Protein 1RKU (pdb70)

Organism: Pseudomonas aeruginosa (strain ATCC 15692 / DSM 22644 / CIP 104116 / JCM 14847 / LMG 12228 / 1C / PRS 101 / PAO1) (NCBI:txid208964)

GO terms:
  GO:0043899 phosphoserine:homoserine phosphotransferase activity (F, IDA)
  GO:0009088 L-threonine biosynthetic process (P, IMP)
  GO:0000287 magnesium ion binding (F, IDA)
  GO:0036424 L-phosphoserine phosphatase activity (F, IDA)
  GO:0016311 dephosphorylation (P, IDA)
  GO:0006564 L-serine biosynthetic process (P, TAS)

Foldseek 3Di:
DAEEEEEEPDPTWFDPQQCQLVVLVVDPQSNDDCVNPVPVQVNVVSNLVVCVVVPNFLVNSLVSLLPTEIDVCNLVLLVVVVVPHQYAYEYADACSRCVSHCVNNVNRHYHYWHFDADPVRRGDGTDGPDPLRLLVVLVVVVVVVHQYEYEYAEPSCVSNQVSGPAYAHEVHDPVNCVVCVSHHYDHDSVVVVVSVCVSDPDHDDD/DAEAEEEEDDPQWFHDQQCQLCVQVVVVVSVDDCVRPVDPQVNQQVVLVVCVVVVNFLVNLQVSSLPGEIDVCRLVLLVVCVVPHQYAYEYQDECSNCVNHCVNNVNRHYDYWHFDADPVRRGNGTGGPDPLRLLVVQVVVVVVVHQYEYEDAEPSCVSNCVNGLHYAHEVHDPVVCVVCVVHHYYYDSVVVVVSVCVSDPDNDDD

Secondary structure (DSSP, 8-state):
--EEEEEESBTTTB--HHHHHHHHHT-GGGG--TTT---HHHHHHHHHHHHHHTT--HHHHHHHHTT--PPTTHHHHHHHHHTTSEEEEEEEEEHHHHHHHHHHTT---EEEEEEEE-TTS-EEEEE--SSSHHHHHHHHHHHTT-EEEEEE-SSTTHHHHHHSSEEEEES--HHHHHH-TTS-EE-SHHHHHHHHHHH-SS----/--EEEEE-SBTTTB--HHHHHHHHH--GGGG--TTT---HHHHHHHHHHHHHHTT--HHHHHHHHTT--PPTTHHHHHHHHHTTSEEEEEEEEEHHHHHHHHHHTT---EEEEEEEE-TT--EEEEE--SSSHHHHHHHHHHHTT-EEEEEESSGGGHHHHHHSSEEEEES--HHHHHH-TTS-EE-SHHHHHHHHHHH-SS----

B-factor: mean 25.56, std 10.55, range [10.33, 61.45]

Solvent-accessible surface area: 18076 Å² total; per-residue (Å²): 72,11,7,0,0,0,0,10,0,29,16,0,0,0,36,78,0,26,94,16,1,1,108,100,34,59,32,113,51,1,89,22,34,77,212,98,29,114,78,76,57,76,0,3,129,42,32,18,125,8,2,60,118,93,36,32,61,20,33,51,0,41,124,35,1,55,84,14,147,18,59,174,36,0,71,90,0,0,70,11,0,24,59,31,7,32,4,0,0,0,1,68,12,6,38,8,6,0,36,18,0,6,120,58,3,33,30,6,4,3,2,5,8,18,1,96,52,49,161,75,55,94,12,66,11,46,67,87,15,27,170,51,13,12,76,46,0,0,70,5,4,69,65,2,152,5,66,0,0,0,0,0,14,44,143,114,4,7,61,0,1,71,45,10,93,23,6,1,0,1,101,16,72,99,110,7,63,166,132,36,107,113,14,56,42,21,122,59,28,90,55,0,10,122,19,0,39,151,19,15,73,85,122,50,74,95,86,24,8,0,0,0,0,8,0,31,15,0,0,0,38,54,6,28,42,12,4,1,118,127,48,56,20,101,55,2,90,20,13,70,177,92,44,116,77,52,62,77,1,0,132,52,13,9,130,10,1,63,112,101,54,33,85,20,32,53,3,47,124,27,2,56,77,10,156,23,57,174,34,0,60,94,0,0,67,12,0,24,54,29,4,21,5,0,0,1,2,35,8,1,37,42,5,0,58,24,0,6,118,72,2,29,27,6,2,3,3,0,3,36,4,76,60,52,167,52,55,115,7,96,13,30,80,60,20,28,190,57,21,7,93,52,1,0,59,6,3,76,66,2,151,10,70,0,0,0,0,0,17,34,132,82,0,9,63,0,2,70,37,10,94,22,7,2,0,0,93,14,62,104,95,4,52,172,103,26,108,114,17,57,42,19,125,57,28,77,48,0,9,107,19,0,38,148,19,14,67,38,121,50,76,101

CATH classification: 3.40.50.1000 (+1 more: 3.90.1470.10)

Structure (mmCIF, N/CA/C/O backbone):
data_1RKU
#
_entry.id   1RKU
#
_cell.length_a   71.749
_cell.length_b   97.236
_cell.length_c   131.772
_cell.angle_alpha   90.00
_cell.angle_beta   90.00
_cell.angle_gamma   90.00
#
_symmetry.space_group_name_H-M   'C 2 2 21'
#
loop_
_entity.id
_entity.type
_entity.pdbx_description
1 polymer 'homoserine kinase'
2 non-polymer 'MAGNESIUM ION'
3 non-polymer 1,2-ETHANEDIOL
4 water water
#
loop_
_atom_site.group_PDB
_atom_site.id
_atom_site.type_symbol
_atom_site.label_atom_id
_atom_site.label_alt_id
_atom_site.label_comp_id
_atom_site.label_asym_id
_atom_site.label_entity_id
_atom_site.label_seq_id
_atom_site.pdbx_PDB_ins_code
_atom_site.Cartn_x
_atom_site.Cartn_y
_atom_site.Cartn_z
_atom_site.occupancy
_atom_site.B_iso_or_equiv
_atom_site.auth_seq_id
_atom_site.auth_comp_id
_atom_site.auth_asym_id
_atom_site.auth_atom_id
_atom_site.pdbx_PDB_model_num
ATOM 1 N N . ASP A 1 1 ? 50.355 33.078 26.966 1.00 37.60 0 ASP A N 1
ATOM 2 C CA . ASP A 1 1 ? 51.121 31.793 26.961 1.00 36.73 0 ASP A CA 1
ATOM 3 C C . ASP A 1 1 ? 50.640 30.807 25.871 1.00 34.74 0 ASP A C 1
ATOM 4 O O . ASP A 1 1 ? 50.919 30.986 24.662 1.00 34.87 0 ASP A O 1
ATOM 9 N N . MET A 1 2 ? 49.933 29.748 26.271 1.00 31.72 1 MET A N 1
ATOM 10 C CA . MET A 1 2 ? 49.430 28.814 25.273 1.00 28.34 1 MET A CA 1
ATOM 11 C C . MET A 1 2 ? 48.019 29.262 24.839 1.00 25.12 1 MET A C 1
ATOM 12 O O . MET A 1 2 ? 47.166 29.396 25.708 1.00 25.32 1 MET A O 1
ATOM 17 N N . GLU A 1 3 ? 47.818 29.572 23.546 1.00 22.55 2 GLU A N 1
ATOM 18 C CA . GLU A 1 3 ? 46.547 30.228 23.057 1.00 20.16 2 GLU A CA 1
ATOM 19 C C . GLU A 1 3 ? 45.721 29.471 22.024 1.00 18.81 2 GLU A C 1
ATOM 20 O O . GLU A 1 3 ? 46.218 29.046 20.971 1.00 20.10 2 GLU A O 1
ATOM 26 N N . ILE A 1 4 ? 44.442 29.329 22.330 1.00 16.28 3 ILE A N 1
ATOM 27 C CA . ILE A 1 4 ? 43.477 28.764 21.402 1.00 16.18 3 ILE A CA 1
ATOM 28 C C . ILE A 1 4 ? 42.675 29.893 20.807 1.00 15.82 3 ILE A C 1
ATOM 29 O O . ILE A 1 4 ? 42.217 30.753 21.553 1.00 15.77 3 ILE A O 1
ATOM 34 N N . ALA A 1 5 ? 42.535 29.911 19.480 1.00 14.80 4 ALA A N 1
ATOM 35 C CA . ALA A 1 5 ? 41.692 30.900 18.780 1.00 13.72 4 ALA A CA 1
ATOM 36 C C . ALA A 1 5 ? 40.366 30.186 18.520 1.00 14.28 4 ALA A C 1
ATOM 37 O O . ALA A 1 5 ? 40.326 29.174 17.802 1.00 15.92 4 ALA A O 1
ATOM 39 N N . CYS A 1 6 ? 39.289 30.665 19.138 1.00 14.07 5 CYS A N 1
ATOM 40 C CA . CYS A 1 6 ? 37.966 30.139 18.863 1.00 15.07 5 CYS A CA 1
ATOM 41 C C . CYS A 1 6 ? 37.210 31.112 17.940 1.00 15.44 5 CYS A C 1
ATOM 42 O O . CYS A 1 6 ? 37.129 32.338 18.225 1.00 16.97 5 CYS A O 1
ATOM 45 N N . LEU A 1 7 ? 36.679 30.591 16.851 1.00 13.55 6 LEU A N 1
ATOM 46 C CA . LEU A 1 7 ? 35.935 31.365 15.881 1.00 14.54 6 LEU A CA 1
ATOM 47 C C . LEU A 1 7 ? 34.507 30.861 15.810 1.00 15.03 6 LEU A C 1
ATOM 48 O O . LEU A 1 7 ? 34.266 29.654 15.666 1.00 14.28 6 LEU A O 1
ATOM 53 N N . ASP A 1 8 ? 33.531 31.752 15.902 1.00 14.36 7 ASP A N 1
ATOM 54 C CA . ASP A 1 8 ? 32.211 31.441 15.396 1.00 15.65 7 ASP A CA 1
ATOM 55 C C . ASP A 1 8 ? 32.276 31.077 13.908 1.00 15.13 7 ASP A C 1
ATOM 56 O O . ASP A 1 8 ? 33.134 31.561 13.186 1.00 16.77 7 ASP A O 1
ATOM 61 N N . LEU A 1 9 ? 31.401 30.192 13.457 1.00 14.65 8 LEU A N 1
ATOM 62 C CA . LEU A 1 9 ? 31.407 29.783 12.061 1.00 15.01 8 LEU A CA 1
ATOM 63 C C . LEU A 1 9 ? 30.614 30.728 11.135 1.00 16.28 8 LEU A C 1
ATOM 64 O O . LEU A 1 9 ? 31.196 31.297 10.211 1.00 16.67 8 LEU A O 1
ATOM 69 N N . GLU A 1 10 ? 29.303 30.787 11.317 1.00 16.45 9 GLU A N 1
ATOM 70 C CA . GLU A 1 10 ? 28.438 31.588 10.424 1.00 18.98 9 GLU A CA 1
ATOM 71 C C . GLU A 1 10 ? 28.562 33.075 10.655 1.00 19.89 9 GLU A C 1
ATOM 72 O O . GLU A 1 10 ? 28.517 33.523 11.792 1.00 22.32 9 GLU A O 1
ATOM 78 N N . GLY A 1 11 ? 28.741 33.830 9.583 1.00 20.15 10 GLY A N 1
ATOM 79 C CA . GLY A 1 11 ? 28.966 35.266 9.734 1.00 21.13 10 GLY A CA 1
ATOM 80 C C . GLY A 1 11 ? 30.420 35.666 9.918 1.00 22.69 10 GLY A C 1
ATOM 81 O O . GLY A 1 11 ? 30.801 36.811 9.699 1.00 24.60 10 GLY A O 1
ATOM 82 N N . VAL A 1 12 ? 31.267 34.720 10.302 1.00 20.29 11 VAL A N 1
ATOM 83 C CA . VAL A 1 12 ? 32.690 34.979 10.478 1.00 20.23 11 VAL A CA 1
ATOM 84 C C . VAL A 1 12 ? 33.474 34.329 9.344 1.00 18.58 11 VAL A C 1
ATOM 85 O O . VAL A 1 12 ? 34.331 34.968 8.739 1.00 20.03 11 VAL A O 1
ATOM 89 N N . LEU A 1 13 ? 33.165 33.056 9.049 1.00 17.09 12 LEU A N 1
ATOM 90 C CA . LEU A 1 13 ? 33.864 32.305 7.995 1.00 17.42 12 LEU A CA 1
ATOM 91 C C . LEU A 1 13 ? 33.004 31.917 6.825 1.00 17.00 12 LEU A C 1
ATOM 92 O O . LEU A 1 13 ? 33.539 31.740 5.718 1.00 17.47 12 LEU A O 1
ATOM 97 N N . VAL A 1 14 ? 31.704 31.719 7.055 1.00 17.01 13 VAL A N 1
ATOM 98 C CA . VAL A 1 14 ? 30.793 31.198 6.048 1.00 18.07 13 VAL A CA 1
ATOM 99 C C . VAL A 1 14 ? 29.470 31.944 6.130 1.00 18.69 13 VAL A C 1
ATOM 100 O O . VAL A 1 14 ? 29.171 32.560 7.155 1.00 17.30 13 VAL A O 1
ATOM 104 N N . PRO A 1 15 ? 28.683 31.938 5.062 1.00 20.22 14 PRO A N 1
ATOM 105 C CA . PRO A 1 15 ? 27.328 32.525 5.123 1.00 20.66 14 PRO A CA 1
ATOM 106 C C . PRO A 1 15 ? 26.445 31.809 6.127 1.00 20.58 14 PRO A C 1
ATOM 107 O O . PRO A 1 15 ? 26.719 30.655 6.491 1.00 20.73 14 PRO A O 1
ATOM 111 N N . GLU A 1 16 ? 25.398 32.489 6.586 1.00 19.65 15 GLU A N 1
ATOM 112 C CA . GLU A 1 16 ? 24.372 31.853 7.377 1.00 20.02 15 GLU A CA 1
ATOM 113 C C . GLU A 1 16 ? 23.809 30.686 6.567 1.00 19.98 15 GLU A C 1
ATOM 114 O O . GLU A 1 16 ? 23.213 30.868 5.490 1.00 19.78 15 GLU A O 1
ATOM 120 N N . ILE A 1 17 ? 23.988 29.485 7.077 1.00 17.36 16 ILE A N 1
ATOM 121 C CA . ILE A 1 17 ? 23.784 28.289 6.278 1.00 17.03 16 ILE A CA 1
ATOM 122 C C . ILE A 1 17 ? 22.318 27.982 5.976 1.00 16.77 16 ILE A C 1
ATOM 123 O O . ILE A 1 17 ? 21.953 27.849 4.796 1.00 16.56 16 ILE A O 1
ATOM 128 N N . TRP A 1 18 ? 21.483 27.828 7.004 1.00 16.72 17 TRP A N 1
ATOM 129 C CA . TRP A 1 18 ? 20.048 27.618 6.794 1.00 16.61 17 TRP A CA 1
ATOM 130 C C . TRP A 1 18 ? 19.430 28.603 5.793 1.00 15.94 17 TRP A C 1
ATOM 131 O O . TRP A 1 18 ? 18.785 28.169 4.827 1.00 16.75 17 TRP A O 1
ATOM 142 N N . ILE A 1 19 ? 19.624 29.902 6.006 1.00 17.26 18 ILE A N 1
ATOM 143 C CA . ILE A 1 19 ? 19.007 30.903 5.155 1.00 18.54 18 ILE A CA 1
ATOM 144 C C . ILE A 1 19 ? 19.468 30.735 3.698 1.00 17.17 18 ILE A C 1
ATOM 145 O O . ILE A 1 19 ? 18.653 30.796 2.773 1.00 17.13 18 ILE A O 1
ATOM 150 N N . ALA A 1 20 ? 20.760 30.500 3.490 1.00 16.05 19 ALA A N 1
ATOM 151 C CA . ALA A 1 20 ? 21.297 30.371 2.137 1.00 15.91 19 ALA A CA 1
ATOM 152 C C . ALA A 1 20 ? 20.766 29.118 1.473 1.00 16.11 19 ALA A C 1
ATOM 153 O O . ALA A 1 20 ? 20.380 29.118 0.305 1.00 16.66 19 ALA A O 1
ATOM 155 N N . PHE A 1 21 ? 20.705 28.053 2.243 1.00 14.92 20 PHE A N 1
ATOM 156 C CA . PHE A 1 21 ? 20.146 26.795 1.772 1.00 15.31 20 PHE A CA 1
ATOM 157 C C . PHE A 1 21 ? 18.698 26.991 1.340 1.00 15.61 20 PHE A C 1
ATOM 158 O O . PHE A 1 21 ? 18.314 26.605 0.215 1.00 15.45 20 PHE A O 1
ATOM 166 N N . ALA A 1 22 ? 17.897 27.592 2.205 1.00 15.25 21 ALA A N 1
ATOM 167 C CA . ALA A 1 22 ? 16.471 27.761 1.890 1.00 16.06 21 ALA A CA 1
ATOM 168 C C . ALA A 1 22 ? 16.305 28.608 0.625 1.00 16.78 21 ALA A C 1
ATOM 169 O O . ALA A 1 22 ? 15.527 28.255 -0.273 1.00 16.94 21 ALA A O 1
ATOM 171 N N . GLU A 1 23 ? 17.068 29.677 0.483 1.00 16.62 22 GLU A N 1
ATOM 172 C CA . GLU A 1 23 ? 17.010 30.464 -0.735 1.00 18.00 22 GLU A CA 1
ATOM 173 C C . GLU A 1 23 ? 17.345 29.655 -1.967 1.00 16.72 22 GLU A C 1
ATOM 174 O O . GLU A 1 23 ? 16.661 29.748 -2.998 1.00 17.98 22 GLU A O 1
ATOM 180 N N . LYS A 1 24 ? 18.373 28.834 -1.893 1.00 15.94 23 LYS A N 1
ATOM 181 C CA . LYS A 1 24 ? 18.827 28.066 -3.058 1.00 16.34 23 LYS A CA 1
ATOM 182 C C . LYS A 1 24 ? 17.755 27.056 -3.495 1.00 16.56 23 LYS A C 1
ATOM 183 O O . LYS A 1 24 ? 17.686 26.731 -4.695 1.00 17.41 23 LYS A O 1
ATOM 189 N N . THR A 1 25 ? 16.934 26.572 -2.558 1.00 17.29 24 THR A N 1
ATOM 190 C CA . THR A 1 25 ? 15.903 25.599 -2.918 1.00 16.62 24 THR A CA 1
ATOM 191 C C . THR A 1 25 ? 14.735 26.239 -3.641 1.00 16.60 24 THR A C 1
ATOM 192 O O . THR A 1 25 ? 13.990 25.516 -4.302 1.00 17.56 24 THR A O 1
ATOM 196 N N . GLY A 1 26 ? 14.520 27.541 -3.467 1.00 16.26 25 GLY A N 1
ATOM 197 C CA . GLY A 1 26 ? 13.319 28.189 -3.993 1.00 17.59 25 GLY A CA 1
ATOM 198 C C . GLY A 1 26 ? 12.004 27.827 -3.309 1.00 17.16 25 GLY A C 1
ATOM 199 O O . GLY A 1 26 ? 10.937 28.218 -3.764 1.00 18.83 25 GLY A O 1
ATOM 200 N N . ILE A 1 27 ? 12.052 27.074 -2.207 1.00 16.85 26 ILE A N 1
ATOM 201 C CA . ILE A 1 27 ? 10.831 26.686 -1.479 1.00 16.66 26 ILE A CA 1
ATOM 202 C C . ILE A 1 27 ? 10.495 27.699 -0.432 1.00 17.51 26 ILE A C 1
ATOM 203 O O . ILE A 1 27 ? 11.194 27.792 0.573 1.00 17.23 26 ILE A O 1
ATOM 208 N N . ASP A 1 28 ? 9.473 28.530 -0.677 1.00 17.82 27 ASP A N 1
ATOM 209 C CA . ASP A 1 28 ? 9.168 29.610 0.241 1.00 19.04 27 ASP A CA 1
ATOM 210 C C . ASP A 1 28 ? 8.954 29.146 1.673 1.00 18.58 27 ASP A C 1
ATOM 211 O O . ASP A 1 28 ? 9.425 29.791 2.614 1.00 19.74 27 ASP A O 1
ATOM 216 N N . ALA A 1 29 ? 8.253 28.012 1.828 1.00 19.78 28 ALA A N 1
ATOM 217 C CA . ALA A 1 29 ? 7.925 27.514 3.180 1.00 20.03 28 ALA A CA 1
ATOM 218 C C . ALA A 1 29 ? 9.155 27.211 4.056 1.00 20.58 28 ALA A C 1
ATOM 219 O O . ALA A 1 29 ? 9.049 27.249 5.288 1.00 22.32 28 ALA A O 1
ATOM 221 N N . LEU A 1 30 ? 10.311 26.955 3.431 1.00 19.59 29 LEU A N 1
ATOM 222 C CA . LEU A 1 30 ? 11.544 26.765 4.180 1.00 19.76 29 LEU A CA 1
ATOM 223 C C . LEU A 1 30 ? 12.151 28.044 4.717 1.00 20.26 29 LEU A C 1
ATOM 224 O O . LEU A 1 30 ? 13.143 27.973 5.473 1.00 18.89 29 LEU A O 1
ATOM 229 N N . LYS A 1 31 ? 11.600 29.203 4.368 1.00 21.70 30 LYS A N 1
ATOM 230 C CA . LYS A 1 31 ? 12.242 30.487 4.707 1.00 23.59 30 LYS A CA 1
ATOM 231 C C . LYS A 1 31 ? 11.792 31.143 6.010 1.00 25.05 30 LYS A C 1
ATOM 232 O O . LYS A 1 31 ? 12.308 32.202 6.376 1.00 27.46 30 LYS A O 1
ATOM 238 N N . ALA A 1 32 ? 10.860 30.510 6.720 1.00 26.75 31 ALA A N 1
ATOM 239 C CA . ALA A 1 32 ? 10.397 31.022 8.018 1.00 28.36 31 ALA A CA 1
ATOM 240 C C . ALA A 1 32 ? 11.558 31.248 8.991 1.00 29.20 31 ALA A C 1
ATOM 241 O O . ALA A 1 32 ? 12.481 30.438 9.056 1.00 27.99 31 ALA A O 1
ATOM 243 N N . THR A 1 33 ? 11.503 32.346 9.747 1.00 31.79 32 THR A N 1
ATOM 244 C CA . THR A 1 33 ? 12.596 32.696 10.664 1.00 35.39 32 THR A CA 1
ATOM 245 C C . THR A 1 33 ? 12.134 32.642 12.110 1.00 36.91 32 THR A C 1
ATOM 246 O O . THR A 1 33 ? 10.939 32.528 12.375 1.00 37.16 32 THR A O 1
ATOM 250 N N . THR A 1 34 ? 13.093 32.787 13.028 1.00 39.54 33 THR A N 1
ATOM 251 C CA . THR A 1 34 ? 12.809 32.939 14.465 1.00 42.14 33 THR A CA 1
ATOM 252 C C . THR A 1 34 ? 11.874 34.113 14.785 1.00 43.43 33 THR A C 1
ATOM 253 O O . THR A 1 34 ? 11.245 34.135 15.847 1.00 44.24 33 THR A O 1
ATOM 257 N N . ARG A 1 35 ? 11.789 35.074 13.862 1.00 44.58 34 ARG A N 1
ATOM 258 C CA . ARG A 1 35 ? 10.804 36.157 13.928 1.00 45.79 34 ARG A CA 1
ATOM 259 C C . ARG A 1 35 ? 9.406 35.595 13.688 1.00 45.59 34 ARG A C 1
ATOM 260 O O . ARG A 1 35 ? 8.465 35.940 14.399 1.00 46.04 34 ARG A O 1
ATOM 268 N N . ASP A 1 36 ? 9.269 34.730 12.684 1.00 44.89 35 ASP A N 1
ATOM 269 C CA . ASP A 1 36 ? 7.977 34.099 12.393 1.00 43.91 35 ASP A CA 1
ATOM 270 C C . ASP A 1 36 ? 7.579 33.094 13.468 1.00 42.90 35 ASP A C 1
ATOM 271 O O . ASP A 1 36 ? 6.395 32.970 13.782 1.00 42.83 35 ASP A O 1
ATOM 276 N N . ILE A 1 37 ? 8.567 32.357 13.986 1.00 41.45 36 ILE A N 1
ATOM 277 C CA . ILE A 1 37 ? 8.352 31.299 14.981 1.00 40.14 36 ILE A CA 1
ATOM 278 C C . ILE A 1 37 ? 9.474 31.386 16.022 1.00 39.33 36 ILE A C 1
ATOM 279 O O . ILE A 1 37 ? 10.547 30.801 15.846 1.00 39.02 36 ILE A O 1
ATOM 284 N N . PRO A 1 38 ? 9.226 32.106 17.120 1.00 38.33 37 PRO A N 1
ATOM 285 C CA . PRO A 1 38 ? 10.294 32.412 18.085 1.00 36.92 37 PRO A CA 1
ATOM 286 C C . PRO A 1 38 ? 10.689 31.188 18.928 1.00 35.21 37 PRO A C 1
ATOM 287 O O . PRO A 1 38 ? 11.795 31.133 19.489 1.00 35.76 37 PRO A O 1
ATOM 291 N N . ASP A 1 39 ? 9.797 30.206 19.001 1.00 32.46 38 ASP A N 1
ATOM 292 C CA . ASP A 1 39 ? 10.104 28.968 19.697 1.00 30.01 38 ASP A CA 1
ATOM 293 C C . ASP A 1 39 ? 10.958 28.108 18.783 1.00 28.21 38 ASP A C 1
ATOM 294 O O . ASP A 1 39 ? 10.457 27.563 17.808 1.00 26.64 38 ASP A O 1
ATOM 299 N N . TYR A 1 40 ? 12.235 27.954 19.131 1.00 26.83 39 TYR A N 1
ATOM 300 C CA . TYR A 1 40 ? 13.182 27.244 18.266 1.00 24.99 39 TYR A CA 1
ATOM 301 C C . TYR A 1 40 ? 12.796 25.801 17.971 1.00 23.55 39 TYR A C 1
ATOM 302 O O . TYR A 1 40 ? 12.998 25.322 16.841 1.00 21.48 39 TYR A O 1
ATOM 311 N N . ASP A 1 41 ? 12.241 25.100 18.955 1.00 22.66 40 ASP A N 1
ATOM 312 C CA . ASP A 1 41 ? 11.870 23.703 18.781 1.00 22.67 40 ASP A CA 1
ATOM 313 C C . ASP A 1 41 ? 10.727 23.628 17.769 1.00 21.88 40 ASP A C 1
ATOM 314 O O . ASP A 1 41 ? 10.689 22.721 16.952 1.00 21.91 40 ASP A O 1
ATOM 319 N N . VAL A 1 42 ? 9.781 24.554 17.849 1.00 21.31 41 VAL A N 1
ATOM 320 C CA . VAL A 1 42 ? 8.644 24.501 16.953 1.00 21.01 41 VAL A CA 1
ATOM 321 C C . VAL A 1 42 ? 9.150 24.810 15.544 1.00 20.02 41 VAL A C 1
ATOM 322 O O . VAL A 1 42 ? 8.735 24.149 14.573 1.00 19.28 41 VAL A O 1
ATOM 326 N N . LEU A 1 43 ? 10.074 25.778 15.453 1.00 19.99 42 LEU A N 1
ATOM 327 C CA . LEU A 1 43 ? 10.649 26.167 14.156 1.00 19.86 42 LEU A CA 1
ATOM 328 C C . LEU A 1 43 ? 11.367 24.995 13.527 1.00 19.82 42 LEU A C 1
ATOM 329 O O . LEU A 1 43 ? 11.188 24.739 12.338 1.00 18.33 42 LEU A O 1
ATOM 334 N N . MET A 1 44 ? 12.209 24.302 14.298 1.00 19.36 43 MET A N 1
ATOM 335 C CA . MET A 1 44 ? 12.946 23.172 13.780 1.00 19.88 43 MET A CA 1
ATOM 336 C C . MET A 1 44 ? 12.007 22.045 13.375 1.00 19.26 43 MET A C 1
ATOM 337 O O . MET A 1 44 ? 12.204 21.405 12.337 1.00 20.96 43 MET A O 1
ATOM 342 N N . LYS A 1 45 ? 10.981 21.794 14.191 1.00 20.21 44 LYS A N 1
ATOM 343 C CA . LYS A 1 45 ? 10.022 20.734 13.849 1.00 20.90 44 LYS A CA 1
ATOM 344 C C . LYS A 1 45 ? 9.345 21.039 12.502 1.00 20.14 44 LYS A C 1
ATOM 345 O O . LYS A 1 45 ? 9.187 20.135 11.659 1.00 20.08 44 LYS A O 1
ATOM 351 N N . GLN A 1 46 ? 8.995 22.296 12.311 1.00 19.94 45 GLN A N 1
ATOM 352 C CA . GLN A 1 46 ? 8.383 22.722 11.045 1.00 19.84 45 GLN A CA 1
ATOM 353 C C . GLN A 1 46 ? 9.352 22.544 9.883 1.00 19.53 45 GLN A C 1
ATOM 354 O O . GLN A 1 46 ? 8.979 22.033 8.815 1.00 18.39 45 GLN A O 1
ATOM 360 N N . ARG A 1 47 ? 10.600 22.990 10.069 1.00 19.27 46 ARG A N 1
ATOM 361 C CA . ARG A 1 47 ? 11.592 22.798 9.023 1.00 19.13 46 ARG A CA 1
ATOM 362 C C . ARG A 1 47 ? 11.709 21.356 8.610 1.00 19.10 46 ARG A C 1
ATOM 363 O O . ARG A 1 47 ? 11.754 21.066 7.405 1.00 18.78 46 ARG A O 1
ATOM 371 N N . LEU A 1 48 ? 11.784 20.444 9.586 1.00 18.98 47 LEU A N 1
ATOM 372 C CA . LEU A 1 48 ? 11.946 19.028 9.268 1.00 20.20 47 LEU A CA 1
ATOM 373 C C . LEU A 1 48 ? 10.709 18.490 8.535 1.00 19.49 47 LEU A C 1
ATOM 374 O O . LEU A 1 48 ? 10.842 17.720 7.609 1.00 18.88 47 LEU A O 1
ATOM 379 N N . ARG A 1 49 ? 9.533 18.930 8.947 1.00 19.50 48 ARG A N 1
ATOM 380 C CA . ARG A 1 49 ? 8.318 18.521 8.245 1.00 19.92 48 ARG A CA 1
ATOM 381 C C . ARG A 1 49 ? 8.319 18.986 6.786 1.00 19.47 48 ARG A C 1
ATOM 382 O O . ARG A 1 49 ? 7.987 18.196 5.895 1.00 20.71 48 ARG A O 1
ATOM 390 N N . ILE A 1 50 ? 8.657 20.249 6.572 1.00 17.88 49 ILE A N 1
ATOM 391 C CA . ILE A 1 50 ? 8.655 20.761 5.201 1.00 17.88 49 ILE A CA 1
ATOM 392 C C . ILE A 1 50 ? 9.721 20.103 4.340 1.00 17.72 49 ILE A C 1
ATOM 393 O O . ILE A 1 50 ? 9.483 19.762 3.157 1.00 17.14 49 ILE A O 1
ATOM 398 N N . LEU A 1 51 ? 10.905 19.892 4.892 1.00 17.30 50 LEU A N 1
ATOM 399 C CA . LEU A 1 51 ? 11.935 19.140 4.184 1.00 17.47 50 LEU A CA 1
ATOM 400 C C . LEU A 1 51 ? 11.419 17.786 3.688 1.00 18.40 50 LEU A C 1
ATOM 401 O O . LEU A 1 51 ? 11.602 17.437 2.524 1.00 18.50 50 LEU A O 1
ATOM 406 N N . ASP A 1 52 ? 10.794 17.050 4.598 1.00 19.99 51 ASP A N 1
ATOM 407 C CA . ASP A 1 52 ? 10.231 15.742 4.297 1.00 21.17 51 ASP A CA 1
ATOM 408 C C . ASP A 1 52 ? 9.130 15.796 3.227 1.00 21.38 51 ASP A C 1
ATOM 409 O O . ASP A 1 52 ? 9.116 14.952 2.308 1.00 21.71 51 ASP A O 1
ATOM 414 N N . GLU A 1 53 ? 8.227 16.765 3.366 1.00 20.49 52 GLU A N 1
ATOM 415 C CA . GLU A 1 53 ? 7.114 16.964 2.393 1.00 20.94 52 GLU A CA 1
ATOM 416 C C . GLU A 1 53 ? 7.681 17.234 1.004 1.00 20.37 52 GLU A C 1
ATOM 417 O O . GLU A 1 53 ? 7.094 16.834 -0.020 1.00 19.77 52 GLU A O 1
ATOM 423 N N . HIS A 1 54 ? 8.842 17.878 0.925 1.00 18.23 53 HIS A N 1
ATOM 424 C CA . HIS A 1 54 ? 9.480 18.145 -0.368 1.00 18.81 53 HIS A CA 1
ATOM 425 C C . HIS A 1 54 ? 10.503 17.085 -0.826 1.00 18.91 53 HIS A C 1
ATOM 426 O O . HIS A 1 54 ? 11.194 17.264 -1.824 1.00 19.90 53 HIS A O 1
ATOM 433 N N . GLY A 1 55 ? 10.612 15.996 -0.046 1.00 20.25 54 GLY A N 1
ATOM 434 C CA . GLY A 1 55 ? 11.501 14.877 -0.331 1.00 21.39 54 GLY A CA 1
ATOM 435 C C . GLY A 1 55 ? 12.989 15.193 -0.206 1.00 21.17 54 GLY A C 1
ATOM 436 O O . GLY A 1 55 ? 13.839 14.545 -0.844 1.00 22.71 54 GLY A O 1
ATOM 437 N N . LEU A 1 56 ? 13.331 16.191 0.612 1.00 20.13 55 LEU A N 1
ATOM 438 C CA . LEU A 1 56 ? 14.734 16.582 0.733 1.00 19.90 55 LEU A CA 1
ATOM 439 C C . LEU A 1 56 ? 15.415 15.766 1.849 1.00 20.02 55 LEU A C 1
ATOM 440 O O . LEU A 1 56 ? 15.291 16.046 3.053 1.00 21.13 55 LEU A O 1
ATOM 445 N N . LYS A 1 57 ? 16.131 14.758 1.404 1.00 20.35 56 LYS A N 1
ATOM 446 C CA . LYS A 1 57 ? 16.883 13.911 2.321 1.00 21.08 56 LYS A CA 1
ATOM 447 C C . LYS A 1 57 ? 18.196 14.603 2.655 1.00 20.38 56 LYS A C 1
ATOM 448 O O . LYS A 1 57 ? 18.575 15.610 2.035 1.00 20.10 56 LYS A O 1
ATOM 454 N N . LEU A 1 58 ? 18.919 14.056 3.642 1.00 20.47 57 LEU A N 1
ATOM 455 C CA . LEU A 1 58 ? 20.206 14.667 4.004 1.00 20.92 57 LEU A CA 1
ATOM 456 C C . LEU A 1 58 ? 21.137 14.829 2.807 1.00 20.91 57 LEU A C 1
ATOM 457 O O . LEU A 1 58 ? 21.765 15.873 2.648 1.00 20.89 57 LEU A O 1
ATOM 462 N N . GLY A 1 59 ? 21.261 13.807 1.952 1.00 21.45 58 GLY A N 1
ATOM 463 C CA . GLY A 1 59 ? 22.102 13.913 0.781 1.00 21.40 58 GLY A CA 1
ATOM 464 C C . GLY A 1 59 ? 21.720 15.069 -0.140 1.00 21.11 58 GLY A C 1
ATOM 465 O O . GLY A 1 59 ? 22.583 15.763 -0.663 1.00 21.50 58 GLY A O 1
ATOM 466 N N . ASP A 1 60 ? 20.415 15.278 -0.308 1.00 21.66 59 ASP A N 1
ATOM 467 C CA . ASP A 1 60 ? 19.913 16.393 -1.120 1.00 22.13 59 ASP A CA 1
ATOM 468 C C . ASP A 1 60 ? 20.267 17.724 -0.495 1.00 21.29 59 ASP A C 1
ATOM 469 O O . ASP A 1 60 ? 20.739 18.633 -1.167 1.00 21.13 59 ASP A O 1
ATOM 474 N N . ILE A 1 61 ? 20.068 17.818 0.822 1.00 20.27 60 ILE A N 1
ATOM 475 C CA . ILE A 1 61 ? 20.431 19.030 1.560 1.00 19.96 60 ILE A CA 1
ATOM 476 C C . ILE A 1 61 ? 21.905 19.338 1.446 1.00 20.00 60 ILE A C 1
ATOM 477 O O . ILE A 1 61 ? 22.270 20.465 1.173 1.00 18.76 60 ILE A O 1
ATOM 482 N N . GLN A 1 62 ? 22.763 18.343 1.640 1.00 18.38 61 GLN A N 1
ATOM 483 C CA . GLN A 1 62 ? 24.188 18.571 1.549 1.00 19.44 61 GLN A CA 1
ATOM 484 C C . GLN A 1 62 ? 24.671 18.927 0.139 1.00 19.25 61 GLN A C 1
ATOM 485 O O . GLN A 1 62 ? 25.612 19.713 0.001 1.00 20.08 61 GLN A O 1
ATOM 491 N N . GLU A 1 63 ? 24.014 18.385 -0.882 1.00 21.13 62 GLU A N 1
ATOM 492 C CA . GLU A 1 63 ? 24.345 18.731 -2.263 1.00 22.20 62 GLU A CA 1
ATOM 493 C C . GLU A 1 63 ? 24.104 20.230 -2.478 1.00 20.67 62 GLU A C 1
ATOM 494 O O . GLU A 1 63 ? 24.906 20.926 -3.127 1.00 21.49 62 GLU A O 1
ATOM 500 N N . VAL A 1 64 ? 22.983 20.731 -1.937 1.00 20.18 63 VAL A N 1
ATOM 501 C CA . VAL A 1 64 ? 22.697 22.158 -2.039 1.00 19.65 63 VAL A CA 1
ATOM 502 C C . VAL A 1 64 ? 23.713 22.977 -1.249 1.00 19.85 63 VAL A C 1
ATOM 503 O O . VAL A 1 64 ? 24.259 23.944 -1.734 1.00 19.66 63 VAL A O 1
ATOM 507 N N . ILE A 1 65 ? 24.005 22.570 -0.014 1.00 18.91 64 ILE A N 1
ATOM 508 C CA . ILE A 1 65 ? 24.915 23.370 0.797 1.00 18.71 64 ILE A CA 1
ATOM 509 C C . ILE A 1 65 ? 26.350 23.343 0.231 1.00 19.60 64 ILE A C 1
ATOM 510 O O . ILE A 1 65 ? 27.097 24.282 0.389 1.00 20.34 64 ILE A O 1
ATOM 515 N N . ALA A 1 66 ? 26.693 22.247 -0.441 1.00 19.94 65 ALA A N 1
ATOM 516 C CA . ALA A 1 66 ? 28.005 22.128 -1.082 1.00 21.33 65 ALA A CA 1
ATOM 517 C C . ALA A 1 66 ? 28.236 23.180 -2.161 1.00 21.91 65 ALA A C 1
ATOM 518 O O . ALA A 1 66 ? 29.379 23.434 -2.537 1.00 23.78 65 ALA A O 1
ATOM 520 N N . THR A 1 67 ? 27.172 23.818 -2.646 1.00 22.65 66 THR A N 1
ATOM 521 C CA . THR A 1 67 ? 27.359 24.944 -3.580 1.00 22.83 66 THR A CA 1
ATOM 522 C C . THR A 1 67 ? 27.715 26.244 -2.910 1.00 23.05 66 THR A C 1
ATOM 523 O O . THR A 1 67 ? 28.099 27.210 -3.574 1.00 24.64 66 THR A O 1
ATOM 527 N N . LEU A 1 68 ? 27.609 26.288 -1.576 1.00 21.62 67 LEU A N 1
ATOM 528 C CA . LEU A 1 68 ? 28.056 27.443 -0.838 1.00 22.17 67 LEU A CA 1
ATOM 529 C C . LEU A 1 68 ? 29.574 27.398 -0.728 1.00 22.10 67 LEU A C 1
ATOM 530 O O . LEU A 1 68 ? 30.200 26.343 -0.791 1.00 22.71 67 LEU A O 1
ATOM 535 N N . LYS A 1 69 ? 30.135 28.571 -0.534 1.00 21.84 68 LYS A N 1
ATOM 536 C CA . LYS A 1 69 ? 31.563 28.763 -0.379 1.00 22.79 68 LYS A CA 1
ATOM 537 C C . LYS A 1 69 ? 31.791 29.592 0.883 1.00 21.70 68 LYS A C 1
ATOM 538 O O . LYS A 1 69 ? 30.908 30.370 1.296 1.00 21.10 68 LYS A O 1
ATOM 544 N N . PRO A 1 70 ? 32.971 29.473 1.474 1.00 20.92 69 PRO A N 1
ATOM 545 C CA . PRO A 1 70 ? 33.346 30.377 2.562 1.00 20.07 69 PRO A CA 1
ATOM 546 C C . PRO A 1 70 ? 33.316 31.800 2.077 1.00 20.30 69 PRO A C 1
ATOM 547 O O . PRO A 1 70 ? 33.389 32.058 0.851 1.00 20.68 69 PRO A O 1
ATOM 551 N N . LEU A 1 71 ? 33.171 32.707 3.023 1.00 19.57 70 LEU A N 1
ATOM 552 C CA . LEU A 1 71 ? 33.227 34.145 2.704 1.00 19.42 70 LEU A CA 1
ATOM 553 C C . LEU A 1 71 ? 34.545 34.453 2.028 1.00 19.84 70 LEU A C 1
ATOM 554 O O . LEU A 1 71 ? 35.585 33.810 2.285 1.00 19.65 70 LEU A O 1
ATOM 559 N N . GLU A 1 72 ? 34.534 35.435 1.121 1.00 19.55 71 GLU A N 1
ATOM 560 C CA . GLU A 1 72 ? 35.750 35.795 0.425 1.00 20.88 71 GLU A CA 1
ATOM 561 C C . GLU A 1 72 ? 36.864 36.181 1.406 1.00 19.60 71 GLU A C 1
ATOM 562 O O . GLU A 1 72 ? 36.688 37.104 2.196 1.00 19.90 71 GLU A O 1
ATOM 568 N N . GLY A 1 73 ? 38.015 35.501 1.363 1.00 18.75 72 GLY A N 1
ATOM 569 C CA . GLY A 1 73 ? 39.097 35.793 2.280 1.00 17.69 72 GLY A CA 1
ATOM 570 C C . GLY A 1 73 ? 39.160 34.847 3.495 1.00 17.44 72 GLY A C 1
ATOM 571 O O . GLY A 1 73 ? 40.166 34.841 4.181 1.00 17.18 72 GLY A O 1
ATOM 572 N N . ALA A 1 74 ? 38.086 34.092 3.738 1.00 16.89 73 ALA A N 1
ATOM 573 C CA . ALA A 1 74 ? 38.019 33.250 4.940 1.00 16.74 73 ALA A CA 1
ATOM 574 C C . ALA A 1 74 ? 39.018 32.114 4.868 1.00 16.39 73 ALA A C 1
ATOM 575 O O . ALA A 1 74 ? 39.625 31.791 5.896 1.00 15.61 73 ALA A O 1
ATOM 577 N N . VAL A 1 75 ? 39.193 31.530 3.686 1.00 16.37 74 VAL A N 1
ATOM 578 C CA . VAL A 1 75 ? 40.170 30.422 3.557 1.00 17.35 74 VAL A CA 1
ATOM 579 C C . VAL A 1 75 ? 41.572 30.861 3.943 1.00 17.33 74 VAL A C 1
ATOM 580 O O . VAL A 1 75 ? 42.264 30.248 4.760 1.00 17.50 74 VAL A O 1
ATOM 584 N N . GLU A 1 76 ? 41.998 31.979 3.379 1.00 15.60 75 GLU A N 1
ATOM 585 C CA . GLU A 1 76 ? 43.305 32.526 3.722 1.00 15.96 75 GLU A CA 1
ATOM 586 C C . GLU A 1 76 ? 43.394 32.869 5.208 1.00 14.46 75 GLU A C 1
ATOM 587 O O . GLU A 1 76 ? 44.409 32.622 5.839 1.00 15.95 75 GLU A O 1
ATOM 593 N N . PHE A 1 77 ? 42.318 33.449 5.771 1.00 15.07 76 PHE A N 1
ATOM 594 C CA . PHE A 1 77 ? 42.365 33.849 7.151 1.00 15.45 76 PHE A CA 1
ATOM 595 C C . PHE A 1 77 ? 42.548 32.624 8.095 1.00 14.45 76 PHE A C 1
ATOM 596 O O . PHE A 1 77 ? 43.347 32.680 9.024 1.00 14.27 76 PHE A O 1
ATOM 604 N N . VAL A 1 78 ? 41.794 31.561 7.825 1.00 14.98 77 VAL A N 1
ATOM 605 C CA . VAL A 1 78 ? 41.928 30.335 8.638 1.00 15.31 77 VAL A CA 1
ATOM 606 C C . VAL A 1 78 ? 43.365 29.799 8.544 1.00 14.92 77 VAL A C 1
ATOM 607 O O . VAL A 1 78 ? 43.960 29.445 9.563 1.00 15.35 77 VAL A O 1
ATOM 611 N N . ASP A 1 79 ? 43.916 29.783 7.322 1.00 16.17 78 ASP A N 1
ATOM 612 C CA . ASP A 1 79 ? 45.296 29.314 7.189 1.00 15.88 78 ASP A CA 1
ATOM 613 C C . ASP A 1 79 ? 46.264 30.181 7.983 1.00 15.22 78 ASP A C 1
ATOM 614 O O . ASP A 1 79 ? 47.211 29.722 8.650 1.00 14.98 78 ASP A O 1
ATOM 619 N N . TRP A 1 80 ? 46.068 31.492 7.903 1.00 14.89 79 TRP A N 1
ATOM 620 C CA . TRP A 1 80 ? 46.916 32.408 8.611 1.00 15.53 79 TRP A CA 1
ATOM 621 C C . TRP A 1 80 ? 46.816 32.134 10.114 1.00 15.40 79 TRP A C 1
ATOM 622 O O . TRP A 1 80 ? 47.815 32.139 10.856 1.00 15.10 79 TRP A O 1
ATOM 633 N N . LEU A 1 81 ? 45.580 31.924 10.563 1.00 15.32 80 LEU A N 1
ATOM 634 C CA . LEU A 1 81 ? 45.360 31.726 11.980 1.00 15.08 80 LEU A CA 1
ATOM 635 C C . LEU A 1 81 ? 45.995 30.437 12.493 1.00 15.00 80 LEU A C 1
ATOM 636 O O . LEU A 1 81 ? 46.557 30.409 13.606 1.00 15.28 80 LEU A O 1
ATOM 641 N N . ARG A 1 82 ? 45.915 29.391 11.672 1.00 14.26 81 ARG A N 1
ATOM 642 C CA . ARG A 1 82 ? 46.474 28.095 12.059 1.00 14.90 81 ARG A CA 1
ATOM 643 C C . ARG A 1 82 ? 47.994 28.085 12.134 1.00 15.97 81 ARG A C 1
ATOM 644 O O . ARG A 1 82 ? 48.571 27.191 12.767 1.00 14.60 81 ARG A O 1
ATOM 652 N N . GLU A 1 83 ? 48.655 29.035 11.475 1.00 16.62 82 GLU A N 1
ATOM 653 C CA . GLU A 1 83 ? 50.117 29.178 11.644 1.00 17.53 82 GLU A CA 1
ATOM 654 C C . GLU A 1 83 ? 50.525 29.719 12.983 1.00 16.44 82 GLU A C 1
ATOM 655 O O . GLU A 1 83 ? 51.708 29.603 13.352 1.00 19.03 82 GLU A O 1
ATOM 661 N N . ARG A 1 84 ? 49.579 30.346 13.696 1.00 16.57 83 ARG A N 1
ATOM 662 C CA . ARG A 1 84 ? 49.867 31.153 14.866 1.00 15.93 83 ARG A CA 1
ATOM 663 C C . ARG A 1 84 ? 49.156 30.703 16.157 1.00 15.91 83 ARG A C 1
ATOM 664 O O . ARG A 1 84 ? 49.591 31.064 17.248 1.00 16.51 83 ARG A O 1
ATOM 672 N N . PHE A 1 85 ? 48.084 29.901 16.008 1.00 15.24 84 PHE A N 1
ATOM 673 C CA . PHE A 1 85 ? 47.236 29.558 17.134 1.00 14.43 84 PHE A CA 1
ATOM 674 C C . PHE A 1 85 ? 46.745 28.147 16.923 1.00 14.06 84 PHE A C 1
ATOM 675 O O . PHE A 1 85 ? 46.762 27.671 15.797 1.00 15.83 84 PHE A O 1
ATOM 683 N N . GLN A 1 86 ? 46.231 27.497 17.981 1.00 14.99 85 GLN A N 1
ATOM 684 C CA . GLN A 1 86 ? 45.410 26.302 17.807 1.00 13.81 85 GLN A CA 1
ATOM 685 C C . GLN A 1 86 ? 43.991 26.751 17.535 1.00 14.31 85 GLN A C 1
ATOM 686 O O . GLN A 1 86 ? 43.454 27.528 18.337 1.00 16.94 85 GLN A O 1
ATOM 692 N N . VAL A 1 87 ? 43.390 26.309 16.448 1.00 13.27 86 VAL A N 1
ATOM 693 C CA . VAL A 1 87 ? 42.130 26.885 15.986 1.00 14.56 86 VAL A CA 1
ATOM 694 C C . VAL A 1 87 ? 41.002 25.889 16.235 1.00 15.02 86 VAL A C 1
ATOM 695 O O . VAL A 1 87 ? 41.106 24.695 15.897 1.00 16.65 86 VAL A O 1
ATOM 699 N N . VAL A 1 88 ? 39.939 26.390 16.854 1.00 13.46 87 VAL A N 1
ATOM 700 C CA . VAL A 1 88 ? 38.734 25.582 17.072 1.00 13.00 87 VAL A CA 1
ATOM 701 C C . VAL A 1 88 ? 37.559 26.407 16.623 1.00 13.91 87 VAL A C 1
ATOM 702 O O . VAL A 1 88 ? 37.446 27.563 17.021 1.00 14.03 87 VAL A O 1
ATOM 706 N N . ILE A 1 89 ? 36.674 25.808 15.856 1.00 11.87 88 ILE A N 1
ATOM 707 C CA . ILE A 1 89 ? 35.459 26.512 15.398 1.00 12.49 88 ILE A CA 1
ATOM 708 C C . ILE A 1 89 ? 34.308 26.164 16.306 1.00 12.76 88 ILE A C 1
ATOM 709 O O . ILE A 1 89 ? 34.154 24.991 16.651 1.00 11.84 88 ILE A O 1
ATOM 714 N N . LEU A 1 90 ? 33.513 27.166 16.724 1.00 12.90 89 LEU A N 1
ATOM 715 C CA . LEU A 1 90 ? 32.365 26.932 17.587 1.00 13.26 89 LEU A CA 1
ATOM 716 C C . LEU A 1 90 ? 31.140 27.376 16.851 1.00 16.44 89 LEU A C 1
ATOM 717 O O . LEU A 1 90 ? 31.217 28.359 16.104 1.00 17.00 89 LEU A O 1
ATOM 722 N N . SER A 1 91 ? 30.046 26.637 16.956 1.00 14.89 90 SER A N 1
ATOM 723 C CA . SER A 1 91 ? 28.880 27.013 16.170 1.00 16.52 90 SER A CA 1
ATOM 724 C C . SER A 1 91 ? 27.615 26.497 16.816 1.00 17.85 90 SER A C 1
ATOM 725 O O . SER A 1 91 ? 27.637 25.516 17.552 1.00 18.88 90 SER A O 1
ATOM 728 N N . ASP A 1 92 ? 26.503 27.174 16.503 1.00 17.99 91 ASP A N 1
ATOM 729 C CA . A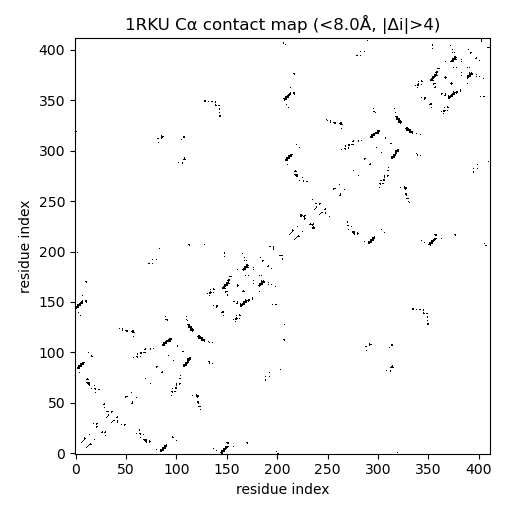SP A 1 92 ? 25.211 26.686 16.944 1.00 18.49 91 ASP A CA 1
ATOM 730 C C . ASP A 1 92 ? 24.510 25.968 15.807 1.00 17.76 91 ASP A C 1
ATOM 731 O O . ASP A 1 92 ? 23.319 25.634 15.956 1.00 18.38 91 ASP A O 1
ATOM 736 N N . THR A 1 93 ? 25.192 25.728 14.680 1.00 16.62 92 THR A N 1
ATOM 737 C CA . THR A 1 93 ? 24.570 24.931 13.619 1.00 17.97 92 THR A CA 1
ATOM 738 C C . THR A 1 93 ? 24.788 23.414 13.854 1.00 16.58 92 THR A C 1
ATOM 739 O O . THR A 1 93 ? 25.220 22.998 14.937 1.00 16.58 92 THR A O 1
ATOM 743 N N . PHE A 1 94 ? 24.412 22.608 12.867 1.00 16.29 93 PHE A N 1
ATOM 744 C CA . PHE A 1 94 ? 24.460 21.146 12.952 1.00 15.49 93 PHE A CA 1
ATOM 745 C C . PHE A 1 94 ? 25.554 20.605 12.060 1.00 15.89 93 PHE A C 1
ATOM 746 O O . PHE A 1 94 ? 25.748 21.109 10.953 1.00 17.09 93 PHE A O 1
ATOM 754 N N . TYR A 1 95 ? 26.298 19.616 12.555 1.00 14.63 94 TYR A N 1
ATOM 755 C CA . TYR A 1 95 ? 27.367 18.979 11.827 1.00 14.36 94 TYR A CA 1
ATOM 756 C C . TYR A 1 95 ? 27.043 18.669 10.378 1.00 15.40 94 TYR A C 1
ATOM 757 O O . TYR A 1 95 ? 27.881 18.839 9.496 1.00 16.84 94 TYR A O 1
ATOM 774 N N . GLU A 1 96 ? 25.822 18.206 10.162 1.00 15.73 95 GLU A N 1
ATOM 775 C CA . GLU A 1 96 ? 25.463 17.780 8.804 1.00 18.57 95 GLU A CA 1
ATOM 776 C C . GLU A 1 96 ? 25.252 18.931 7.879 1.00 18.86 95 GLU A C 1
ATOM 777 O O . GLU A 1 96 ? 25.462 18.774 6.677 1.00 20.69 95 GLU A O 1
ATOM 783 N N . PHE A 1 97 ? 24.848 20.086 8.387 1.00 18.62 96 PHE A N 1
ATOM 784 C CA . PHE A 1 97 ? 24.711 21.288 7.554 1.00 18.58 96 PHE A CA 1
ATOM 785 C C . PHE A 1 97 ? 26.046 21.952 7.284 1.00 18.68 96 PHE A C 1
ATOM 786 O O . PHE A 1 97 ? 26.246 22.518 6.220 1.00 19.97 96 PHE A O 1
ATOM 794 N N . SER A 1 98 ? 26.973 21.879 8.231 1.00 17.87 97 SER A N 1
ATOM 795 C CA . SER A 1 98 ? 28.233 22.591 8.067 1.00 18.03 97 SER A CA 1
ATOM 796 C C . SER A 1 98 ? 29.240 21.743 7.276 1.00 17.68 97 SER A C 1
ATOM 797 O O . SER A 1 98 ? 30.154 22.320 6.708 1.00 16.82 97 SER A O 1
ATOM 800 N N . GLN A 1 99 ? 29.040 20.436 7.193 1.00 18.28 98 GLN A N 1
ATOM 801 C CA . GLN A 1 99 ? 30.107 19.563 6.658 1.00 17.84 98 GLN A CA 1
ATOM 802 C C . GLN A 1 99 ? 30.667 19.987 5.291 1.00 17.40 98 GLN A C 1
ATOM 803 O O . GLN A 1 99 ? 31.866 19.978 5.123 1.00 15.75 98 GLN A O 1
ATOM 809 N N . PRO A 1 100 ? 29.827 20.362 4.325 1.00 17.85 99 PRO A N 1
ATOM 810 C CA . PRO A 1 100 ? 30.374 20.737 3.011 1.00 18.05 99 PRO A CA 1
ATOM 811 C C . PRO A 1 100 ? 31.166 22.030 3.044 1.00 17.78 99 PRO A C 1
ATOM 812 O O . PRO A 1 100 ? 32.048 22.205 2.211 1.00 19.38 99 PRO A O 1
ATOM 816 N N . LEU A 1 101 ? 30.894 22.914 3.994 1.00 16.37 100 LEU A N 1
ATOM 817 C CA . LEU A 1 101 ? 31.686 24.124 4.163 1.00 17.18 100 LEU A CA 1
ATOM 818 C C . LEU A 1 101 ? 32.970 23.835 4.934 1.00 14.71 100 LEU A C 1
ATOM 819 O O . LEU A 1 101 ? 34.048 24.328 4.594 1.00 15.81 100 LEU A O 1
ATOM 824 N N . MET A 1 102 ? 32.868 22.987 5.970 1.00 15.96 101 MET A N 1
ATOM 825 C CA . MET A 1 102 ? 34.072 22.673 6.698 1.00 14.97 101 MET A CA 1
ATOM 826 C C . MET A 1 102 ? 35.155 22.026 5.838 1.00 15.22 101 MET A C 1
ATOM 827 O O . MET A 1 102 ? 36.344 22.302 6.005 1.00 14.56 101 MET A O 1
ATOM 832 N N . ARG A 1 103 ? 34.699 21.203 4.884 1.00 15.37 102 ARG A N 1
ATOM 833 C CA . ARG A 1 103 ? 35.641 20.572 3.971 1.00 14.67 102 ARG A CA 1
ATOM 834 C C . ARG A 1 103 ? 36.485 21.615 3.226 1.00 15.50 102 ARG A C 1
ATOM 835 O O . ARG A 1 103 ? 37.688 21.448 3.032 1.00 16.40 102 ARG A O 1
ATOM 843 N N . GLN A 1 104 ? 35.837 22.722 2.880 1.00 15.74 103 GLN A N 1
ATOM 844 C CA . GLN A 1 104 ? 36.512 23.775 2.114 1.00 17.05 103 GLN A CA 1
ATOM 845 C C . GLN A 1 104 ? 37.479 24.581 2.979 1.00 17.15 103 GLN A C 1
ATOM 846 O O . GLN A 1 104 ? 38.337 25.293 2.451 1.00 18.68 103 GLN A O 1
ATOM 852 N N . LEU A 1 105 ? 37.399 24.422 4.314 1.00 14.75 104 LEU A N 1
ATOM 853 C CA . LEU A 1 105 ? 38.314 25.115 5.215 1.00 15.38 104 LEU A CA 1
ATOM 854 C C . LEU A 1 105 ? 39.386 24.149 5.740 1.00 15.44 104 LEU A C 1
ATOM 855 O O . LEU A 1 105 ? 40.174 24.494 6.619 1.00 15.11 104 LEU A O 1
ATOM 860 N N . GLY A 1 106 ? 39.425 22.937 5.185 1.00 15.53 105 GLY A N 1
ATOM 861 C CA . GLY A 1 106 ? 40.426 21.977 5.635 1.00 16.05 105 GLY A CA 1
ATOM 862 C C . GLY A 1 106 ? 40.015 21.262 6.932 1.00 15.29 105 GLY A C 1
ATOM 863 O O . GLY A 1 106 ? 40.838 20.772 7.709 1.00 15.65 105 GLY A O 1
ATOM 864 N N . PHE A 1 107 ? 38.706 21.195 7.160 1.00 14.36 106 PHE A N 1
ATOM 865 C CA . PHE A 1 107 ? 38.154 20.519 8.333 1.00 14.89 106 PHE A CA 1
ATOM 866 C C . PHE A 1 107 ? 38.830 20.882 9.668 1.00 14.90 106 PHE A C 1
ATOM 867 O O . PHE A 1 107 ? 39.294 19.998 10.408 1.00 14.67 106 PHE A O 1
ATOM 875 N N . PRO A 1 108 ? 38.845 22.160 10.037 1.00 13.47 107 PRO A N 1
ATOM 876 C CA . PRO A 1 108 ? 39.281 22.525 11.390 1.00 14.31 107 PRO A CA 1
ATOM 877 C C . PRO A 1 108 ? 38.270 21.950 12.404 1.00 14.13 107 PRO A C 1
ATOM 878 O O . PRO A 1 108 ? 37.071 21.823 12.102 1.00 14.42 107 PRO A O 1
ATOM 882 N N . THR A 1 109 ? 38.769 21.676 13.600 1.00 13.39 108 THR A N 1
ATOM 883 C CA . THR A 1 109 ? 37.910 21.177 14.659 1.00 12.85 108 THR A CA 1
ATOM 884 C C . THR A 1 109 ? 36.657 22.016 14.844 1.00 14.21 108 THR A C 1
ATOM 885 O O . THR A 1 109 ? 36.796 23.231 14.972 1.00 13.49 108 THR A O 1
ATOM 889 N N . LEU A 1 110 ? 35.473 21.396 14.836 1.00 12.90 109 LEU A N 1
ATOM 890 C CA . LEU A 1 110 ? 34.198 22.119 14.913 1.00 12.59 109 LEU A CA 1
ATOM 891 C C . LEU A 1 110 ? 33.419 21.534 16.057 1.00 12.10 109 LEU A C 1
ATOM 892 O O . LEU A 1 110 ? 33.159 20.321 16.086 1.00 12.50 109 LEU A O 1
ATOM 897 N N . LEU A 1 111 ? 33.017 22.377 17.003 1.00 11.14 110 LEU A N 1
ATOM 898 C CA . LEU A 1 111 ? 32.186 21.994 18.139 1.00 11.95 110 LEU A CA 1
ATOM 899 C C . LEU A 1 111 ? 30.802 22.598 17.961 1.00 13.04 110 LEU A C 1
ATOM 900 O O . LEU A 1 111 ? 30.642 23.818 18.071 1.00 13.73 110 LEU A O 1
ATOM 905 N N . CYS A 1 112 ? 29.831 21.738 17.685 1.00 12.55 111 CYS A N 1
ATOM 906 C CA . CYS A 1 112 ? 28.487 22.222 17.327 1.00 14.07 111 CYS A CA 1
ATOM 907 C C . CYS A 1 112 ? 27.461 21.164 17.706 1.00 14.02 111 CYS A C 1
ATOM 908 O O . CYS A 1 112 ? 27.755 20.293 18.551 1.00 14.65 111 CYS A O 1
ATOM 911 N N . HIS A 1 113 ? 26.256 21.252 17.145 1.00 13.38 112 HIS A N 1
ATOM 912 C CA . HIS A 1 113 ? 25.168 20.305 17.429 1.00 14.33 112 HIS A CA 1
ATOM 913 C C . HIS A 1 113 ? 25.054 19.240 16.319 1.00 15.93 112 HIS A C 1
ATOM 914 O O . HIS A 1 113 ? 25.850 19.211 15.398 1.00 15.56 112 HIS A O 1
ATOM 921 N N . LYS A 1 114 ? 24.036 18.390 16.391 1.00 16.62 113 LYS A N 1
ATOM 922 C CA . LYS A 1 114 ? 23.958 17.243 15.478 1.00 18.56 113 LYS A CA 1
ATOM 923 C C . LYS A 1 114 ? 22.498 16.960 15.130 1.00 17.79 113 LYS A C 1
ATOM 924 O O . LYS A 1 114 ? 21.604 17.200 15.924 1.00 18.00 113 LYS A O 1
ATOM 930 N N . LEU A 1 115 ? 22.269 16.545 13.887 1.00 17.62 114 LEU A N 1
ATOM 931 C CA . LEU A 1 115 ? 20.940 16.133 13.481 1.00 19.29 114 LEU A CA 1
ATOM 932 C C . LEU A 1 115 ? 20.747 14.656 13.735 1.00 20.51 114 LEU A C 1
ATOM 933 O O . LEU A 1 115 ? 21.705 13.882 13.852 1.00 21.77 114 LEU A O 1
ATOM 938 N N . GLU A 1 116 ? 19.482 14.267 13.789 1.00 21.61 115 GLU A N 1
ATOM 939 C CA . GLU A 1 116 ? 19.095 12.857 13.855 1.00 23.26 115 GLU A CA 1
ATOM 940 C C . GLU A 1 116 ? 18.629 12.411 12.472 1.00 23.10 115 GLU A C 1
ATOM 941 O O . GLU A 1 116 ? 17.676 12.985 11.933 1.00 22.88 115 GLU A O 1
ATOM 947 N N . ILE A 1 117 ? 19.348 11.434 11.920 1.00 24.22 116 ILE A N 1
ATOM 948 C CA . ILE A 1 117 ? 19.167 10.931 10.552 1.00 25.49 116 ILE A CA 1
ATOM 949 C C . ILE A 1 117 ? 18.704 9.472 10.607 1.00 28.04 116 ILE A C 1
ATOM 950 O O . ILE A 1 117 ? 19.357 8.646 11.247 1.00 27.63 116 ILE A O 1
ATOM 955 N N . ASP A 1 118 ? 17.586 9.160 9.956 1.00 28.19 117 ASP A N 1
ATOM 956 C CA . ASP A 1 118 ? 17.073 7.776 9.975 1.00 30.19 117 ASP A CA 1
ATOM 957 C C . ASP A 1 118 ? 17.753 6.897 8.922 1.00 31.20 117 ASP A C 1
ATOM 958 O O . ASP A 1 118 ? 18.624 7.370 8.187 1.00 31.42 117 ASP A O 1
ATOM 963 N N . ASP A 1 119 ? 17.393 5.610 8.858 1.00 33.30 118 ASP A N 1
ATOM 964 C CA . ASP A 1 119 ? 18.010 4.696 7.889 1.00 34.95 118 ASP A CA 1
ATOM 965 C C . ASP A 1 119 ? 17.696 4.991 6.407 1.00 35.34 118 ASP A C 1
ATOM 966 O O . ASP A 1 119 ? 18.331 4.434 5.502 1.00 36.26 118 ASP A O 1
ATOM 971 N N . SER A 1 120 ? 16.719 5.858 6.164 1.00 34.56 119 SER A N 1
ATOM 972 C CA . SER A 1 120 ? 16.387 6.242 4.796 1.00 33.92 119 SER A CA 1
ATOM 973 C C . SER A 1 120 ? 16.999 7.590 4.406 1.00 32.62 119 SER A C 1
ATOM 974 O O . SER A 1 120 ? 16.676 8.121 3.348 1.00 32.76 119 SER A O 1
ATOM 977 N N . ASP A 1 121 ? 17.879 8.125 5.267 1.00 30.72 120 ASP A N 1
ATOM 978 C CA . ASP A 1 121 ? 18.568 9.406 5.030 1.00 29.51 120 ASP A CA 1
ATOM 979 C C . ASP A 1 121 ? 17.629 10.591 5.261 1.00 28.08 120 ASP A C 1
ATOM 980 O O . ASP A 1 121 ? 17.920 11.702 4.821 1.00 27.57 120 ASP A O 1
ATOM 985 N N . ARG A 1 122 ? 16.500 10.360 5.932 1.00 26.07 121 ARG A N 1
ATOM 986 C CA . ARG A 1 122 ? 15.595 11.463 6.276 1.00 25.33 121 ARG A CA 1
ATOM 987 C C . ARG A 1 122 ? 16.068 12.144 7.555 1.00 23.89 121 ARG A C 1
ATOM 988 O O . ARG A 1 122 ? 16.524 11.474 8.487 1.00 24.05 121 ARG A O 1
ATOM 996 N N . VAL A 1 123 ? 15.962 13.473 7.589 1.00 21.45 122 VAL A N 1
ATOM 997 C CA . VAL A 1 123 ? 16.210 14.218 8.816 1.00 21.23 122 VAL A CA 1
ATOM 998 C C . VAL A 1 123 ? 14.976 14.121 9.719 1.00 20.76 122 VAL A C 1
ATOM 999 O O . VAL A 1 123 ? 13.902 14.687 9.452 1.00 2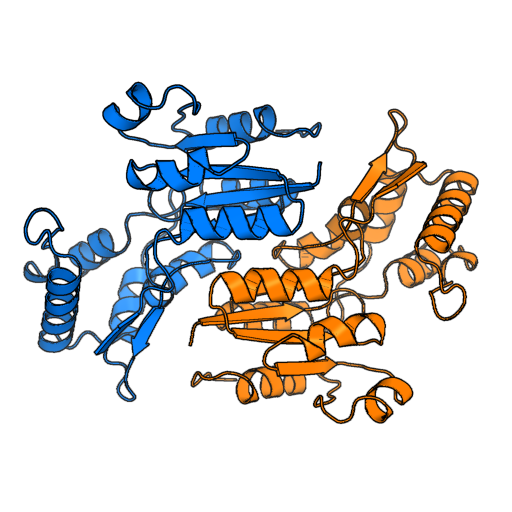0.54 122 VAL A O 1
ATOM 1003 N N . VAL A 1 124 ? 15.132 13.414 10.841 1.00 21.25 123 VAL A N 1
ATOM 1004 C CA . VAL A 1 124 ? 13.985 13.093 11.689 1.00 21.75 123 VAL A CA 1
ATOM 1005 C C . VAL A 1 124 ? 14.017 13.761 13.059 1.00 21.47 123 VAL A C 1
ATOM 1006 O O . VAL A 1 124 ? 13.029 13.737 13.800 1.00 22.21 123 VAL A O 1
ATOM 1010 N N . GLY A 1 125 ? 15.126 14.424 13.382 1.00 18.78 124 GLY A N 1
ATOM 1011 C CA . GLY A 1 125 ? 15.132 15.199 14.607 1.00 19.74 124 GLY A CA 1
ATOM 1012 C C . GLY A 1 125 ? 16.456 15.920 14.691 1.00 19.10 124 GLY A C 1
ATOM 1013 O O . GLY A 1 125 ? 17.246 15.923 13.764 1.00 18.52 124 GLY A O 1
ATOM 1014 N N . TYR A 1 126 ? 16.647 16.543 15.841 1.00 18.72 125 TYR A N 1
ATOM 1015 C CA . TYR A 1 126 ? 17.896 17.259 16.116 1.00 20.07 125 TYR A CA 1
ATOM 1016 C C . TYR A 1 126 ? 18.226 17.145 17.595 1.00 20.58 125 TYR A C 1
ATOM 1017 O O . TYR A 1 126 ? 17.378 16.881 18.438 1.00 19.66 125 TYR A O 1
ATOM 1026 N N . GLN A 1 127 ? 19.513 17.313 17.886 1.00 20.61 126 GLN A N 1
ATOM 1027 C CA . GLN A 1 127 ? 19.987 17.271 19.253 1.00 22.70 126 GLN A CA 1
ATOM 1028 C C . GLN A 1 127 ? 20.923 18.437 19.509 1.00 20.78 126 GLN A C 1
ATOM 1029 O O . GLN A 1 127 ? 21.944 18.606 18.829 1.00 21.14 126 GLN A O 1
ATOM 1035 N N . LEU A 1 128 ? 20.556 19.256 20.461 1.00 19.76 127 LEU A N 1
ATOM 1036 C CA . LEU A 1 128 ? 21.487 20.277 20.936 1.00 18.90 127 LEU A CA 1
ATOM 1037 C C . LEU A 1 128 ? 22.453 19.621 21.904 1.00 18.47 127 LEU A C 1
ATOM 1038 O O . LEU A 1 128 ? 22.046 18.877 22.790 1.00 19.08 127 LEU A O 1
ATOM 1043 N N . ARG A 1 129 ? 23.740 19.897 21.727 1.00 16.13 128 ARG A N 1
ATOM 1044 C CA . ARG A 1 129 ? 24.767 19.189 22.516 1.00 15.00 128 ARG A CA 1
ATOM 1045 C C . ARG A 1 129 ? 24.650 19.539 23.998 1.00 14.94 128 ARG A C 1
ATOM 1046 O O . ARG A 1 129 ? 24.760 18.634 24.854 1.00 16.56 128 ARG A O 1
ATOM 1054 N N . GLN A 1 130 ? 24.437 20.828 24.265 1.00 14.51 129 GLN A N 1
ATOM 1055 C CA . GLN A 1 130 ? 24.268 21.361 25.611 1.00 13.35 129 GLN A CA 1
ATOM 1056 C C . GLN A 1 130 ? 23.866 22.830 25.484 1.00 13.74 129 GLN A C 1
ATOM 1057 O O . GLN A 1 130 ? 23.978 23.394 24.386 1.00 15.55 129 GLN A O 1
ATOM 1063 N N . LYS A 1 131 ? 23.386 23.415 26.589 1.00 15.41 130 LYS A N 1
ATOM 1064 C CA . LYS A 1 131 ? 23.058 24.840 26.663 1.00 17.59 130 LYS A CA 1
ATOM 1065 C C . LYS A 1 131 ? 24.323 25.674 26.557 1.00 16.62 130 LYS A C 1
ATOM 1066 O O . LYS A 1 131 ? 25.386 25.293 27.033 1.00 15.47 130 LYS A O 1
ATOM 1072 N N . ASP A 1 132 ? 24.217 26.838 25.933 1.00 16.50 131 ASP A N 1
ATOM 1073 C CA . ASP A 1 132 ? 25.319 27.825 25.877 1.00 17.34 131 ASP A CA 1
ATOM 1074 C C . ASP A 1 132 ? 26.595 27.128 25.391 1.00 16.02 131 ASP A C 1
ATOM 1075 O O . ASP A 1 132 ? 27.659 27.248 26.031 1.00 16.53 131 ASP A O 1
ATOM 1080 N N . PRO A 1 133 ? 26.526 26.383 24.297 1.00 15.54 132 PRO A N 1
ATOM 1081 C CA . PRO A 1 133 ? 27.611 25.480 23.932 1.00 15.04 132 PRO A CA 1
ATOM 1082 C C . PRO A 1 133 ? 28.921 26.165 23.643 1.00 15.65 132 PRO A C 1
ATOM 1083 O O . PRO A 1 133 ? 29.968 25.624 23.901 1.00 14.48 132 PRO A O 1
ATOM 1087 N N . LYS A 1 134 ? 28.865 27.377 23.116 1.00 13.77 133 LYS A N 1
ATOM 1088 C CA . LYS A 1 134 ? 30.109 28.062 22.756 1.00 15.21 133 LYS A CA 1
ATOM 1089 C C . LYS A 1 134 ? 30.808 28.548 24.010 1.00 13.80 133 LYS A C 1
ATOM 1090 O O . LYS A 1 134 ? 32.033 28.354 24.173 1.00 14.15 133 LYS A O 1
ATOM 1099 N N . ARG A 1 135 ? 30.062 29.166 24.940 1.00 13.85 134 ARG A N 1
ATOM 1100 C CA . ARG A 1 135 ? 30.636 29.553 26.218 1.00 14.18 134 ARG A CA 1
ATOM 1101 C C . ARG A 1 135 ? 31.212 28.357 26.965 1.00 13.86 134 ARG A C 1
ATOM 1102 O O . ARG A 1 135 ? 32.323 28.446 27.536 1.00 13.48 134 ARG A O 1
ATOM 1110 N N . GLN A 1 136 ? 30.491 27.246 26.969 1.00 12.96 135 GLN A N 1
ATOM 1111 C CA . GLN A 1 136 ? 30.983 26.087 27.726 1.00 11.90 135 GLN A CA 1
ATOM 1112 C C . GLN A 1 136 ? 32.263 25.519 27.087 1.00 11.17 135 GLN A C 1
ATOM 1113 O O . GLN A 1 136 ? 33.131 24.983 27.785 1.00 10.85 135 GLN A O 1
ATOM 1119 N N . SER A 1 137 ? 32.402 25.660 25.772 1.00 11.68 136 SER A N 1
ATOM 1120 C CA . SER A 1 137 ? 33.613 25.168 25.073 1.00 11.47 136 SER A CA 1
ATOM 1121 C C . SER A 1 137 ? 34.799 26.022 25.519 1.00 12.46 136 SER A C 1
ATOM 1122 O O . SER A 1 137 ? 35.889 25.471 25.810 1.00 12.25 136 SER A O 1
ATOM 1125 N N . VAL A 1 138 ? 34.611 27.356 25.645 1.00 12.80 137 VAL A N 1
ATOM 1126 C CA . VAL A 1 138 ? 35.693 28.193 26.148 1.00 13.34 137 VAL A CA 1
ATOM 1127 C C . VAL A 1 138 ? 36.143 27.761 27.557 1.00 13.09 137 VAL A C 1
ATOM 1128 O O . VAL A 1 138 ? 37.352 27.670 27.861 1.00 13.48 137 VAL A O 1
ATOM 1132 N N . ILE A 1 139 ? 35.159 27.495 28.422 1.00 12.37 138 ILE A N 1
ATOM 1133 C CA . ILE A 1 139 ? 35.433 26.997 29.780 1.00 12.99 138 ILE A CA 1
ATOM 1134 C C . ILE A 1 139 ? 36.245 25.686 29.716 1.00 12.22 138 ILE A C 1
ATOM 1135 O O . ILE A 1 139 ? 37.198 25.500 30.491 1.00 12.32 138 ILE A O 1
ATOM 1140 N N . ALA A 1 140 ? 35.895 24.782 28.811 1.00 11.28 139 ALA A N 1
ATOM 1141 C CA . ALA A 1 140 ? 36.666 23.544 28.699 1.00 11.52 139 ALA A CA 1
ATOM 1142 C C . ALA A 1 140 ? 38.130 23.781 28.367 1.00 11.27 139 ALA A C 1
ATOM 1143 O O . ALA A 1 140 ? 39.052 23.134 28.953 1.00 12.59 139 ALA A O 1
ATOM 1145 N N . PHE A 1 141 ? 38.394 24.682 27.417 1.00 11.60 140 PHE A N 1
ATOM 1146 C CA . PHE A 1 141 ? 39.797 24.974 27.113 1.00 12.09 140 PHE A CA 1
ATOM 1147 C C . PHE A 1 141 ? 40.510 25.681 28.277 1.00 11.91 140 PHE A C 1
ATOM 1148 O O . PHE A 1 141 ? 41.718 25.438 28.510 1.00 12.60 140 PHE A O 1
ATOM 1156 N N . LYS A 1 142 ? 39.775 26.475 29.058 1.00 12.01 141 LYS A N 1
ATOM 1157 C CA . LYS A 1 142 ? 40.394 27.122 30.239 1.00 12.76 141 LYS A CA 1
ATOM 1158 C C . LYS A 1 142 ? 40.795 26.050 31.265 1.00 13.01 141 LYS A C 1
ATOM 1159 O O . LYS A 1 142 ? 41.815 26.201 31.993 1.00 12.84 141 LYS A O 1
ATOM 1165 N N . SER A 1 143 ? 40.026 24.954 31.327 1.00 12.95 142 SER A N 1
ATOM 1166 C CA . SER A 1 143 ? 40.325 23.876 32.281 1.00 12.19 142 SER A CA 1
ATOM 1167 C C . SER A 1 143 ? 41.615 23.144 31.920 1.00 12.45 142 SER A C 1
ATOM 1168 O O . SER A 1 143 ? 42.167 22.454 32.770 1.00 13.57 142 SER A O 1
ATOM 1171 N N . LEU A 1 144 ? 42.087 23.327 30.689 1.00 12.73 143 LEU A N 1
ATOM 1172 C CA . LEU A 1 144 ? 43.354 22.757 30.215 1.00 12.44 143 LEU A CA 1
ATOM 1173 C C . LEU A 1 144 ? 44.478 23.804 30.193 1.00 13.26 143 LEU A C 1
ATOM 1174 O O . LEU A 1 144 ? 45.542 23.553 29.622 1.00 13.68 143 LEU A O 1
ATOM 1179 N N . TYR A 1 145 ? 44.253 24.939 30.852 1.00 13.26 144 TYR A N 1
ATOM 1180 C CA . TYR A 1 145 ? 45.245 26.036 31.041 1.00 14.08 144 TYR A CA 1
ATOM 1181 C C . TYR A 1 145 ? 45.553 26.790 29.759 1.00 15.64 144 TYR A C 1
ATOM 1182 O O . TYR A 1 145 ? 46.632 27.418 29.629 1.00 18.31 144 TYR A O 1
ATOM 1191 N N . TYR A 1 146 ? 44.621 26.804 28.822 1.00 14.25 145 TYR A N 1
ATOM 1192 C CA . TYR A 1 146 ? 44.770 27.678 27.645 1.00 14.40 145 TYR A CA 1
ATOM 1193 C C . TYR A 1 146 ? 44.194 29.055 27.859 1.00 15.02 145 TYR A C 1
ATOM 1194 O O . TYR A 1 146 ? 43.170 29.250 28.510 1.00 16.53 145 TYR A O 1
ATOM 1203 N N . ARG A 1 147 ? 44.899 30.025 27.294 1.00 15.49 146 ARG A N 1
ATOM 1204 C CA . ARG A 1 147 ? 44.331 31.350 27.107 1.00 16.91 146 ARG A CA 1
ATOM 1205 C C . ARG A 1 147 ? 43.492 31.279 25.817 1.00 16.00 146 ARG A C 1
ATOM 1206 O O . ARG A 1 147 ? 43.928 30.679 24.827 1.00 17.00 146 ARG A O 1
ATOM 1214 N N . VAL A 1 148 ? 42.273 31.834 25.834 1.00 15.35 147 VAL A N 1
ATOM 1215 C CA . VAL A 1 148 ? 41.374 31.774 24.684 1.00 15.13 147 VAL A CA 1
ATOM 1216 C C . VAL A 1 148 ? 41.109 33.168 24.093 1.00 14.26 147 VAL A C 1
ATOM 1217 O O . VAL A 1 148 ? 40.764 34.105 24.847 1.00 14.80 147 VAL A O 1
ATOM 1221 N N . ILE A 1 149 ? 41.324 33.308 22.803 1.00 13.66 148 ILE A N 1
ATOM 1222 C CA . ILE A 1 149 ? 40.932 34.520 22.044 1.00 14.22 148 ILE A CA 1
ATOM 1223 C C . ILE A 1 149 ? 39.795 34.111 21.111 1.00 14.90 148 ILE A C 1
ATOM 1224 O O . ILE A 1 149 ? 39.962 33.175 20.314 1.00 15.95 148 ILE A O 1
ATOM 1229 N N . ALA A 1 150 ? 38.638 34.763 21.261 1.00 14.42 149 ALA A N 1
ATOM 1230 C CA . ALA A 1 150 ? 37.463 34.382 20.486 1.00 14.94 149 ALA A CA 1
ATOM 1231 C C . ALA A 1 150 ? 36.956 35.514 19.584 1.00 15.71 149 ALA A C 1
ATOM 1232 O O . ALA A 1 150 ? 37.112 36.673 19.940 1.00 15.89 149 ALA A O 1
ATOM 1234 N N . ALA A 1 151 ? 36.345 35.157 18.458 1.00 15.14 150 ALA A N 1
ATOM 1235 C CA . ALA A 1 151 ? 35.735 36.168 17.571 1.00 14.88 150 ALA A CA 1
ATOM 1236 C C . ALA A 1 151 ? 34.365 35.712 17.180 1.00 16.14 150 ALA A C 1
ATOM 1237 O O . ALA A 1 151 ? 34.142 34.527 16.918 1.00 15.82 150 ALA A O 1
ATOM 1239 N N . GLY A 1 152 ? 33.408 36.643 17.122 1.00 15.48 151 GLY A N 1
ATOM 1240 C CA . GLY A 1 152 ? 32.035 36.292 16.790 1.00 16.97 151 GLY A CA 1
ATOM 1241 C C . GLY A 1 152 ? 31.363 37.519 16.202 1.00 18.35 151 GLY A C 1
ATOM 1242 O O . GLY A 1 152 ? 31.941 38.587 16.312 1.00 17.96 151 GLY A O 1
ATOM 1243 N N . ASP A 1 153 ? 30.165 37.344 15.643 1.00 20.65 152 ASP A N 1
ATOM 1244 C CA . ASP A 1 153 ? 29.484 38.419 14.897 1.00 22.04 152 ASP A CA 1
ATOM 1245 C C . ASP A 1 153 ? 28.149 38.808 15.443 1.00 23.20 152 ASP A C 1
ATOM 1246 O O . ASP A 1 153 ? 27.558 39.756 14.904 1.00 24.55 152 ASP A O 1
ATOM 1251 N N . SER A 1 154 ? 27.672 38.133 16.489 1.00 23.26 153 SER A N 1
ATOM 1252 C CA . SER A 1 154 ? 26.266 38.271 16.922 1.00 23.97 153 SER A CA 1
ATOM 1253 C C . SER A 1 154 ? 26.101 38.535 18.405 1.00 24.14 153 SER A C 1
ATOM 1254 O O . SER A 1 154 ? 27.006 38.285 19.213 1.00 24.05 153 SER A O 1
ATOM 1259 N N . TYR A 1 155 ? 24.933 39.030 18.801 1.00 25.43 154 TYR A N 1
ATOM 1260 C CA . TYR A 1 155 ? 24.618 39.232 20.214 1.00 25.34 154 TYR A CA 1
ATOM 1261 C C . TYR A 1 155 ? 24.798 37.966 21.058 1.00 26.55 154 TYR A C 1
ATOM 1262 O O . TYR A 1 155 ? 25.320 38.008 22.181 1.00 26.14 154 TYR A O 1
ATOM 1271 N N . ASN A 1 156 ? 24.336 36.853 20.520 1.00 27.57 155 ASN A N 1
ATOM 1272 C CA . ASN A 1 156 ? 24.428 35.634 21.309 1.00 28.97 155 ASN A CA 1
ATOM 1273 C C . ASN A 1 156 ? 25.866 35.202 21.510 1.00 27.09 155 ASN A C 1
ATOM 1274 O O . ASN A 1 156 ? 26.174 34.679 22.601 1.00 27.42 155 ASN A O 1
ATOM 1279 N N . ASP A 1 157 ? 26.740 35.499 20.525 1.00 23.58 156 ASP A N 1
ATOM 1280 C CA . ASP A 1 157 ? 28.195 35.249 20.697 1.00 21.62 156 ASP A CA 1
ATOM 1281 C C . ASP A 1 157 ? 28.822 35.988 21.882 1.00 19.51 156 ASP A C 1
ATOM 1282 O O . ASP A 1 157 ? 29.969 35.705 22.280 1.00 17.80 156 ASP A O 1
ATOM 1287 N N . THR A 1 158 ? 28.137 36.963 22.468 1.00 18.23 157 THR A N 1
ATOM 1288 C CA . THR A 1 158 ? 28.794 37.706 23.517 1.00 19.67 157 THR A CA 1
ATOM 1289 C C . THR A 1 158 ? 29.073 36.908 24.786 1.00 17.87 157 THR A C 1
ATOM 1290 O O . THR A 1 158 ? 29.963 37.246 25.495 1.00 19.04 157 THR A O 1
ATOM 1294 N N . THR A 1 159 ? 28.329 35.826 25.027 1.00 19.79 158 THR A N 1
ATOM 1295 C CA . THR A 1 159 ? 28.666 34.993 26.198 1.00 19.40 158 THR A CA 1
ATOM 1296 C C . THR A 1 159 ? 30.015 34.298 25.993 1.00 18.78 158 THR A C 1
ATOM 1297 O O . THR A 1 159 ? 30.852 34.274 26.915 1.00 18.98 158 THR A O 1
ATOM 1301 N N . MET A 1 160 ? 30.211 33.734 24.810 1.00 17.66 159 MET A N 1
ATOM 1302 C CA . MET A 1 160 ? 31.507 33.201 24.414 1.00 16.49 159 MET A CA 1
ATOM 1303 C C . MET A 1 160 ? 32.607 34.273 24.525 1.00 17.06 159 MET A C 1
ATOM 1304 O O . MET A 1 160 ? 33.695 34.040 25.063 1.00 17.64 159 MET A O 1
ATOM 1309 N N . LEU A 1 161 ? 32.362 35.465 23.966 1.00 15.87 160 LEU A N 1
ATOM 1310 C CA . LEU A 1 161 ? 33.403 36.477 23.978 1.00 17.31 160 LEU A CA 1
ATOM 1311 C C . LEU A 1 161 ? 33.771 36.955 25.378 1.00 17.04 160 LEU A C 1
ATOM 1312 O O . LEU A 1 161 ? 34.932 37.232 25.650 1.00 17.47 160 LEU A O 1
ATOM 1317 N N . SER A 1 162 ? 32.772 37.055 26.255 1.00 18.10 161 SER A N 1
ATOM 1318 C CA . SER A 1 162 ? 33.008 37.473 27.622 1.00 19.27 161 SER A CA 1
ATOM 1319 C C . SER A 1 162 ? 33.726 36.413 28.395 1.00 17.98 161 SER A C 1
ATOM 1320 O O . SER A 1 162 ? 34.510 36.713 29.296 1.00 19.80 161 SER A O 1
ATOM 1323 N N . GLU A 1 163 ? 33.448 35.155 28.060 1.00 17.92 162 GLU A N 1
ATOM 1324 C CA . GLU A 1 163 ? 34.135 34.040 28.725 1.00 16.60 162 GLU A CA 1
ATOM 1325 C C . GLU A 1 163 ? 35.620 33.914 28.337 1.00 17.00 162 GLU A C 1
ATOM 1326 O O . GLU A 1 163 ? 36.459 33.504 29.120 1.00 19.35 162 GLU A O 1
ATOM 1332 N N . ALA A 1 164 ? 35.927 34.221 27.075 1.00 15.30 163 ALA A N 1
ATOM 1333 C CA . ALA A 1 164 ? 37.300 34.219 26.582 1.00 15.59 163 ALA A CA 1
ATOM 1334 C C . ALA A 1 164 ? 38.186 35.224 27.320 1.00 16.43 163 ALA A C 1
ATOM 1335 O O . ALA A 1 164 ? 37.676 36.190 27.909 1.00 18.86 163 ALA A O 1
ATOM 1337 N N . HIS A 1 165 ? 39.502 35.047 27.252 1.00 15.97 164 HIS A N 1
ATOM 1338 C CA . HIS A 1 165 ? 40.406 36.048 27.834 1.00 16.90 164 HIS A CA 1
ATOM 1339 C C . HIS A 1 165 ? 40.373 37.326 26.990 1.00 17.10 164 HIS A C 1
ATOM 1340 O O . HIS A 1 165 ? 40.590 38.430 27.527 1.00 19.61 164 HIS A O 1
ATOM 1347 N N . ALA A 1 166 ? 40.101 37.223 25.694 1.00 16.93 165 ALA A N 1
ATOM 1348 C CA . ALA A 1 166 ? 39.961 38.385 24.805 1.00 17.35 165 ALA A CA 1
ATOM 1349 C C . ALA A 1 166 ? 38.924 38.028 23.774 1.00 17.28 165 ALA A C 1
ATOM 1350 O O . ALA A 1 166 ? 38.904 36.887 23.255 1.00 17.76 165 ALA A O 1
ATOM 1352 N N . GLY A 1 167 ? 38.027 38.979 23.509 1.00 16.52 166 GLY A N 1
ATOM 1353 C CA . GLY A 1 167 ? 36.958 38.790 22.541 1.00 16.84 166 GLY A CA 1
ATOM 1354 C C . GLY A 1 167 ? 37.056 39.837 21.464 1.00 17.75 166 GLY A C 1
ATOM 1355 O O . GLY A 1 167 ? 37.442 40.983 21.749 1.00 18.18 166 GLY A O 1
ATOM 1356 N N . ILE A 1 168 ? 36.694 39.452 20.250 1.00 16.58 167 ILE A N 1
ATOM 1357 C CA . ILE A 1 168 ? 36.720 40.352 19.094 1.00 16.90 167 ILE A CA 1
ATOM 1358 C C . ILE A 1 168 ? 35.403 40.262 18.373 1.00 17.69 167 ILE A C 1
ATOM 1359 O O . ILE A 1 168 ? 34.875 39.188 18.127 1.00 16.86 167 ILE A O 1
ATOM 1364 N N . LEU A 1 169 ? 34.797 41.406 18.037 1.00 16.93 168 LEU A N 1
ATOM 1365 C CA . LEU A 1 169 ? 33.557 41.385 17.246 1.00 17.85 168 LEU A CA 1
ATOM 1366 C C . LEU A 1 169 ? 33.903 41.582 15.771 1.00 18.66 168 LEU A C 1
ATOM 1367 O O . LEU A 1 169 ? 34.631 42.516 15.433 1.00 20.17 168 LEU A O 1
ATOM 1372 N N . PHE A 1 170 ? 33.403 40.683 14.916 1.00 18.33 169 PHE A N 1
ATOM 1373 C CA . PHE A 1 170 ? 33.679 40.707 13.488 1.00 19.43 169 PHE A CA 1
ATOM 1374 C C . PHE A 1 170 ? 32.372 40.806 12.713 1.00 20.68 169 PHE A C 1
ATOM 1375 O O . PHE A 1 170 ? 31.505 39.963 12.853 1.00 20.69 169 PHE A O 1
ATOM 1383 N N . HIS A 1 171 ? 32.207 41.848 11.885 1.00 20.85 170 HIS A N 1
ATOM 1384 C CA . HIS A 1 171 ? 30.955 42.053 11.148 1.00 23.46 170 HIS A CA 1
ATOM 1385 C C . HIS A 1 171 ? 29.729 42.053 12.059 1.00 22.94 170 HIS A C 1
ATOM 1386 O O . HIS A 1 171 ? 28.672 41.520 11.687 1.00 23.96 170 HIS A O 1
ATOM 1393 N N . ALA A 1 172 ? 29.880 42.628 13.252 1.00 22.15 171 ALA A N 1
ATOM 1394 C CA . ALA A 1 172 ? 28.798 42.682 14.213 1.00 21.82 171 ALA A CA 1
ATOM 1395 C C . ALA A 1 172 ? 27.855 43.839 13.894 1.00 22.66 171 ALA A C 1
ATOM 1396 O O . ALA A 1 172 ? 28.287 44.858 13.337 1.00 23.07 171 ALA A O 1
ATOM 1398 N N . PRO A 1 173 ? 26.594 43.694 14.275 1.00 23.32 172 PRO A N 1
ATOM 1399 C CA . PRO A 1 173 ? 25.634 44.804 14.175 1.00 24.64 172 PRO A CA 1
ATOM 1400 C C . PRO A 1 173 ? 26.010 45.935 15.113 1.00 25.05 172 PRO A C 1
ATOM 1401 O O . PRO A 1 173 ? 26.652 45.765 16.152 1.00 23.79 172 PRO A O 1
ATOM 1405 N N . GLU A 1 174 ? 25.581 47.145 14.738 1.00 25.21 173 GLU A N 1
ATOM 1406 C CA . GLU A 1 174 ? 25.813 48.339 15.522 1.00 25.83 173 GLU A CA 1
ATOM 1407 C C . GLU A 1 174 ? 25.417 48.194 16.998 1.00 24.23 173 GLU A C 1
ATOM 1408 O O . GLU A 1 174 ? 26.116 48.690 17.884 1.00 24.38 173 GLU A O 1
ATOM 1414 N N . ASN A 1 175 ? 24.272 47.560 17.244 1.00 25.29 174 ASN A N 1
ATOM 1415 C CA . ASN A 1 175 ? 23.781 47.404 18.618 1.00 25.97 174 ASN A CA 1
ATOM 1416 C C . ASN A 1 175 ? 24.721 46.589 19.484 1.00 26.35 174 ASN A C 1
ATOM 1417 O O . ASN A 1 175 ? 24.959 46.907 20.653 1.00 26.99 174 ASN A O 1
ATOM 1422 N N . VAL A 1 176 ? 25.271 45.535 18.890 1.00 25.18 175 VAL A N 1
ATOM 1423 C CA . VAL A 1 176 ? 26.246 44.716 19.603 1.00 24.01 175 VAL A CA 1
ATOM 1424 C C . VAL A 1 176 ? 27.561 45.477 19.843 1.00 23.92 175 VAL A C 1
ATOM 1425 O O . VAL A 1 176 ? 28.099 45.476 20.957 1.00 23.91 175 VAL A O 1
ATOM 1429 N N . ILE A 1 177 ? 28.075 46.136 18.805 1.00 22.43 176 ILE A N 1
ATOM 1430 C CA . ILE A 1 177 ? 29.291 46.898 18.907 1.00 22.76 176 ILE A CA 1
ATOM 1431 C C . ILE A 1 177 ? 29.220 47.923 20.047 1.00 23.83 176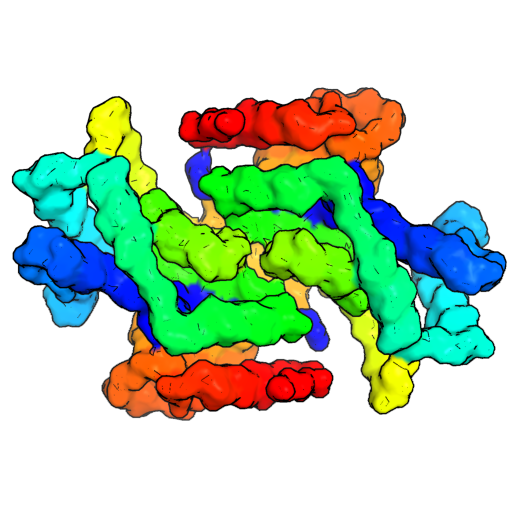 ILE A C 1
ATOM 1432 O O . ILE A 1 177 ? 30.122 48.031 20.874 1.00 24.82 176 ILE A O 1
ATOM 1437 N N . ARG A 1 178 ? 28.121 48.666 20.077 1.00 24.97 177 ARG A N 1
ATOM 1438 C CA . ARG A 1 178 ? 28.019 49.780 21.018 1.00 26.60 177 ARG A CA 1
ATOM 1439 C C . ARG A 1 178 ? 27.724 49.331 22.449 1.00 26.57 177 ARG A C 1
ATOM 1440 O O . ARG A 1 178 ? 28.160 49.988 23.404 1.00 27.69 177 ARG A O 1
ATOM 1448 N N . GLU A 1 179 ? 26.984 48.229 22.591 1.00 26.46 178 GLU A N 1
ATOM 1449 C CA . GLU A 1 179 ? 26.677 47.674 23.914 1.00 27.07 178 GLU A CA 1
ATOM 1450 C C . GLU A 1 179 ? 27.808 46.846 24.517 1.00 27.08 178 GLU A C 1
ATOM 1451 O O . GLU A 1 179 ? 27.846 46.633 25.732 1.00 26.63 178 GLU A O 1
ATOM 1457 N N . PHE A 1 180 ? 28.763 46.443 23.677 1.00 26.26 179 PHE A N 1
ATOM 1458 C CA . PHE A 1 180 ? 29.910 45.691 24.145 1.00 25.97 179 PHE A CA 1
ATOM 1459 C C . PHE A 1 180 ? 31.256 46.325 23.705 1.00 26.41 179 PHE A C 1
ATOM 1460 O O . PHE A 1 180 ? 32.034 45.701 22.977 1.00 25.26 179 PHE A O 1
ATOM 1468 N N . PRO A 1 181 ? 31.555 47.553 24.156 1.00 27.35 180 PRO A N 1
ATOM 1469 C CA . PRO A 1 181 ? 32.797 48.241 23.780 1.00 28.29 180 PRO A CA 1
ATOM 1470 C C . PRO A 1 181 ? 34.065 47.562 24.238 1.00 27.90 180 PRO A C 1
ATOM 1471 O O . PRO A 1 181 ? 35.142 47.924 23.754 1.00 29.44 180 PRO A O 1
ATOM 1475 N N . GLN A 1 182 ? 33.954 46.618 25.173 1.00 27.40 181 GLN A N 1
ATOM 1476 C CA . GLN A 1 182 ? 35.111 45.867 25.648 1.00 26.89 181 GLN A CA 1
ATOM 1477 C C . GLN A 1 182 ? 35.703 44.960 24.554 1.00 26.43 181 GLN A C 1
ATOM 1478 O O . GLN A 1 182 ? 36.858 44.535 24.665 1.00 28.00 181 GLN A O 1
ATOM 1484 N N . PHE A 1 183 ? 34.923 44.672 23.504 1.00 25.72 182 PHE A N 1
ATOM 1485 C CA . PHE A 1 183 ? 35.442 43.895 22.380 1.00 24.70 182 PHE A CA 1
ATOM 1486 C C . PHE A 1 183 ? 35.729 44.809 21.210 1.00 24.69 182 PHE A C 1
ATOM 1487 O O . PHE A 1 183 ? 34.810 45.465 20.702 1.00 25.68 182 PHE A O 1
ATOM 1495 N N . PRO A 1 184 ? 36.978 44.859 20.744 1.00 22.51 183 PRO A N 1
ATOM 1496 C CA . PRO A 1 184 ? 37.277 45.631 19.536 1.00 22.72 183 PRO A CA 1
ATOM 1497 C C . PRO A 1 184 ? 36.412 45.108 18.400 1.00 22.40 183 PRO A C 1
ATOM 1498 O O . PRO A 1 184 ? 36.203 43.887 18.288 1.00 23.72 183 PRO A O 1
ATOM 1502 N N . ALA A 1 185 ? 35.891 46.002 17.567 1.00 21.27 184 ALA A N 1
ATOM 1503 C CA . ALA A 1 185 ? 34.990 45.645 16.480 1.00 21.89 184 ALA A CA 1
ATOM 1504 C C . ALA A 1 185 ? 35.638 45.945 15.136 1.00 22.52 184 ALA A C 1
ATOM 1505 O O . ALA A 1 185 ? 36.027 47.088 14.877 1.00 23.34 184 ALA A O 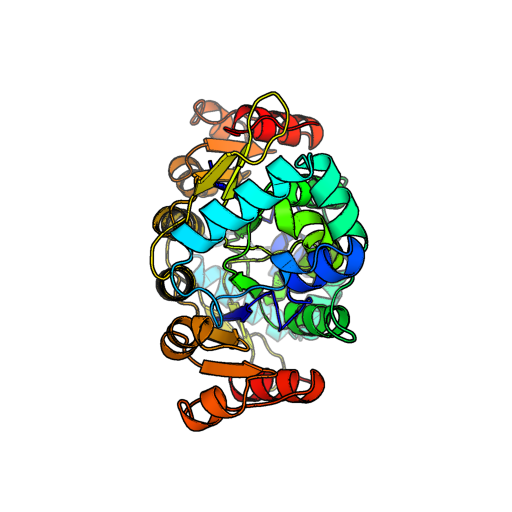1
ATOM 1507 N N . VAL A 1 186 ? 35.740 44.932 14.288 1.00 21.66 185 VAL A N 1
ATOM 1508 C CA . VAL A 1 186 ? 36.384 45.073 12.980 1.00 21.74 185 VAL A CA 1
ATOM 1509 C C . VAL A 1 186 ? 35.536 44.403 11.896 1.00 21.15 185 VAL A C 1
ATOM 1510 O O . VAL A 1 186 ? 34.618 43.618 12.201 1.00 20.79 185 VAL A O 1
ATOM 1514 N N . HIS A 1 187 ? 35.810 44.684 10.622 1.00 21.37 186 HIS A N 1
ATOM 1515 C CA . HIS A 1 187 ? 34.997 44.094 9.556 1.00 23.06 186 HIS A CA 1
ATOM 1516 C C . HIS A 1 187 ? 35.777 43.714 8.300 1.00 22.01 186 HIS A C 1
ATOM 1517 O O . HIS A 1 187 ? 35.176 43.535 7.236 1.00 24.49 186 HIS A O 1
ATOM 1524 N N . THR A 1 188 ? 37.096 43.595 8.420 1.00 20.68 187 THR A N 1
ATOM 1525 C CA . THR A 1 188 ? 37.875 42.981 7.332 1.00 20.76 187 THR A CA 1
ATOM 1526 C C . THR A 1 188 ? 38.750 41.915 7.930 1.00 18.65 187 THR A C 1
ATOM 1527 O O . THR A 1 188 ? 39.093 41.983 9.109 1.00 18.41 187 THR A O 1
ATOM 1531 N N . TYR A 1 189 ? 39.124 40.942 7.105 1.00 18.83 188 TYR A N 1
ATOM 1532 C CA . TYR A 1 189 ? 40.030 39.913 7.634 1.00 17.98 188 TYR A CA 1
ATOM 1533 C C . TYR A 1 189 ? 41.378 40.449 8.063 1.00 18.58 188 TYR A C 1
ATOM 1534 O O . TYR A 1 189 ? 41.968 39.988 9.043 1.00 18.76 188 TYR A O 1
ATOM 1543 N N . GLU A 1 190 ? 41.892 41.465 7.353 1.00 17.90 189 GLU A N 1
ATOM 1544 C CA . GLU A 1 190 ? 43.151 42.022 7.746 1.00 19.17 189 GLU A CA 1
ATOM 1545 C C . GLU A 1 190 ? 43.083 42.690 9.124 1.00 19.05 189 GLU A C 1
ATOM 1546 O O . GLU A 1 190 ? 43.985 42.573 9.936 1.00 19.92 189 GLU A O 1
ATOM 1552 N N . ASP A 1 191 ? 41.975 43.376 9.384 1.00 19.69 190 ASP A N 1
ATOM 1553 C CA . ASP A 1 191 ? 41.809 43.969 10.698 1.00 20.15 190 ASP A CA 1
ATOM 1554 C C . ASP A 1 191 ? 41.581 42.908 11.769 1.00 18.75 190 ASP A C 1
ATOM 1555 O O . ASP A 1 191 ? 42.063 43.069 12.888 1.00 19.60 190 ASP A O 1
ATOM 1560 N N . LEU A 1 192 ? 40.875 41.833 11.400 1.00 18.61 191 LEU A N 1
ATOM 1561 C CA . LEU A 1 192 ? 40.713 40.703 12.334 1.00 18.54 191 LEU A CA 1
ATOM 1562 C C . LEU A 1 192 ? 42.090 40.101 12.720 1.00 18.22 191 LEU A C 1
ATOM 1563 O O . LEU A 1 192 ? 42.365 39.855 13.898 1.00 17.51 191 LEU A O 1
ATOM 1568 N N . LYS A 1 193 ? 42.981 39.937 11.733 1.00 17.92 192 LYS A N 1
ATOM 1569 C CA . LYS A 1 193 ? 44.331 39.456 12.008 1.00 18.27 192 LYS A CA 1
ATOM 1570 C C . LYS A 1 193 ? 45.014 40.380 12.999 1.00 18.39 192 LYS A C 1
ATOM 1571 O O . LYS A 1 193 ? 45.631 39.930 13.953 1.00 18.48 192 LYS A O 1
ATOM 1577 N N . ARG A 1 194 ? 44.895 41.694 12.745 1.00 19.40 193 ARG A N 1
ATOM 1578 C CA . ARG A 1 194 ? 45.546 42.648 13.624 1.00 20.33 193 ARG A CA 1
ATOM 1579 C C . ARG A 1 194 ? 45.017 42.583 15.059 1.00 19.49 193 ARG A C 1
ATOM 1580 O O . ARG A 1 194 ? 45.786 42.708 15.995 1.00 20.76 193 ARG A O 1
ATOM 1588 N N . GLU A 1 195 ? 43.719 42.321 15.219 1.00 19.06 194 GLU A N 1
ATOM 1589 C CA . GLU A 1 195 ? 43.150 42.185 16.552 1.00 19.58 194 GLU A CA 1
ATOM 1590 C C . GLU A 1 195 ? 43.584 40.894 17.240 1.00 19.06 194 GLU A C 1
ATOM 1591 O O . GLU A 1 195 ? 43.781 40.862 18.448 1.00 18.44 194 GLU A O 1
ATOM 1597 N N . PHE A 1 196 ? 43.804 39.842 16.452 1.00 17.13 195 PHE A N 1
ATOM 1598 C CA . PHE A 1 196 ? 44.380 38.643 17.070 1.00 17.60 195 PHE A CA 1
ATOM 1599 C C . PHE A 1 196 ? 45.821 38.896 17.527 1.00 18.62 195 PHE A C 1
ATOM 1600 O O . PHE A 1 196 ? 46.224 38.452 18.600 1.00 19.17 195 PHE A O 1
ATOM 1608 N N . LEU A 1 197 ? 46.581 39.668 16.736 1.00 19.84 196 LEU A N 1
ATOM 1609 C CA . LEU A 1 197 ? 47.960 39.980 17.129 1.00 21.28 196 LEU A CA 1
ATOM 1610 C C . LEU A 1 197 ? 47.987 40.831 18.411 1.00 20.62 196 LEU A C 1
ATOM 1611 O O . LEU A 1 197 ? 48.786 40.575 19.333 1.00 20.46 196 LEU A O 1
ATOM 1616 N N . LYS A 1 198 ? 47.090 41.824 18.486 1.00 20.87 197 LYS A N 1
ATOM 1617 C CA . LYS A 1 198 ? 46.998 42.669 19.668 1.00 23.02 197 LYS A CA 1
ATOM 1618 C C . LYS A 1 198 ? 46.612 41.906 20.915 1.00 23.06 197 LYS A C 1
ATOM 1619 O O . LYS A 1 198 ? 47.108 42.201 21.995 1.00 24.88 197 LYS A O 1
ATOM 1625 N N . ALA A 1 199 ? 45.735 40.909 20.767 1.00 22.57 198 ALA A N 1
ATOM 1626 C CA . ALA A 1 199 ? 45.245 40.153 21.916 1.00 21.84 198 ALA A CA 1
ATOM 1627 C C . ALA A 1 199 ? 46.207 39.080 22.391 1.00 21.95 198 ALA A C 1
ATOM 1628 O O . ALA A 1 199 ? 46.161 38.651 23.565 1.00 22.74 198 ALA A O 1
ATOM 1630 N N . SER A 1 200 ? 47.077 38.636 21.501 1.00 22.20 199 SER A N 1
ATOM 1631 C CA . SER A 1 200 ? 48.055 37.626 21.853 1.00 23.10 199 SER A CA 1
ATOM 1632 C C . SER A 1 200 ? 49.104 38.078 22.879 1.00 25.29 199 SER A C 1
ATOM 1633 O O . SER A 1 200 ? 49.536 39.219 22.857 1.00 26.10 199 SER A O 1
ATOM 1636 N N . SER A 1 201 ? 49.490 37.176 23.772 1.00 26.85 200 SER A N 1
ATOM 1637 C CA . SER A 1 201 ? 50.589 37.442 24.701 1.00 28.38 200 SER A CA 1
ATOM 1638 C C . SER A 1 201 ? 51.964 37.256 24.034 1.00 28.91 200 SER A C 1
ATOM 1639 O O . SER A 1 201 ? 52.996 37.624 24.603 1.00 29.50 200 SER A O 1
ATOM 1642 N N . ARG A 1 202 ? 51.970 36.670 22.839 1.00 28.42 201 ARG A N 1
ATOM 1643 C CA . ARG A 1 202 ? 53.186 36.336 22.119 1.00 28.81 201 ARG A CA 1
ATOM 1644 C C . ARG A 1 202 ? 53.501 37.363 21.022 1.00 30.10 201 ARG A C 1
ATOM 1645 O O . ARG A 1 202 ? 52.614 38.072 20.551 1.00 29.68 201 ARG A O 1
ATOM 1653 N N . SER A 1 203 ? 54.770 37.401 20.610 1.00 31.33 202 SER A N 1
ATOM 1654 C CA . SER A 1 203 ? 55.222 38.259 19.525 1.00 33.18 202 SER A CA 1
ATOM 1655 C C . SER A 1 203 ? 55.014 37.527 18.224 1.00 33.03 202 SER A C 1
ATOM 1656 O O . SER A 1 203 ? 55.721 36.550 17.930 1.00 34.42 202 SER A O 1
ATOM 1659 N N . LEU A 1 204 ? 54.021 37.979 17.466 1.00 32.22 203 LEU A N 1
ATOM 1660 C CA . LEU A 1 204 ? 53.626 37.330 16.236 1.00 31.68 203 LEU A CA 1
ATOM 1661 C C . LEU A 1 204 ? 53.615 38.314 15.072 1.00 31.81 203 LEU A C 1
ATOM 1662 O O . LEU A 1 204 ? 53.351 39.495 15.255 1.00 32.95 203 LEU A O 1
ATOM 1667 N N . SER A 1 205 ? 53.894 37.793 13.885 1.00 31.99 204 SER A N 1
ATOM 1668 C CA . SER A 1 205 ? 53.954 38.592 12.663 1.00 32.61 204 SER A CA 1
ATOM 1669 C C . SER A 1 205 ? 52.632 38.601 11.916 1.00 31.63 204 SER A C 1
ATOM 1670 O O . SER A 1 205 ? 51.859 37.655 11.986 1.00 30.01 204 SER A O 1
ATOM 1673 N N . LEU A 1 206 ? 52.377 39.675 11.185 1.00 30.79 205 LEU A N 1
ATOM 1674 C CA . LEU A 1 206 ? 51.296 39.695 10.234 1.00 30.68 205 LEU A CA 1
ATOM 1675 C C . LEU A 1 206 ? 51.729 38.879 9.020 1.00 31.31 205 LEU A C 1
ATOM 1676 O O . LEU A 1 206 ? 52.902 38.917 8.614 1.00 32.97 205 LEU A O 1
ATOM 1682 N N . ASP B 1 1 ? 25.706 10.586 19.699 1.00 30.77 0 ASP B N 1
ATOM 1683 C CA . ASP B 1 1 ? 26.377 10.454 18.357 1.00 28.84 0 ASP B CA 1
ATOM 1684 C C . ASP B 1 1 ? 27.367 11.601 18.083 1.00 27.55 0 ASP B C 1
ATOM 1685 O O . ASP B 1 1 ? 27.699 11.896 16.924 1.00 26.66 0 ASP B O 1
ATOM 1690 N N . MET B 1 2 ? 27.816 12.278 19.138 1.00 25.40 1 MET B N 1
ATOM 1691 C CA . MET B 1 2 ? 28.749 13.385 18.951 1.00 23.11 1 MET B CA 1
ATOM 1692 C C . MET B 1 2 ? 30.113 12.887 19.429 1.00 20.49 1 MET B C 1
ATOM 1693 O O . MET B 1 2 ? 30.326 12.613 20.637 1.00 20.60 1 MET B O 1
ATOM 1698 N N . GLU B 1 3 ? 31.024 12.757 18.464 1.00 18.62 2 GLU B N 1
ATOM 1699 C CA . GLU B 1 3 ? 32.307 12.032 18.659 1.00 18.60 2 GLU B CA 1
ATOM 1700 C C . GLU B 1 3 ? 33.547 12.827 18.243 1.00 18.05 2 GLU B C 1
ATOM 1701 O O . GLU B 1 3 ? 33.568 13.473 17.165 1.00 19.16 2 GLU B O 1
ATOM 1707 N N . ILE B 1 4 ? 34.568 12.807 19.104 1.00 15.62 3 ILE B N 1
ATOM 1708 C CA . ILE B 1 4 ? 35.874 13.406 18.852 1.00 14.84 3 ILE B CA 1
ATOM 1709 C C . ILE B 1 4 ? 36.884 12.276 18.775 1.00 15.69 3 ILE B C 1
ATOM 1710 O O . ILE B 1 4 ? 36.878 11.357 19.627 1.00 16.91 3 ILE B O 1
ATOM 1715 N N . ALA B 1 5 ? 37.730 12.327 17.754 1.00 15.51 4 ALA B N 1
ATOM 1716 C CA . ALA B 1 5 ? 38.813 11.350 17.625 1.00 15.08 4 ALA B CA 1
ATOM 1717 C C . ALA B 1 5 ? 40.045 12.020 18.171 1.00 15.80 4 ALA B C 1
ATOM 1718 O O . ALA B 1 5 ? 40.485 13.040 17.614 1.00 15.67 4 ALA B O 1
ATOM 1720 N N . CYS B 1 6 ? 40.624 11.503 19.250 1.00 14.49 5 CYS B N 1
ATOM 1721 C CA . CYS B 1 6 ? 41.860 12.068 19.807 1.00 14.92 5 CYS B CA 1
ATOM 1722 C C . CYS B 1 6 ? 43.036 11.173 19.409 1.00 16.11 5 CYS B C 1
ATOM 1723 O O . CYS B 1 6 ? 42.982 9.966 19.613 1.00 17.27 5 CYS B O 1
ATOM 1726 N N . LEU B 1 7 ? 44.064 11.746 18.821 1.00 14.93 6 LEU B N 1
ATOM 1727 C CA . LEU B 1 7 ? 45.240 10.994 18.367 1.00 15.18 6 LEU B CA 1
ATOM 1728 C C . LEU B 1 7 ? 46.474 11.476 19.045 1.00 16.38 6 LEU B C 1
ATOM 1729 O O . LEU B 1 7 ? 46.711 12.670 19.139 1.00 15.54 6 LEU B O 1
ATOM 1734 N N . ASP B 1 8 ? 47.317 10.539 19.469 1.00 16.75 7 ASP B N 1
ATOM 1735 C CA . ASP B 1 8 ? 48.686 10.874 19.714 1.00 17.10 7 ASP B CA 1
ATOM 1736 C C . ASP B 1 8 ? 49.374 11.276 18.406 1.00 15.99 7 ASP B C 1
ATOM 1737 O O . ASP B 1 8 ? 48.899 10.937 17.312 1.00 17.16 7 ASP B O 1
ATOM 1742 N N . LEU B 1 9 ? 50.474 12.002 18.548 1.00 17.33 8 LEU B N 1
ATOM 1743 C CA . LEU B 1 9 ? 51.222 12.499 17.400 1.00 16.16 8 LEU B CA 1
ATOM 1744 C C . LEU B 1 9 ? 52.365 11.577 16.989 1.00 16.42 8 LEU B C 1
ATOM 1745 O O . LEU B 1 9 ? 52.314 10.935 15.915 1.00 17.26 8 LEU B O 1
ATOM 1750 N N . GLU B 1 10 ? 53.390 11.540 17.840 1.00 16.44 9 GLU B N 1
ATOM 1751 C CA . GLU B 1 10 ? 54.606 10.770 17.531 1.00 17.23 9 GLU B CA 1
ATOM 1752 C C . GLU B 1 10 ? 54.331 9.275 17.633 1.00 18.16 9 GLU B C 1
ATOM 1753 O O . GLU B 1 10 ? 53.788 8.806 18.633 1.00 18.35 9 GLU B O 1
ATOM 1759 N N . GLY B 1 11 ? 54.690 8.559 16.580 1.00 18.18 10 GLY B N 1
ATOM 1760 C CA . GLY B 1 11 ? 54.446 7.123 16.510 1.00 20.77 10 GLY B CA 1
ATOM 1761 C C . GLY B 1 11 ? 53.095 6.734 15.959 1.00 21.18 10 GLY B C 1
ATOM 1762 O O . GLY B 1 11 ? 52.821 5.557 15.681 1.00 22.87 10 GLY B O 1
ATOM 1763 N N . VAL B 1 12 ? 52.231 7.728 15.730 1.00 19.82 11 VAL B N 1
ATOM 1764 C CA . VAL B 1 12 ? 50.912 7.495 15.189 1.00 19.58 11 VAL B CA 1
ATOM 1765 C C . VAL B 1 12 ? 50.811 8.179 13.823 1.00 18.44 11 VAL B C 1
ATOM 1766 O O . VAL B 1 12 ? 50.372 7.563 12.853 1.00 19.08 11 VAL B O 1
ATOM 1770 N N . LEU B 1 13 ? 51.192 9.463 13.787 1.00 18.27 12 LEU B N 1
ATOM 1771 C CA . LEU B 1 13 ? 51.132 10.268 12.552 1.00 18.07 12 LEU B CA 1
ATOM 1772 C C . LEU B 1 13 ? 52.499 10.695 12.016 1.00 17.70 12 LEU B C 1
ATOM 1773 O O . LEU B 1 13 ? 52.619 10.910 10.796 1.00 17.32 12 LEU B O 1
ATOM 1778 N N . VAL B 1 14 ? 53.492 10.864 12.902 1.00 17.56 13 VAL B N 1
ATOM 1779 C CA . VAL B 1 14 ? 54.823 11.359 12.506 1.00 18.16 13 VAL B CA 1
ATOM 1780 C C . VAL B 1 14 ? 55.883 10.565 13.240 1.00 19.89 13 VAL B C 1
ATOM 1781 O O . VAL B 1 14 ? 55.566 9.901 14.225 1.00 19.53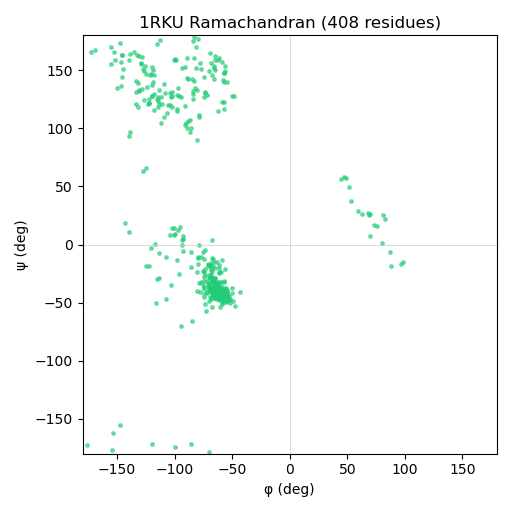 13 VAL B O 1
ATOM 1785 N N . PRO B 1 15 ? 57.136 10.614 12.794 1.00 20.59 14 PRO B N 1
ATOM 1786 C CA . PRO B 1 15 ? 58.154 9.908 13.561 1.00 21.89 14 PRO B CA 1
ATOM 1787 C C . PRO B 1 15 ? 58.414 10.555 14.891 1.00 21.68 14 PRO B C 1
ATOM 1788 O O . PRO B 1 15 ? 58.002 11.692 15.180 1.00 21.27 14 PRO B O 1
ATOM 1792 N N . GLU B 1 16 ? 59.086 9.797 15.754 1.00 22.53 15 GLU B N 1
ATOM 1793 C CA . GLU B 1 16 ? 59.552 10.324 17.003 1.00 22.05 15 GLU B CA 1
ATOM 1794 C C . GLU B 1 16 ? 60.526 11.428 16.706 1.00 21.88 15 GLU B C 1
ATOM 1795 O O . GLU B 1 16 ? 61.575 11.212 16.090 1.00 22.00 15 GLU B O 1
ATOM 1805 N N . ILE B 1 17 ? 60.159 12.641 17.085 1.00 22.44 16 ILE B N 1
ATOM 1806 C CA . ILE B 1 17 ? 60.868 13.800 16.574 1.00 22.73 16 ILE B CA 1
ATOM 1807 C C . ILE B 1 17 ? 62.328 13.854 17.014 1.00 23.82 16 ILE B C 1
ATOM 1808 O O . ILE B 1 17 ? 63.200 14.191 16.202 1.00 22.28 16 ILE B O 1
ATOM 1813 N N . TRP B 1 18 ? 62.600 13.491 18.267 1.00 24.31 17 TRP B N 1
ATOM 1814 C CA . TRP B 1 18 ? 63.975 13.624 18.760 1.00 26.14 17 TRP B CA 1
ATOM 1815 C C . TRP B 1 18 ? 64.882 12.587 18.125 1.00 25.54 17 TRP B C 1
ATOM 1816 O O . TRP B 1 18 ? 66.024 12.911 17.755 1.00 26.08 17 TRP B O 1
ATOM 1827 N N . ILE B 1 19 ? 64.391 11.358 17.973 1.00 25.98 18 ILE B N 1
ATOM 1828 C CA . ILE B 1 19 ? 65.167 10.324 17.280 1.00 26.72 18 ILE B CA 1
ATOM 1829 C C . ILE B 1 19 ? 65.424 10.694 15.816 1.00 26.94 18 ILE B C 1
ATOM 1830 O O . ILE B 1 19 ? 66.518 10.467 15.296 1.00 27.61 18 ILE B O 1
ATOM 1835 N N . ALA B 1 20 ? 64.422 11.264 15.153 1.00 27.17 19 ALA B N 1
ATOM 1836 C CA . ALA B 1 20 ? 64.573 11.690 13.763 1.00 27.45 19 ALA B CA 1
ATOM 1837 C C . ALA B 1 20 ? 65.510 12.898 13.642 1.00 28.76 19 ALA B C 1
ATOM 1838 O O . ALA B 1 20 ? 66.307 12.982 12.687 1.00 29.63 19 ALA B O 1
ATOM 1840 N N . PHE B 1 21 ? 65.431 13.817 14.598 1.00 28.95 20 PHE B N 1
ATOM 1841 C CA . PHE B 1 21 ? 66.327 14.958 14.675 1.00 29.25 20 PHE B CA 1
ATOM 1842 C C . PHE B 1 21 ? 67.758 14.481 14.870 1.00 30.90 20 PHE B C 1
ATOM 1843 O O . PHE B 1 21 ? 68.688 15.002 14.251 1.00 31.35 20 PHE B O 1
ATOM 1851 N N . ALA B 1 22 ? 67.935 13.496 15.743 1.00 32.09 21 ALA B N 1
ATOM 1852 C CA . ALA B 1 22 ? 69.250 12.901 15.959 1.00 34.28 21 ALA B CA 1
ATOM 1853 C C . ALA B 1 22 ? 69.787 12.231 14.685 1.00 35.26 21 ALA B C 1
ATOM 1854 O O . ALA B 1 22 ? 70.984 12.312 14.400 1.00 35.69 21 ALA B O 1
ATOM 1856 N N . GLU B 1 23 ? 68.910 11.560 13.940 1.00 36.98 22 GLU B N 1
ATOM 1857 C CA . GLU B 1 23 ? 69.287 10.869 12.699 1.00 38.78 22 GLU B CA 1
ATOM 1858 C C . GLU B 1 23 ? 69.706 11.877 11.611 1.00 39.35 22 GLU B C 1
ATOM 1859 O O . GLU B 1 23 ? 70.648 11.628 10.853 1.00 39.76 22 GLU B O 1
ATOM 1865 N N . LYS B 1 24 ? 69.033 13.025 11.559 1.00 39.43 23 LYS B N 1
ATOM 1866 C CA . LYS B 1 24 ? 69.327 14.032 10.545 1.00 39.57 23 LYS B CA 1
ATOM 1867 C C . LYS B 1 24 ? 70.618 14.797 10.827 1.00 39.98 23 LYS B C 1
ATOM 1868 O O . LYS B 1 24 ? 71.330 15.169 9.894 1.00 40.44 23 LYS B O 1
ATOM 1874 N N . THR B 1 25 ? 70.910 15.035 12.104 1.00 40.27 24 THR B N 1
ATOM 1875 C CA . THR B 1 25 ? 72.015 15.909 12.510 1.00 40.20 24 THR B CA 1
ATOM 1876 C C . THR B 1 25 ? 73.277 15.123 12.865 1.00 40.94 24 THR B C 1
ATOM 1877 O O . THR B 1 25 ? 74.347 15.709 13.003 1.00 41.33 24 THR B O 1
ATOM 1881 N N . GLY B 1 26 ? 73.128 13.809 13.021 1.00 41.51 25 GLY B N 1
ATOM 1882 C CA . GLY B 1 26 ? 74.201 12.917 13.435 1.00 42.39 25 GLY B CA 1
ATOM 1883 C C . GLY B 1 26 ? 74.470 12.910 14.936 1.00 43.17 25 GLY B C 1
ATOM 1884 O O . GLY B 1 26 ? 75.386 12.213 15.396 1.00 43.23 25 GLY B O 1
ATOM 1885 N N . ILE B 1 27 ? 73.689 13.682 15.697 1.00 42.98 26 ILE B N 1
ATOM 1886 C CA . ILE B 1 27 ? 73.880 13.794 17.136 1.00 43.20 26 ILE B CA 1
ATOM 1887 C C . ILE B 1 27 ? 73.232 12.582 17.791 1.00 43.80 26 ILE B C 1
ATOM 1888 O O . ILE B 1 27 ? 72.042 12.585 18.122 1.00 43.36 26 ILE B O 1
ATOM 1893 N N . ASP B 1 28 ? 74.030 11.530 17.949 1.00 44.31 27 ASP B N 1
ATOM 1894 C CA . ASP B 1 28 ? 73.546 10.244 18.454 1.00 44.94 27 ASP B CA 1
ATOM 1895 C C . ASP B 1 28 ? 72.897 10.377 19.823 1.00 44.43 27 ASP B C 1
ATOM 1896 O O . ASP B 1 28 ? 71.970 9.629 20.140 1.00 44.78 27 ASP B O 1
ATOM 1901 N N . ALA B 1 29 ? 73.385 11.339 20.611 1.00 43.71 28 ALA B N 1
ATOM 1902 C CA . ALA B 1 29 ? 72.963 11.555 21.997 1.00 42.99 28 ALA B CA 1
ATOM 1903 C C . ALA B 1 29 ? 71.463 11.788 22.108 1.00 42.25 28 ALA B C 1
ATOM 1904 O O . ALA B 1 29 ? 70.838 11.407 23.099 1.00 41.92 28 ALA B O 1
ATOM 1906 N N . LEU B 1 30 ? 70.899 12.407 21.076 1.00 41.33 29 LEU B N 1
ATOM 1907 C CA . LEU B 1 30 ? 69.488 12.777 21.072 1.00 40.40 29 LEU B CA 1
ATOM 1908 C C . LEU B 1 30 ? 68.551 11.614 20.754 1.00 40.96 29 LEU B C 1
ATOM 1909 O O . LEU B 1 30 ? 67.326 11.788 20.736 1.00 40.67 29 LEU B O 1
ATOM 1914 N N . LYS B 1 31 ? 69.104 10.429 20.517 1.00 41.38 30 LYS B N 1
ATOM 1915 C CA . LYS B 1 31 ? 68.278 9.248 20.291 1.00 42.48 30 LYS B CA 1
ATOM 1916 C C . LYS B 1 31 ? 67.641 8.753 21.588 1.00 43.05 30 LYS B C 1
ATOM 1917 O O . LYS B 1 31 ? 66.826 7.819 21.575 1.00 42.58 30 LYS B O 1
ATOM 1923 N N . ALA B 1 32 ? 68.005 9.400 22.695 1.00 43.99 31 ALA B N 1
ATOM 1924 C CA . ALA B 1 32 ? 67.574 8.990 24.034 1.00 45.16 31 ALA B CA 1
ATOM 1925 C C . ALA B 1 32 ? 66.111 9.333 24.356 1.00 45.92 31 ALA B C 1
ATOM 1926 O O . ALA B 1 32 ? 65.682 10.488 24.240 1.00 45.14 31 ALA B O 1
ATOM 1928 N N . THR B 1 33 ? 65.360 8.322 24.785 1.00 46.96 32 THR B N 1
ATOM 1929 C CA . THR B 1 33 ? 63.973 8.524 25.209 1.00 48.54 32 THR B CA 1
ATOM 1930 C C . THR B 1 33 ? 63.762 8.124 26.672 1.00 49.58 32 THR B C 1
ATOM 1931 O O . THR B 1 33 ? 64.720 7.830 27.391 1.00 49.55 32 THR B O 1
ATOM 1935 N N . THR B 1 34 ? 62.497 8.103 27.088 1.00 51.00 33 THR B N 1
ATOM 1936 C CA . THR B 1 34 ? 62.113 7.728 28.451 1.00 52.18 33 THR B CA 1
ATOM 1937 C C . THR B 1 34 ? 62.506 6.291 28.802 1.00 53.02 33 THR B C 1
ATOM 1938 O O . THR B 1 34 ? 62.671 5.956 29.979 1.00 53.28 33 THR B O 1
ATOM 1942 N N . ARG B 1 35 ? 62.671 5.450 27.781 1.00 53.86 34 ARG B N 1
ATOM 1943 C CA . ARG B 1 35 ? 63.212 4.105 27.977 1.00 55.01 34 ARG B CA 1
ATOM 1944 C C . ARG B 1 35 ? 64.635 4.186 28.551 1.00 55.14 34 ARG B C 1
ATOM 1945 O O . ARG B 1 35 ? 65.095 3.256 29.215 1.00 55.58 34 ARG B O 1
ATOM 1953 N N . ASP B 1 36 ? 65.307 5.314 28.304 1.00 55.28 35 ASP B N 1
ATOM 1954 C CA . ASP B 1 36 ? 66.627 5.588 28.864 1.00 55.01 35 ASP B CA 1
ATOM 1955 C C . ASP B 1 36 ? 66.550 6.581 30.040 1.00 54.88 35 ASP B C 1
ATOM 1956 O O . ASP B 1 36 ? 67.326 6.471 30.990 1.00 55.23 35 ASP B O 1
ATOM 1961 N N . ILE B 1 37 ? 65.628 7.545 29.978 1.00 54.45 36 ILE B N 1
ATOM 1962 C CA . ILE B 1 37 ? 65.478 8.561 31.034 1.00 54.00 36 ILE B CA 1
ATOM 1963 C C . ILE B 1 37 ? 63.997 8.885 31.386 1.00 53.53 36 ILE B C 1
ATOM 1964 O O . ILE B 1 37 ? 63.340 9.695 30.710 1.00 53.70 36 ILE B O 1
ATOM 1969 N N . PRO B 1 38 ? 63.482 8.244 32.444 1.00 52.90 37 PRO B N 1
ATOM 1970 C CA . PRO B 1 38 ? 62.075 8.378 32.881 1.00 51.85 37 PRO B CA 1
ATOM 1971 C C . PRO B 1 38 ? 61.505 9.783 33.185 1.00 50.92 37 PRO B C 1
ATOM 1972 O O . PRO B 1 38 ? 60.335 10.015 32.865 1.00 51.01 37 PRO B O 1
ATOM 1976 N N . ASP B 1 39 ? 62.289 10.683 33.778 1.00 49.33 38 ASP B N 1
ATOM 1977 C CA . ASP B 1 39 ? 61.791 11.983 34.235 1.00 47.74 38 ASP B CA 1
ATOM 1978 C C . ASP B 1 39 ? 61.815 13.041 33.118 1.00 46.62 38 ASP B C 1
ATOM 1979 O O . ASP B 1 39 ? 62.850 13.638 32.842 1.00 45.79 38 ASP B O 1
ATOM 1984 N N . TYR B 1 40 ? 60.659 13.290 32.501 1.00 44.95 39 TYR B N 1
ATOM 1985 C CA . TYR B 1 40 ? 60.561 14.273 31.420 1.00 43.39 39 TYR B CA 1
ATOM 1986 C C . TYR B 1 40 ? 61.173 15.635 31.744 1.00 43.47 39 TYR B C 1
ATOM 1987 O O . TYR B 1 40 ? 61.767 16.250 30.870 1.00 43.24 39 TYR B O 1
ATOM 1996 N N . ASP B 1 41 ? 61.031 16.110 32.985 1.00 43.08 40 ASP B N 1
ATOM 1997 C CA . ASP B 1 41 ? 61.650 17.376 33.387 1.00 43.17 40 ASP B CA 1
ATOM 1998 C C . ASP B 1 41 ? 63.184 17.304 33.284 1.00 42.86 40 ASP B C 1
ATOM 1999 O O . ASP B 1 41 ? 63.842 18.281 32.890 1.00 42.63 40 ASP B O 1
ATOM 2004 N N . VAL B 1 42 ? 63.744 16.148 33.621 1.00 41.84 41 VAL B N 1
ATOM 2005 C CA . VAL B 1 42 ? 65.186 15.956 33.545 1.00 41.70 41 VAL B CA 1
ATOM 2006 C C . VAL B 1 42 ? 65.613 15.838 32.096 1.00 41.68 41 VAL B C 1
ATOM 2007 O O . VAL B 1 42 ? 66.544 16.519 31.655 1.00 41.48 41 VAL B O 1
ATOM 2011 N N . LEU B 1 43 ? 64.942 14.946 31.369 1.00 41.30 42 LEU B N 1
ATOM 2012 C CA . LEU B 1 43 ? 65.235 14.712 29.957 1.00 40.95 42 LEU B CA 1
ATOM 2013 C C . LEU B 1 43 ? 65.129 16.009 29.154 1.00 40.67 42 LEU B C 1
ATOM 2014 O O . LEU B 1 43 ? 65.997 16.293 28.325 1.00 41.56 42 LEU B O 1
ATOM 2019 N N . MET B 1 44 ? 64.104 16.812 29.429 1.00 39.99 43 MET B N 1
ATOM 2020 C CA . MET B 1 44 ? 63.960 18.120 28.802 1.00 39.30 43 MET B CA 1
ATOM 2021 C C . MET B 1 44 ? 65.052 19.125 29.197 1.00 39.34 43 MET B C 1
ATOM 2022 O O . MET B 1 44 ? 65.516 19.909 28.362 1.00 39.36 43 MET B O 1
ATOM 2027 N N . LYS B 1 45 ? 65.475 19.084 30.458 1.00 38.70 44 LYS B N 1
ATOM 2028 C CA . LYS B 1 45 ? 66.616 19.885 30.904 1.00 38.55 44 LYS B CA 1
ATOM 2029 C C . LYS B 1 45 ? 67.861 19.510 30.099 1.00 37.98 44 LYS B C 1
ATOM 2030 O O . LYS B 1 45 ? 68.571 20.404 29.601 1.00 37.81 44 LYS B O 1
ATOM 2036 N N . GLN B 1 46 ? 68.077 18.201 29.941 1.00 37.62 45 GLN B N 1
ATOM 2037 C CA . GLN B 1 46 ? 69.239 17.629 29.260 1.00 37.29 45 GLN B CA 1
ATOM 2038 C C . GLN B 1 46 ? 69.246 17.925 27.762 1.00 38.13 45 GLN B C 1
ATOM 2039 O O . GLN B 1 46 ? 70.238 18.426 27.214 1.00 38.01 45 GLN B O 1
ATOM 2045 N N . ARG B 1 47 ? 68.144 17.579 27.100 1.00 37.99 46 ARG B N 1
ATOM 2046 C CA . ARG B 1 47 ? 68.056 17.706 25.655 1.00 37.96 46 ARG B CA 1
ATOM 2047 C C . ARG B 1 47 ? 68.393 19.136 25.278 1.00 38.61 46 ARG B C 1
ATOM 2048 O O . ARG B 1 47 ? 69.075 19.367 24.273 1.00 38.86 46 ARG B O 1
ATOM 2056 N N . LEU B 1 48 ? 67.920 20.085 26.091 1.00 39.44 47 LEU B N 1
ATOM 2057 C CA . LEU B 1 48 ? 68.102 21.519 25.875 1.00 40.63 47 LEU B CA 1
ATOM 2058 C C . LEU B 1 48 ? 69.551 21.955 26.090 1.00 41.36 47 LEU B C 1
ATOM 2059 O O . LEU B 1 48 ? 70.036 22.876 25.425 1.00 41.13 47 LEU B O 1
ATOM 2064 N N . ARG B 1 49 ? 70.208 21.296 27.043 1.00 41.87 48 ARG B N 1
ATOM 2065 C CA . ARG B 1 49 ? 71.640 21.452 27.296 1.00 42.63 48 ARG B CA 1
ATOM 2066 C C . ARG B 1 49 ? 72.431 21.041 26.044 1.00 41.99 48 ARG B C 1
ATOM 2067 O O . ARG B 1 49 ? 73.247 21.823 25.540 1.00 42.66 48 ARG B O 1
ATOM 2075 N N . ILE B 1 50 ? 72.175 19.834 25.543 1.00 41.53 49 ILE B N 1
ATOM 2076 C CA . ILE B 1 50 ? 72.842 19.306 24.350 1.00 40.91 49 ILE B CA 1
ATOM 2077 C C . ILE B 1 50 ? 72.639 20.219 23.138 1.00 40.70 49 ILE B C 1
ATOM 2078 O O . ILE B 1 50 ? 73.588 20.488 22.392 1.00 40.16 49 ILE B O 1
ATOM 2083 N N . LEU B 1 51 ? 71.404 20.678 22.931 1.00 39.99 50 LEU B N 1
ATOM 2084 C CA . LEU B 1 51 ? 71.103 21.593 21.825 1.00 40.06 50 LEU B CA 1
ATOM 2085 C C . LEU B 1 51 ? 71.962 22.858 21.914 1.00 40.75 50 LEU B C 1
ATOM 2086 O O . LEU B 1 51 ? 72.607 23.274 20.943 1.00 40.63 50 LEU B O 1
ATOM 2091 N N . ASP B 1 52 ? 71.981 23.457 23.094 1.00 41.43 51 ASP B N 1
ATOM 2092 C CA . ASP B 1 52 ? 72.775 24.656 23.332 1.00 41.78 51 ASP B CA 1
ATOM 2093 C C . ASP B 1 52 ? 74.289 24.400 23.165 1.00 41.40 51 ASP B C 1
ATOM 2094 O O . ASP B 1 52 ? 75.012 25.258 22.643 1.00 41.35 51 ASP B O 1
ATOM 2099 N N . GLU B 1 53 ? 74.747 23.218 23.580 1.00 40.48 52 GLU B N 1
ATOM 2100 C CA . GLU B 1 53 ? 76.153 22.833 23.421 1.00 40.35 52 GLU B CA 1
ATOM 2101 C C . GLU B 1 53 ? 76.529 22.704 21.945 1.00 39.02 52 GLU B C 1
ATOM 2102 O O . GLU B 1 53 ? 77.690 22.919 21.583 1.00 38.96 52 GLU B O 1
ATOM 2108 N N . HIS B 1 54 ? 75.553 22.365 21.097 1.00 37.46 53 HIS B N 1
ATOM 2109 C CA . HIS B 1 54 ? 75.778 22.299 19.650 1.00 35.66 53 HIS B CA 1
ATOM 2110 C C . HIS B 1 54 ? 75.429 23.615 18.930 1.00 34.87 53 HIS B C 1
ATOM 2111 O O . HIS B 1 54 ? 75.452 23.676 17.692 1.00 34.56 53 HIS B O 1
ATOM 2118 N N . GLY B 1 55 ? 75.124 24.656 19.702 1.00 33.64 54 GLY B N 1
ATOM 2119 C CA . GL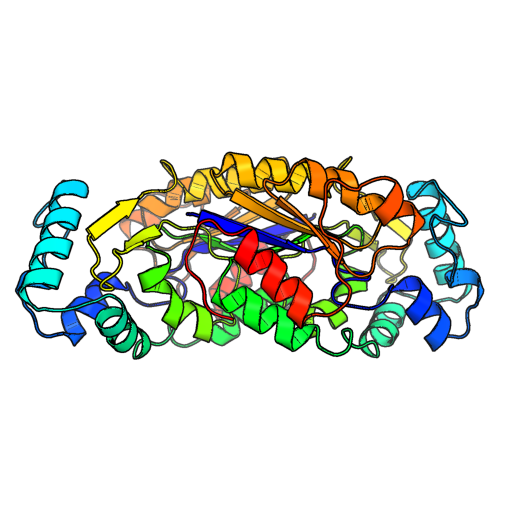Y B 1 55 ? 74.781 25.973 19.177 1.00 33.65 54 GLY B CA 1
ATOM 2120 C C . GLY B 1 55 ? 73.520 26.024 18.319 1.00 34.09 54 GLY B C 1
ATOM 2121 O O . GLY B 1 55 ? 73.370 26.907 17.453 1.00 34.14 54 GLY B O 1
ATOM 2122 N N . LEU B 1 56 ? 72.614 25.077 18.568 1.00 33.62 55 LEU B N 1
ATOM 2123 C CA . LEU B 1 56 ? 71.386 24.942 17.795 1.00 33.22 55 LEU B CA 1
ATOM 2124 C C . LEU B 1 56 ? 70.326 25.810 18.443 1.00 32.77 55 LEU B C 1
ATOM 2125 O O . LEU B 1 56 ? 69.842 25.479 19.526 1.00 34.72 55 LEU B O 1
ATOM 2130 N N . LYS B 1 57 ? 70.007 26.933 17.807 1.00 31.97 56 LYS B N 1
ATOM 2131 C CA . LYS B 1 57 ? 68.907 27.816 18.222 1.00 31.76 56 LYS B CA 1
ATOM 2132 C C . LYS B 1 57 ? 67.565 27.319 17.658 1.00 30.48 56 LYS B C 1
ATOM 2133 O O . LYS B 1 57 ? 67.538 26.380 16.868 1.00 29.18 56 LYS B O 1
ATOM 2139 N N . LEU B 1 58 ? 66.464 27.967 18.047 1.00 30.74 57 LEU B N 1
ATOM 2140 C CA . LEU B 1 58 ? 65.123 27.529 17.609 1.00 30.13 57 LEU B CA 1
ATOM 2141 C C . LEU B 1 58 ? 64.976 27.480 16.090 1.00 29.18 57 LEU B C 1
ATOM 2142 O O . LEU B 1 58 ? 64.528 26.474 15.550 1.00 27.70 57 LEU B O 1
ATOM 2147 N N . GLY B 1 59 ? 65.397 28.545 15.401 1.00 29.44 58 GLY B N 1
ATOM 2148 C CA . GLY B 1 59 ? 65.362 28.558 13.949 1.00 29.54 58 GLY B CA 1
ATOM 2149 C C . GLY B 1 59 ? 66.123 27.411 13.307 1.00 29.37 58 GLY B C 1
ATOM 2150 O O . GLY B 1 59 ? 65.664 26.836 12.313 1.00 29.89 58 GLY B O 1
ATOM 2151 N N . ASP B 1 60 ? 67.268 27.054 13.899 1.00 28.64 59 ASP B N 1
ATOM 2152 C CA . ASP B 1 60 ? 68.087 25.960 13.416 1.00 28.31 59 ASP B CA 1
ATOM 2153 C C . ASP B 1 60 ? 67.344 24.662 13.619 1.00 26.86 59 ASP B C 1
ATOM 2154 O O . ASP B 1 60 ? 67.332 23.798 12.744 1.00 26.57 59 ASP B O 1
ATOM 2159 N N . ILE B 1 61 ? 66.722 24.519 14.793 1.00 25.24 60 ILE B N 1
ATOM 2160 C CA . ILE B 1 61 ? 66.018 23.293 15.110 1.00 25.30 60 ILE B CA 1
ATOM 2161 C C . ILE B 1 61 ? 64.811 23.104 14.178 1.00 23.53 60 ILE B C 1
ATOM 2162 O O . ILE B 1 61 ? 64.569 22.001 13.690 1.00 24.37 60 ILE B O 1
ATOM 2167 N N . GLN B 1 62 ? 64.069 24.183 13.955 1.00 23.56 61 GLN B N 1
ATOM 2168 C CA . GLN B 1 62 ? 62.906 24.131 13.060 1.00 24.36 61 GLN B CA 1
ATOM 2169 C C . GLN B 1 62 ? 63.293 23.809 11.615 1.00 24.49 61 GLN B C 1
ATOM 2170 O O . GLN B 1 62 ? 62.571 23.092 10.926 1.00 22.86 61 GLN B O 1
ATOM 2176 N N . GLU B 1 63 ? 64.446 24.322 11.162 1.00 25.20 62 GLU B N 1
ATOM 2177 C CA . GLU B 1 63 ? 64.971 23.926 9.850 1.00 25.89 62 GLU B CA 1
ATOM 2178 C C . GLU B 1 63 ? 65.115 22.420 9.694 1.00 25.02 62 GLU B C 1
ATOM 2179 O O . GLU B 1 63 ? 64.786 21.855 8.655 1.00 25.89 62 GLU B O 1
ATOM 2185 N N . VAL B 1 64 ? 65.609 21.752 10.731 1.00 23.90 63 VAL B N 1
ATOM 2186 C CA . VAL B 1 64 ? 65.788 20.324 10.676 1.00 23.62 63 VAL B CA 1
ATOM 2187 C C . VAL B 1 64 ? 64.428 19.596 10.723 1.00 23.45 63 VAL B C 1
ATOM 2188 O O . VAL B 1 64 ? 64.192 18.611 10.019 1.00 22.80 63 VAL B O 1
ATOM 2192 N N . ILE B 1 65 ? 63.531 20.075 11.580 1.00 23.85 64 ILE B N 1
ATOM 2193 C CA . ILE B 1 65 ? 62.269 19.371 11.720 1.00 22.76 64 ILE B CA 1
ATOM 2194 C C . ILE B 1 65 ? 61.450 19.546 10.449 1.00 22.12 64 ILE B C 1
ATOM 2195 O O . ILE B 1 65 ? 60.700 18.690 10.072 1.00 20.03 64 ILE B O 1
ATOM 2200 N N . ALA B 1 66 ? 61.679 20.659 9.759 1.00 22.11 65 ALA B N 1
ATOM 2201 C CA . ALA B 1 66 ? 61.049 20.871 8.460 1.00 22.57 65 ALA B CA 1
ATOM 2202 C C . ALA B 1 66 ? 61.427 19.838 7.380 1.00 23.32 65 ALA B C 1
ATOM 2203 O O . ALA B 1 66 ? 60.693 19.697 6.387 1.00 24.18 65 ALA B O 1
ATOM 2205 N N . THR B 1 67 ? 62.539 19.126 7.553 1.00 23.33 66 THR B N 1
ATOM 2206 C CA . THR B 1 67 ? 62.898 18.052 6.641 1.00 22.84 66 THR B CA 1
ATOM 2207 C C . THR B 1 67 ? 62.281 16.736 6.976 1.00 22.54 66 THR B C 1
ATOM 2208 O O . THR B 1 67 ? 62.416 15.793 6.206 1.00 24.11 66 THR B O 1
ATOM 2212 N N . LEU B 1 68 ? 61.588 16.643 8.119 1.00 21.27 67 LEU B N 1
ATOM 2213 C CA . LEU B 1 68 ? 60.897 15.412 8.422 1.00 21.14 67 LEU B CA 1
ATOM 2214 C C . LEU B 1 68 ? 59.537 15.373 7.725 1.00 20.83 67 LEU B C 1
ATOM 2215 O O . LEU B 1 68 ? 59.021 16.421 7.301 1.00 21.03 67 LEU B O 1
ATOM 2220 N N . LYS B 1 69 ? 59.008 14.170 7.588 1.00 21.62 68 LYS B N 1
ATOM 2221 C CA . LYS B 1 69 ? 57.755 13.902 6.886 1.00 23.51 68 LYS B CA 1
ATOM 2222 C C . LYS B 1 69 ? 56.847 13.104 7.806 1.00 22.30 68 LYS B C 1
ATOM 2223 O O . LYS B 1 69 ? 57.345 12.313 8.636 1.00 22.13 68 LYS B O 1
ATOM 2229 N N . PRO B 1 70 ? 55.532 13.256 7.656 1.00 21.43 69 PRO B N 1
ATOM 2230 C CA . PRO B 1 70 ? 54.605 12.318 8.297 1.00 20.91 69 PRO B CA 1
ATOM 2231 C C . PRO B 1 70 ? 54.889 10.879 7.875 1.00 21.55 69 PRO B C 1
ATOM 2232 O O . PRO B 1 70 ? 55.490 10.605 6.807 1.00 21.93 69 PRO B O 1
ATOM 2236 N N . LEU B 1 71 ? 54.521 9.949 8.735 1.00 20.69 70 LEU B N 1
ATOM 2237 C CA . LEU B 1 71 ? 54.610 8.527 8.379 1.00 21.37 70 LEU B CA 1
ATOM 2238 C C . LEU B 1 71 ? 53.840 8.229 7.107 1.00 22.33 70 LEU B C 1
ATOM 2239 O O . LEU B 1 71 ? 52.826 8.853 6.787 1.00 21.00 70 LEU B O 1
ATOM 2244 N N . GLU B 1 72 ? 54.314 7.243 6.347 1.00 22.19 71 GLU B N 1
ATOM 2245 C CA . GLU B 1 72 ? 53.655 6.854 5.112 1.00 23.75 71 GLU B CA 1
ATOM 2246 C C . GLU B 1 72 ? 52.217 6.430 5.402 1.00 22.39 71 GLU B C 1
ATOM 2247 O O . GLU B 1 72 ? 51.985 5.514 6.185 1.00 23.54 71 GLU B O 1
ATOM 2253 N N . GLY B 1 73 ? 51.261 7.090 4.762 1.00 21.47 72 GLY B N 1
ATOM 2254 C CA . GLY B 1 73 ? 49.856 6.768 4.953 1.00 20.32 72 GLY B CA 1
ATOM 2255 C C . GLY B 1 73 ? 49.163 7.670 5.981 1.00 18.40 72 GLY B C 1
ATOM 2256 O O . GLY B 1 73 ? 47.939 7.671 6.022 1.00 19.64 72 GLY B O 1
ATOM 2257 N N . ALA B 1 74 ? 49.942 8.371 6.799 1.00 19.45 73 ALA B N 1
ATOM 2258 C CA . ALA B 1 74 ? 49.384 9.190 7.897 1.00 18.12 73 ALA B CA 1
ATOM 2259 C C . ALA B 1 74 ? 48.510 10.364 7.402 1.00 18.24 73 ALA B C 1
ATOM 2260 O O . ALA B 1 74 ? 47.419 10.579 7.927 1.00 16.23 73 ALA B O 1
ATOM 2262 N N . VAL B 1 75 ? 48.950 11.087 6.380 1.00 17.15 74 VAL B N 1
ATOM 2263 C CA . VAL B 1 75 ? 48.113 12.191 5.891 1.00 17.70 74 VAL B CA 1
ATOM 2264 C C . VAL B 1 75 ? 46.793 11.712 5.336 1.00 18.25 74 VAL B C 1
ATOM 2265 O O . VAL B 1 75 ? 45.730 12.292 5.603 1.00 18.47 74 VAL B O 1
ATOM 2269 N N . GLU B 1 76 ? 46.819 10.646 4.539 1.00 17.37 75 GLU B N 1
ATOM 2270 C CA . GLU B 1 76 ? 45.587 10.093 4.012 1.00 17.92 75 GLU B CA 1
ATOM 2271 C C . GLU B 1 76 ? 44.655 9.679 5.168 1.00 16.79 75 GLU B C 1
ATOM 2272 O O . GLU B 1 76 ? 43.463 9.875 5.099 1.00 16.66 75 GLU B O 1
ATOM 2278 N N . PHE B 1 77 ? 45.240 9.087 6.200 1.00 16.39 76 PHE B N 1
ATOM 2279 C CA . PHE B 1 77 ? 44.462 8.628 7.338 1.00 16.04 76 PHE B CA 1
ATOM 2280 C C . PHE B 1 77 ? 43.783 9.808 8.033 1.00 16.55 76 PHE B C 1
ATOM 2281 O O . PHE B 1 77 ? 42.610 9.725 8.330 1.00 16.82 76 PHE B O 1
ATOM 2289 N N . VAL B 1 78 ? 44.555 10.874 8.256 1.00 16.79 77 VAL B N 1
ATOM 2290 C CA . VAL B 1 78 ? 43.972 12.095 8.873 1.00 16.66 77 VAL B CA 1
ATOM 2291 C C . VAL B 1 78 ? 42.858 12.661 8.004 1.00 16.65 77 VAL B C 1
ATOM 2292 O O . VAL B 1 78 ? 41.784 13.053 8.510 1.00 15.58 77 VAL B O 1
ATOM 2296 N N . ASP B 1 79 ? 43.070 12.685 6.695 1.00 15.54 78 ASP B N 1
ATOM 2297 C CA . ASP B 1 79 ? 41.999 13.144 5.806 1.00 16.95 78 ASP B CA 1
ATOM 2298 C C . ASP B 1 79 ? 40.730 12.297 5.918 1.00 16.00 78 ASP B C 1
ATOM 2299 O O . ASP B 1 79 ? 39.602 12.811 5.942 1.00 16.92 78 ASP B O 1
ATOM 2304 N N . TRP B 1 80 ? 40.896 10.976 5.957 1.00 16.33 79 TRP B N 1
ATOM 2305 C CA . TRP B 1 80 ? 39.775 10.068 6.116 1.00 18.12 79 TRP B CA 1
ATOM 2306 C C . TRP B 1 80 ? 39.026 10.351 7.413 1.00 17.67 79 TRP B C 1
ATOM 2307 O O . TRP B 1 80 ? 37.792 10.382 7.470 1.00 18.82 79 TRP B O 1
ATOM 2318 N N . LEU B 1 81 ? 39.808 10.495 8.476 1.00 16.67 80 LEU B N 1
ATOM 2319 C CA . LEU B 1 81 ? 39.265 10.686 9.817 1.00 16.07 80 LEU B CA 1
ATOM 2320 C C . LEU B 1 81 ? 38.509 12.014 9.942 1.00 15.72 80 LEU B C 1
ATOM 2321 O O . LEU B 1 81 ? 37.452 12.051 10.541 1.00 15.27 80 LEU B O 1
ATOM 2326 N N . ARG B 1 82 ? 39.048 13.070 9.318 1.00 16.15 81 ARG B N 1
ATOM 2327 C CA . ARG B 1 82 ? 38.387 14.384 9.380 1.00 15.79 81 ARG B CA 1
ATOM 2328 C C . ARG B 1 82 ? 37.062 14.471 8.645 1.00 16.32 81 ARG B C 1
ATOM 2329 O O . ARG B 1 82 ? 36.258 15.347 8.963 1.00 17.17 81 ARG B O 1
ATOM 2337 N N . GLU B 1 83 ? 36.837 13.576 7.671 1.00 16.53 82 GLU B N 1
ATOM 2338 C CA . GLU B 1 83 ? 35.558 13.465 7.000 1.00 17.99 82 GLU B CA 1
ATOM 2339 C C . GLU B 1 83 ? 34.485 12.886 7.918 1.00 17.18 82 GLU B C 1
ATOM 2340 O O . GLU B 1 83 ? 33.282 13.001 7.611 1.00 18.63 82 GLU B O 1
ATOM 2346 N N . ARG B 1 84 ? 34.895 12.245 9.020 1.00 16.86 83 ARG B N 1
ATOM 2347 C CA . ARG B 1 84 ? 34.002 11.417 9.828 1.00 17.02 83 ARG B CA 1
ATOM 2348 C C . ARG B 1 84 ? 33.935 11.811 11.303 1.00 16.41 83 ARG B C 1
ATOM 2349 O O . ARG B 1 84 ? 32.993 11.443 11.992 1.00 16.40 83 ARG B O 1
ATOM 2357 N N . PHE B 1 85 ? 34.934 12.577 11.760 1.00 15.95 84 PHE B N 1
ATOM 2358 C CA . PHE B 1 85 ? 35.112 12.931 13.194 1.00 15.82 84 PHE B CA 1
ATOM 2359 C C . PHE B 1 85 ? 35.694 14.352 13.286 1.00 16.27 84 PHE B C 1
ATOM 2360 O O . PHE B 1 85 ? 36.318 14.837 12.359 1.00 15.79 84 PHE B O 1
ATOM 2368 N N . GLN B 1 86 ? 35.590 14.955 14.478 1.00 15.10 85 GLN B N 1
ATOM 2369 C CA . GLN B 1 86 ? 36.462 16.063 14.845 1.00 14.75 85 GLN B CA 1
ATOM 2370 C C . GLN B 1 86 ? 37.747 15.495 15.377 1.00 15.01 85 GLN B C 1
ATOM 2371 O O . GLN B 1 86 ? 37.731 14.615 16.236 1.00 17.62 85 GLN B O 1
ATOM 2377 N N . VAL B 1 87 ? 38.863 15.969 14.867 1.00 14.39 86 VAL B N 1
ATOM 2378 C CA . VAL B 1 87 ? 40.159 15.343 15.134 1.00 15.13 86 VAL B CA 1
ATOM 2379 C C . VAL B 1 87 ? 41.068 16.257 15.943 1.00 15.71 86 VAL B C 1
ATOM 2380 O O . VAL B 1 87 ? 41.446 17.329 15.446 1.00 17.90 86 VAL B O 1
ATOM 2384 N N . VAL B 1 88 ? 41.469 15.832 17.142 1.00 13.13 87 VAL B N 1
ATOM 2385 C CA . VAL B 1 88 ? 42.276 16.662 18.015 1.00 13.08 87 VAL B CA 1
ATOM 2386 C C . VAL B 1 88 ? 43.520 15.864 18.332 1.00 13.96 87 VAL B C 1
ATOM 2387 O O . VAL B 1 88 ? 43.431 14.657 18.599 1.00 13.95 87 VAL B O 1
ATOM 2391 N N . ILE B 1 89 ? 44.672 16.481 18.274 1.00 12.33 88 ILE B N 1
ATOM 2392 C CA . ILE B 1 89 ? 45.948 15.786 18.550 1.00 13.02 88 ILE B CA 1
ATOM 2393 C C . ILE B 1 89 ? 46.367 16.066 19.976 1.00 14.09 88 ILE B C 1
ATOM 2394 O O . ILE B 1 89 ? 46.456 17.178 20.379 1.00 14.44 88 ILE B O 1
ATOM 2399 N N . LEU B 1 90 ? 46.677 15.011 20.730 1.00 13.68 89 LEU B N 1
ATOM 2400 C CA . LEU B 1 90 ? 47.111 15.126 22.113 1.00 14.83 89 LEU B CA 1
ATOM 2401 C C . LEU B 1 90 ? 48.524 14.577 22.193 1.00 17.19 89 LEU B C 1
ATOM 2402 O O . LEU B 1 90 ? 48.720 13.383 21.974 1.00 20.18 89 LEU B O 1
ATOM 2407 N N . SER B 1 91 ? 49.471 15.431 22.530 1.00 15.37 90 SER B N 1
ATOM 2408 C CA . SER B 1 91 ? 50.899 15.078 22.411 1.00 16.39 90 SER B CA 1
ATOM 2409 C C . SER B 1 91 ? 51.718 15.689 23.506 1.00 18.00 90 SER B C 1
ATOM 2410 O O . SER B 1 91 ? 51.400 16.752 24.017 1.00 17.07 90 SER B O 1
ATOM 2413 N N . ASP B 1 92 ? 52.820 15.040 23.881 1.00 18.84 91 ASP B N 1
ATOM 2414 C CA . ASP B 1 92 ? 53.727 15.657 24.838 1.00 20.81 91 ASP B CA 1
ATOM 2415 C C . ASP B 1 92 ? 54.879 16.407 24.158 1.00 20.63 91 ASP B C 1
ATOM 2416 O O . ASP B 1 92 ? 55.867 16.824 24.803 1.00 21.80 91 ASP B O 1
ATOM 2421 N N . THR B 1 93 ? 54.703 16.650 22.854 1.00 19.54 92 THR B N 1
ATOM 2422 C CA . THR B 1 93 ? 55.611 17.504 22.091 1.00 18.96 92 THR B CA 1
ATOM 2423 C C . THR B 1 93 ? 55.470 18.963 22.511 1.00 18.27 92 THR B C 1
ATOM 2424 O O . THR B 1 93 ? 54.711 19.319 23.434 1.00 18.19 92 THR B O 1
ATOM 2428 N N . PHE B 1 94 ? 56.237 19.831 21.851 1.00 17.50 93 PHE B N 1
ATOM 2429 C CA . PHE B 1 94 ? 56.175 21.266 22.054 1.00 17.89 93 PHE B CA 1
ATOM 2430 C C . PHE B 1 94 ? 55.763 21.979 20.772 1.00 18.23 93 PHE B C 1
ATOM 2431 O O . PHE B 1 94 ? 56.077 21.520 19.666 1.00 18.62 93 PHE B O 1
ATOM 2439 N N . TYR B 1 95 ? 55.017 23.077 20.917 1.00 17.79 94 TYR B N 1
ATOM 2440 C CA . TYR B 1 95 ? 54.466 23.808 19.764 1.00 19.51 94 TYR B CA 1
ATOM 2441 C C . TYR B 1 95 ? 55.530 24.210 18.762 1.00 20.56 94 TYR B C 1
ATOM 2442 O O . TYR B 1 95 ? 55.395 24.012 17.562 1.00 20.76 94 TYR B O 1
ATOM 2451 N N . GLU B 1 96 ? 56.602 24.783 19.309 1.00 22.39 95 GLU B N 1
ATOM 2452 C CA . GLU B 1 96 ? 57.648 25.392 18.497 1.00 25.59 95 GLU B CA 1
ATOM 2453 C C . GLU B 1 96 ? 58.498 24.331 17.825 1.00 25.10 95 GLU B C 1
ATOM 2454 O O . GLU B 1 96 ? 59.054 24.567 16.744 1.00 27.90 95 GLU B O 1
ATOM 2460 N N . PHE B 1 97 ? 58.572 23.154 18.419 1.00 24.98 96 PHE B N 1
ATOM 2461 C CA . PHE B 1 97 ? 59.296 22.024 17.845 1.00 25.76 96 PHE B CA 1
ATOM 2462 C C . PHE B 1 97 ? 58.532 21.315 16.733 1.00 25.15 96 PHE B C 1
ATOM 2463 O O . PHE B 1 97 ? 59.099 21.005 15.697 1.00 27.50 96 PHE B O 1
ATOM 2471 N N . SER B 1 98 ? 57.224 21.137 16.904 1.00 21.22 97 SER B N 1
ATOM 2472 C CA . SER B 1 98 ? 56.444 20.292 16.016 1.00 20.85 97 SER B CA 1
ATOM 2473 C C . SER B 1 98 ? 55.793 21.014 14.839 1.00 19.23 97 SER B C 1
ATOM 2474 O O . SER B 1 98 ? 55.249 20.365 13.951 1.00 19.22 97 SER B O 1
ATOM 2477 N N . GLN B 1 99 ? 55.914 22.344 14.824 1.00 19.94 98 GLN B N 1
ATOM 2478 C CA . GLN B 1 99 ? 55.153 23.155 13.854 1.00 20.16 98 GLN B CA 1
ATOM 2479 C C . GLN B 1 99 ? 55.303 22.735 12.379 1.00 20.82 98 GLN B C 1
ATOM 2480 O O . GLN B 1 99 ? 54.2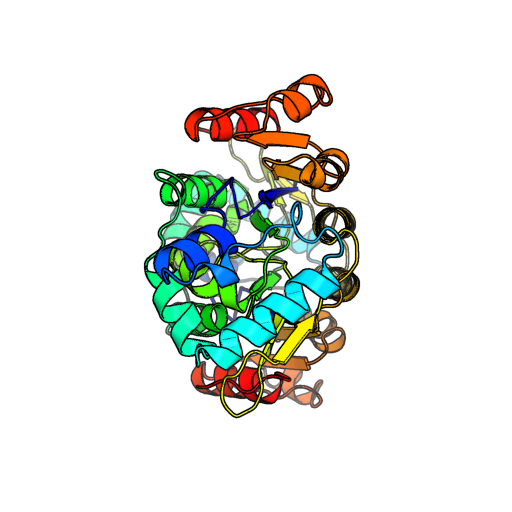94 22.575 11.696 1.00 19.59 98 GLN B O 1
ATOM 2486 N N . PRO B 1 100 ? 56.528 22.499 11.858 1.00 21.24 99 PRO B N 1
ATOM 2487 C CA . PRO B 1 100 ? 56.633 22.087 10.452 1.00 21.89 99 PRO B CA 1
ATOM 2488 C C . PRO B 1 100 ? 55.953 20.772 10.105 1.00 21.17 99 PRO B C 1
ATOM 2489 O O . PRO B 1 100 ? 55.455 20.605 8.996 1.00 22.87 99 PRO B O 1
ATOM 2493 N N . LEU B 1 101 ? 55.916 19.826 11.051 1.00 19.32 100 LEU B N 1
ATOM 2494 C CA . LEU B 1 101 ? 55.200 18.605 10.814 1.00 18.53 100 LEU B CA 1
ATOM 2495 C C . LEU B 1 101 ? 53.683 18.819 10.894 1.00 17.36 100 LEU B C 1
ATOM 2496 O O . LEU B 1 101 ? 52.907 18.201 10.143 1.00 17.65 100 LEU B O 1
ATOM 2501 N N . MET B 1 102 ? 53.265 19.668 11.857 1.00 16.68 101 MET B N 1
ATOM 2502 C CA . MET B 1 102 ? 51.839 19.892 11.976 1.00 15.92 101 MET B CA 1
ATOM 2503 C C . MET B 1 102 ? 51.264 20.547 10.733 1.00 14.82 101 MET B C 1
ATOM 2504 O O . MET B 1 102 ? 50.132 20.284 10.383 1.00 14.94 101 MET B O 1
ATOM 2509 N N . ARG B 1 103 ? 52.062 21.399 10.087 1.00 15.92 102 ARG B N 1
ATOM 2510 C CA . ARG B 1 103 ? 51.584 22.063 8.861 1.00 15.23 102 ARG B CA 1
ATOM 2511 C C . ARG B 1 103 ? 51.218 20.997 7.807 1.00 15.72 102 ARG B C 1
ATOM 2512 O O . ARG B 1 103 ? 50.224 21.103 7.055 1.00 15.35 102 ARG B O 1
ATOM 2520 N N . GLN B 1 104 ? 52.039 19.933 7.724 1.00 16.24 103 GLN B N 1
ATOM 2521 C CA . GLN B 1 104 ? 51.830 18.880 6.711 1.00 16.03 103 GLN B CA 1
ATOM 2522 C C . GLN B 1 104 ? 50.583 18.046 6.981 1.00 15.09 103 GLN B C 1
ATOM 2523 O O . GLN B 1 104 ? 50.047 17.410 6.072 1.00 17.08 103 GLN B O 1
ATOM 2529 N N . LEU B 1 105 ? 50.092 18.127 8.232 1.00 15.49 104 LEU B N 1
ATOM 2530 C CA . LEU B 1 105 ? 48.841 17.506 8.582 1.00 15.26 104 LEU B CA 1
ATOM 2531 C C . LEU B 1 105 ? 47.618 18.431 8.482 1.00 15.32 104 LEU B C 1
ATOM 2532 O O . LEU B 1 105 ? 46.486 18.038 8.819 1.00 15.54 104 LEU B O 1
ATOM 2537 N N . GLY B 1 106 ? 47.874 19.656 8.006 1.00 16.43 105 GLY B N 1
ATOM 2538 C CA . GLY B 1 106 ? 46.800 20.647 7.874 1.00 15.78 105 GLY B CA 1
ATOM 2539 C C . GLY B 1 106 ? 46.492 21.382 9.171 1.00 14.76 105 GLY B C 1
ATOM 2540 O O . GLY B 1 106 ? 45.358 21.859 9.362 1.00 14.25 105 GLY B O 1
ATOM 2541 N N . PHE B 1 107 ? 47.464 21.404 10.085 1.00 14.28 106 PHE B N 1
ATOM 2542 C CA . PHE B 1 107 ? 47.305 22.073 11.395 1.00 14.15 106 PHE B CA 1
ATOM 2543 C C . PHE B 1 107 ? 45.996 21.708 12.132 1.00 13.99 106 PHE B C 1
ATOM 2544 O O . PHE B 1 107 ? 45.209 22.624 12.527 1.00 14.62 106 PHE B O 1
ATOM 2552 N N . PRO B 1 108 ? 45.756 20.418 12.384 1.00 14.99 107 PRO B N 1
ATOM 2553 C CA . PRO B 1 108 ? 44.634 20.036 13.267 1.00 13.48 107 PRO B CA 1
ATOM 2554 C C . PRO B 1 108 ? 44.961 20.576 14.670 1.00 13.27 107 PRO B C 1
ATOM 2555 O O . PRO B 1 108 ? 46.144 20.655 15.051 1.00 14.58 107 PRO B O 1
ATOM 2559 N N . THR B 1 109 ? 43.947 20.908 15.451 1.00 13.51 108 THR B N 1
ATOM 2560 C CA . THR B 1 109 ? 44.141 21.358 16.823 1.00 12.96 108 THR B CA 1
ATOM 2561 C C . THR B 1 109 ? 45.081 20.420 17.563 1.00 12.90 108 THR B C 1
ATOM 2562 O O . THR B 1 109 ? 44.851 19.225 17.573 1.00 13.45 108 THR B O 1
ATOM 2566 N N . LEU B 1 110 ? 46.103 20.971 18.165 1.00 12.23 109 LEU B N 1
ATOM 2567 C CA . LEU B 1 110 ? 47.139 20.243 18.879 1.00 13.04 109 LEU B CA 1
ATOM 2568 C C . LEU B 1 110 ? 47.187 20.735 20.295 1.00 13.31 109 LEU B C 1
ATOM 2569 O O . LEU B 1 110 ? 47.357 21.924 20.504 1.00 12.80 109 LEU B O 1
ATOM 2574 N N . LEU B 1 111 ? 47.068 19.828 21.249 1.00 12.11 110 LEU B N 1
ATOM 2575 C CA . LEU B 1 111 ? 47.131 20.150 22.688 1.00 12.62 110 LEU B CA 1
ATOM 2576 C C . LEU B 1 111 ? 48.410 19.540 23.247 1.00 12.79 110 LEU B C 1
ATOM 2577 O O . LEU B 1 111 ? 48.467 18.318 23.430 1.00 14.70 110 LEU B O 1
ATOM 2582 N N . CYS B 1 112 ? 49.413 20.371 23.500 1.00 14.06 111 CYS B N 1
ATOM 2583 C CA . CYS B 1 112 ? 50.758 19.915 23.896 1.00 15.40 111 CYS B CA 1
ATOM 2584 C C . CYS B 1 112 ? 51.366 20.950 24.827 1.00 16.10 111 CYS B C 1
ATOM 2585 O O . CYS B 1 112 ? 50.624 21.707 25.442 1.00 16.76 111 CYS B O 1
ATOM 2588 N N . HIS B 1 113 ? 52.709 21.013 24.904 1.00 17.24 112 HIS B N 1
ATOM 2589 C CA . HIS B 1 113 ? 53.434 21.823 25.888 1.00 18.62 112 HIS B CA 1
ATOM 2590 C C . HIS B 1 113 ? 54.165 22.935 25.176 1.00 19.84 112 HIS B C 1
ATOM 2591 O O . HIS B 1 113 ? 54.096 23.002 23.955 1.00 18.67 112 HIS B O 1
ATOM 2598 N N . LYS B 1 114 ? 54.826 23.825 25.920 1.00 23.00 113 LYS B N 1
ATOM 2599 C CA . LYS B 1 114 ? 55.548 24.906 25.256 1.00 26.93 113 LYS B CA 1
ATOM 2600 C C . LYS B 1 114 ? 56.988 25.003 25.723 1.00 28.89 113 LYS B C 1
ATOM 2601 O O . LYS B 1 114 ? 57.353 24.490 26.783 1.00 29.09 113 LYS B O 1
ATOM 2607 N N . LEU B 1 115 ? 57.772 25.681 24.896 1.00 30.98 114 LEU B N 1
ATOM 2608 C CA . LEU B 1 115 ? 59.158 26.029 25.213 1.00 34.01 114 LEU B CA 1
ATOM 2609 C C . LEU B 1 115 ? 59.319 27.452 25.709 1.00 36.27 114 LEU B C 1
ATOM 2610 O O . LEU B 1 115 ? 58.478 28.332 25.451 1.00 37.56 114 LEU B O 1
ATOM 2615 N N . GLU B 1 116 ? 60.432 27.678 26.412 1.00 39.17 115 GLU B N 1
ATOM 2616 C CA . GLU B 1 116 ? 60.848 29.024 26.810 1.00 41.76 115 GLU B CA 1
ATOM 2617 C C . GLU B 1 116 ? 62.030 29.458 25.937 1.00 42.15 115 GLU B C 1
ATOM 2618 O O . GLU B 1 116 ? 63.061 28.795 25.924 1.00 42.33 115 GLU B O 1
ATOM 2624 N N . ILE B 1 117 ? 61.856 30.549 25.198 1.00 44.04 116 ILE B N 1
ATOM 2625 C CA . ILE B 1 117 ? 62.858 31.007 24.230 1.00 45.75 116 ILE B CA 1
ATOM 2626 C C . ILE B 1 117 ? 63.358 32.410 24.591 1.00 47.11 116 ILE B C 1
ATOM 2627 O O . ILE B 1 117 ? 62.548 33.327 24.780 1.00 47.63 116 ILE B O 1
ATOM 2632 N N . ASP B 1 118 ? 64.682 32.584 24.682 1.00 48.53 117 ASP B N 1
ATOM 2633 C CA . ASP B 1 118 ? 65.247 33.909 24.981 1.00 49.55 117 ASP B CA 1
ATOM 2634 C C . ASP B 1 118 ? 65.308 34.840 23.766 1.00 50.24 117 ASP B C 1
ATOM 2635 O O . ASP B 1 118 ? 64.956 34.443 22.649 1.00 50.59 117 ASP B O 1
ATOM 2640 N N . ASP B 1 119 ? 65.748 36.078 23.997 1.00 50.80 118 ASP B N 1
ATOM 2641 C CA . ASP B 1 119 ? 65.865 37.093 22.941 1.00 51.39 118 ASP B CA 1
ATOM 2642 C C . ASP B 1 119 ? 66.926 36.765 21.877 1.00 50.82 118 ASP B C 1
ATOM 2643 O O . ASP B 1 119 ? 66.948 37.372 20.801 1.00 51.16 118 ASP B O 1
ATOM 2648 N N . SER B 1 120 ? 67.798 35.810 22.188 1.00 50.14 119 SER B N 1
ATOM 2649 C CA . SER B 1 120 ? 68.763 35.308 21.221 1.00 49.65 119 SER B CA 1
ATOM 2650 C C . SER B 1 120 ? 68.328 33.974 20.588 1.00 48.89 119 SER B C 1
ATOM 2651 O O . SER B 1 120 ? 69.145 33.289 19.971 1.00 48.87 119 SER B O 1
ATOM 2654 N N . ASP B 1 121 ? 67.052 33.602 20.751 1.00 47.66 120 ASP B N 1
ATOM 2655 C CA . ASP B 1 121 ? 66.484 32.435 20.062 1.00 46.33 120 ASP B CA 1
ATOM 2656 C C . ASP B 1 121 ? 66.978 31.085 20.629 1.00 44.93 120 ASP B C 1
ATOM 2657 O O . ASP B 1 121 ? 66.829 30.040 19.982 1.00 44.33 120 ASP B O 1
ATOM 2662 N N . ARG B 1 122 ? 67.555 31.105 21.833 1.00 43.30 121 ARG B N 1
ATOM 2663 C CA . ARG B 1 122 ? 68.030 29.882 22.488 1.00 42.25 121 ARG B CA 1
ATOM 2664 C C . ARG B 1 122 ? 66.892 29.183 23.250 1.00 41.07 121 ARG B C 1
ATOM 2665 O O . ARG B 1 122 ? 66.053 29.849 23.864 1.00 40.64 121 ARG B O 1
ATOM 2673 N N . VAL B 1 123 ? 66.884 27.851 23.221 1.00 39.95 122 VAL B N 1
ATOM 2674 C CA . VAL B 1 123 ? 65.907 27.075 23.991 1.00 38.90 122 VAL B CA 1
ATOM 2675 C C . VAL B 1 123 ? 66.459 26.865 25.407 1.00 38.82 122 VAL B C 1
ATOM 2676 O O . VAL B 1 123 ? 67.270 25.964 25.669 1.00 38.24 122 VAL B O 1
ATOM 2680 N N . VAL B 1 124 ? 66.010 27.724 26.309 1.00 39.08 123 VAL B N 1
ATOM 2681 C CA . VAL B 1 124 ? 66.513 27.734 27.686 1.00 39.79 123 VAL B CA 1
ATOM 2682 C C . VAL B 1 124 ? 65.630 26.944 28.659 1.00 39.80 123 VAL B C 1
ATOM 2683 O O . VAL B 1 124 ? 66.097 26.463 29.705 1.00 40.35 123 VAL B O 1
ATOM 2687 N N . GLY B 1 125 ? 64.350 26.821 28.315 1.00 38.94 124 GLY B N 1
ATOM 2688 C CA . GLY B 1 125 ? 63.418 26.151 29.193 1.00 38.02 124 GLY B CA 1
ATOM 2689 C C . GLY B 1 125 ? 62.236 25.573 28.449 1.00 37.17 124 GLY B C 1
ATOM 2690 O O . GLY B 1 125 ? 62.144 25.642 27.214 1.00 36.92 124 GLY B O 1
ATOM 2691 N N . TYR B 1 126 ? 61.330 25.001 29.234 1.00 35.93 125 TYR B N 1
ATOM 2692 C CA . TYR B 1 126 ? 60.095 24.394 28.731 1.00 34.14 125 TYR B CA 1
ATOM 2693 C C . TYR B 1 126 ? 59.056 24.502 29.858 1.00 33.50 125 TYR B C 1
ATOM 2694 O O . TYR B 1 126 ? 59.404 24.667 31.038 1.00 32.38 125 TYR B O 1
ATOM 2703 N N . GLN B 1 127 ? 57.777 24.427 29.495 1.00 31.12 126 GLN B N 1
ATOM 2704 C CA . GLN B 1 127 ? 56.705 24.429 30.482 1.00 29.15 126 GLN B CA 1
ATOM 2705 C C . GLN B 1 127 ? 55.765 23.284 30.117 1.00 26.09 126 GLN B C 1
ATOM 2706 O O . GLN B 1 127 ? 55.247 23.254 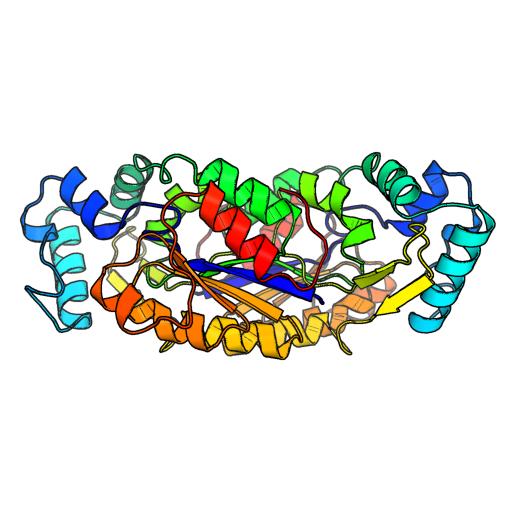28.989 1.00 24.87 126 GLN B O 1
ATOM 2712 N N . LEU B 1 128 ? 55.613 22.311 31.020 1.00 23.82 127 LEU B N 1
ATOM 2713 C CA . LEU B 1 128 ? 54.583 21.271 30.872 1.00 22.04 127 LEU B CA 1
ATOM 2714 C C . LEU B 1 128 ? 53.240 21.929 31.187 1.00 20.42 127 LEU B C 1
ATOM 2715 O O . LEU B 1 128 ? 53.147 22.671 32.140 1.00 20.53 127 LEU B O 1
ATOM 2720 N N . ARG B 1 129 ? 52.251 21.742 30.307 1.00 17.33 128 ARG B N 1
ATOM 2721 C CA . ARG B 1 129 ? 51.008 22.507 30.415 1.00 16.28 128 ARG B CA 1
ATOM 2722 C C . ARG B 1 129 ? 50.261 22.175 31.711 1.00 16.26 128 ARG B C 1
ATOM 2723 O O . ARG B 1 129 ? 49.768 23.044 32.385 1.00 16.26 128 ARG B O 1
ATOM 2731 N N . GLN B 1 130 ? 50.201 20.895 31.994 1.00 14.44 129 GLN B N 1
ATOM 2732 C CA . GLN B 1 130 ? 49.614 20.342 33.250 1.00 15.11 129 GLN B CA 1
ATOM 2733 C C . GLN B 1 130 ? 49.958 18.861 33.374 1.00 15.06 129 GLN B C 1
ATOM 2734 O O . GLN B 1 130 ? 50.453 18.229 32.411 1.00 16.92 129 GLN B O 1
ATOM 2740 N N . LYS B 1 131 ? 49.714 18.300 34.571 1.00 17.24 130 LYS B N 1
ATOM 2741 C CA . LYS B 1 131 ? 49.966 16.863 34.787 1.00 18.45 130 LYS B CA 1
ATOM 2742 C C . LYS B 1 131 ? 48.955 16.037 34.025 1.00 17.41 130 LYS B C 1
ATOM 2743 O O . LYS B 1 131 ? 47.813 16.496 33.813 1.00 17.17 130 LYS B O 1
ATOM 2749 N N . ASP B 1 132 ? 49.349 14.836 33.589 1.00 17.67 131 ASP B N 1
ATOM 2750 C CA . ASP B 1 132 ? 48.493 13.867 32.885 1.00 16.34 131 ASP B CA 1
ATOM 2751 C C . ASP B 1 132 ? 47.672 14.617 31.810 1.00 15.55 131 ASP B C 1
ATOM 2752 O O . ASP B 1 132 ? 46.459 14.517 31.743 1.00 15.32 131 ASP B O 1
ATOM 2761 N N . PRO B 1 133 ? 48.363 15.305 30.923 1.00 14.09 132 PRO B N 1
ATOM 2762 C CA . PRO B 1 133 ? 47.677 16.243 30.032 1.00 14.90 132 PRO B CA 1
ATOM 2763 C C . PRO B 1 133 ? 46.747 15.620 29.032 1.00 15.36 132 PRO B C 1
ATOM 2764 O O . PRO B 1 133 ? 45.737 16.265 28.661 1.00 15.08 132 PRO B O 1
ATOM 2768 N N . LYS B 1 134 ? 47.046 14.415 28.563 1.00 14.56 133 LYS B N 1
ATOM 2769 C CA . LYS B 1 134 ? 46.212 13.768 27.570 1.00 14.17 133 LYS B CA 1
ATOM 2770 C C . LYS B 1 134 ? 44.932 13.271 28.233 1.00 14.08 133 LYS B C 1
ATOM 2771 O O . LYS B 1 134 ? 43.823 13.442 27.686 1.00 15.17 133 LYS B O 1
ATOM 2777 N N . ARG B 1 135 ? 45.048 12.691 29.418 1.00 14.77 134 ARG B N 1
ATOM 2778 C CA . ARG B 1 135 ? 43.847 12.279 30.166 1.00 14.05 134 ARG B CA 1
ATOM 2779 C C . ARG B 1 135 ? 42.961 13.487 30.484 1.00 13.43 134 ARG B C 1
ATOM 2780 O O . ARG B 1 135 ? 41.736 13.406 30.303 1.00 12.80 134 ARG B O 1
ATOM 2788 N N . GLN B 1 136 ? 43.592 14.590 30.886 1.00 12.94 135 GLN B N 1
ATOM 2789 C CA . GLN B 1 136 ? 42.821 15.785 31.251 1.00 13.48 135 GLN B CA 1
ATOM 2790 C C . GLN B 1 136 ? 42.122 16.343 30.020 1.00 11.82 135 GLN B C 1
ATOM 2791 O O . GLN B 1 136 ? 40.967 16.799 30.125 1.00 11.69 135 GLN B O 1
ATOM 2797 N N . SER B 1 137 ? 42.743 16.215 28.842 1.00 13.01 136 SER B N 1
ATOM 2798 C CA . SER B 1 137 ? 42.075 16.684 27.613 1.00 12.22 136 SER B CA 1
ATOM 2799 C C . SER B 1 137 ? 40.849 15.860 27.321 1.00 12.01 136 SER B C 1
ATOM 2800 O O . SER B 1 137 ? 39.795 16.392 26.930 1.00 12.96 136 SER B O 1
ATOM 2803 N N . VAL B 1 138 ? 40.942 14.537 27.475 1.00 12.48 137 VAL B N 1
ATOM 2804 C CA . VAL B 1 138 ? 39.764 13.720 27.333 1.00 13.13 137 VAL B CA 1
ATOM 2805 C C . VAL B 1 138 ? 38.635 14.147 28.290 1.00 12.27 137 VAL B C 1
ATOM 2806 O O . VAL B 1 138 ? 37.480 14.207 27.876 1.00 13.10 137 VAL B O 1
ATOM 2810 N N . ILE B 1 139 ? 38.988 14.422 29.542 1.00 12.59 138 ILE B N 1
ATOM 2811 C CA . ILE B 1 139 ? 38.008 14.922 30.519 1.00 12.49 138 ILE B CA 1
ATOM 2812 C C . ILE B 1 139 ? 37.349 16.220 30.034 1.00 12.30 138 ILE B C 1
ATOM 2813 O O . ILE B 1 139 ? 36.097 16.384 30.130 1.00 12.49 138 ILE B O 1
ATOM 2818 N N . ALA B 1 140 ? 38.143 17.133 29.491 1.00 12.45 139 ALA B N 1
ATOM 2819 C CA . ALA B 1 140 ? 37.555 18.373 28.978 1.00 12.98 139 ALA B CA 1
ATOM 2820 C C . ALA B 1 140 ? 36.520 18.077 27.885 1.00 13.10 139 ALA B C 1
ATOM 2821 O O . ALA B 1 140 ? 35.449 18.718 27.844 1.00 12.62 139 ALA B O 1
ATOM 2823 N N . PHE B 1 141 ? 36.802 17.141 26.965 1.00 12.38 140 PHE B N 1
ATOM 2824 C CA . PHE B 1 141 ? 35.793 16.831 25.939 1.00 12.23 140 PHE B CA 1
ATOM 2825 C C . PHE B 1 141 ? 34.559 16.158 26.500 1.00 12.28 140 PHE B C 1
ATOM 2826 O O . PHE B 1 141 ? 33.449 16.394 26.024 1.00 13.20 140 PHE B O 1
ATOM 2834 N N . LYS B 1 142 ? 34.755 15.362 27.545 1.00 12.00 141 LYS B N 1
ATOM 2835 C CA . LYS B 1 142 ? 33.617 14.733 28.214 1.00 11.77 141 LYS B CA 1
ATOM 2836 C C . LYS B 1 142 ? 32.735 15.805 28.843 1.00 11.52 141 LYS B C 1
ATOM 2837 O O . LYS B 1 142 ? 31.500 15.622 28.912 1.00 12.95 141 LYS B O 1
ATOM 2843 N N . SER B 1 143 ? 33.340 16.886 29.326 1.00 11.34 142 SER B N 1
ATOM 2844 C CA . SER B 1 143 ? 32.541 17.960 29.900 1.00 11.75 142 SER B CA 1
ATOM 2845 C C . SER B 1 143 ? 31.643 18.650 28.905 1.00 11.76 142 SER B C 1
ATOM 2846 O O . SER B 1 143 ? 30.690 19.331 29.328 1.00 12.81 142 SER B O 1
ATOM 2849 N N . LEU B 1 144 ? 31.966 18.513 27.608 1.00 10.58 143 LEU B N 1
ATOM 2850 C CA . LEU B 1 144 ? 31.159 19.055 26.540 1.00 12.24 143 LEU B CA 1
ATOM 2851 C C . LEU B 1 144 ? 30.216 18.067 25.920 1.00 13.03 143 LEU B C 1
ATOM 2852 O O . LEU B 1 144 ? 29.659 18.325 24.873 1.00 13.38 143 LEU B O 1
ATOM 2857 N N . TYR B 1 145 ? 30.077 16.941 26.603 1.00 13.07 144 TYR B N 1
ATOM 2858 C CA . TYR B 1 145 ? 29.192 15.847 26.144 1.00 13.50 144 TYR B CA 1
ATOM 2859 C C . TYR B 1 145 ? 29.636 15.117 24.869 1.00 15.42 144 TYR B C 1
ATOM 2860 O O . TYR B 1 145 ? 28.812 14.547 24.164 1.00 17.42 144 TYR B O 1
ATOM 2869 N N . TYR B 1 146 ? 30.935 15.101 24.613 1.00 13.18 145 TYR B N 1
ATOM 2870 C CA . TYR B 1 146 ? 31.473 14.293 23.511 1.00 13.75 145 TYR B CA 1
ATOM 2871 C C . TYR B 1 146 ? 31.823 12.894 23.973 1.00 14.24 145 TYR B C 1
ATOM 2872 O O . TYR B 1 146 ? 32.310 12.725 25.080 1.00 15.90 145 TYR B O 1
ATOM 2881 N N . ARG B 1 147 ? 31.575 11.935 23.083 1.00 16.35 146 ARG B N 1
ATOM 2882 C CA . ARG B 1 147 ? 32.177 10.607 23.189 1.00 17.95 146 ARG B CA 1
ATOM 2883 C C . ARG B 1 147 ? 33.553 10.716 22.542 1.00 18.06 146 ARG B C 1
ATOM 2884 O O . ARG B 1 147 ? 33.677 11.297 21.464 1.00 17.46 146 ARG B O 1
ATOM 2892 N N . VAL B 1 148 ? 34.567 10.205 23.223 1.00 17.07 147 VAL B N 1
ATOM 2893 C CA . VAL B 1 148 ? 35.946 10.296 22.748 1.00 15.84 147 VAL B CA 1
ATOM 2894 C C . VAL B 1 148 ? 36.464 8.925 22.355 1.00 16.01 147 VAL B C 1
ATOM 2895 O O . VAL B 1 148 ? 36.363 7.985 23.154 1.00 16.37 147 VAL B O 1
ATOM 2899 N N . ILE B 1 149 ? 36.987 8.822 21.133 1.00 15.17 148 ILE B N 1
ATOM 2900 C CA . ILE B 1 149 ? 37.676 7.574 20.672 1.00 15.00 148 ILE B CA 1
ATOM 2901 C C . ILE B 1 149 ? 39.138 7.966 20.481 1.00 15.80 148 ILE B C 1
ATOM 2902 O O . ILE B 1 149 ? 39.422 8.893 19.712 1.00 14.90 148 ILE B O 1
ATOM 2907 N N . ALA B 1 150 ? 40.060 7.323 21.185 1.00 15.61 149 ALA B N 1
ATOM 2908 C CA . ALA B 1 150 ? 41.456 7.735 21.203 1.00 16.09 149 ALA B CA 1
ATOM 2909 C C . ALA B 1 150 ? 42.386 6.630 20.711 1.00 17.27 149 ALA B C 1
ATOM 2910 O O . ALA B 1 150 ? 42.078 5.446 20.892 1.00 17.81 149 ALA B O 1
ATOM 2912 N N . ALA B 1 151 ? 43.466 7.026 20.052 1.00 16.89 150 ALA B N 1
ATOM 2913 C CA . ALA B 1 151 ? 44.504 6.077 19.587 1.00 16.62 150 ALA B CA 1
ATOM 2914 C C . ALA B 1 151 ? 45.868 6.590 19.965 1.00 17.74 150 ALA B C 1
ATOM 2915 O O . ALA B 1 151 ? 46.172 7.791 19.811 1.00 17.07 150 ALA B O 1
ATOM 2917 N N . GLY B 1 152 ? 46.726 5.657 20.419 1.00 17.27 151 GLY B N 1
ATOM 2918 C CA . GLY B 1 152 ? 48.073 5.973 20.848 1.00 17.28 151 GLY B CA 1
ATOM 2919 C C . GLY B 1 152 ? 48.970 4.771 20.666 1.00 18.46 151 GLY B C 1
ATOM 2920 O O . GLY B 1 152 ? 48.441 3.673 20.442 1.00 17.55 151 GLY B O 1
ATOM 2921 N N . ASP B 1 153 ? 50.268 4.984 20.735 1.00 18.84 152 ASP B N 1
ATOM 2922 C CA . ASP B 1 153 ? 51.202 3.894 20.414 1.00 20.95 152 ASP B CA 1
ATOM 2923 C C . ASP B 1 153 ? 52.061 3.467 21.571 1.00 22.53 152 ASP B C 1
ATOM 2924 O O . ASP B 1 153 ? 52.892 2.569 21.369 1.00 23.27 152 ASP B O 1
ATOM 2929 N N . SER B 1 154 ? 51.923 4.066 22.755 1.00 21.54 153 SER B N 1
ATOM 2930 C CA . SER B 1 154 ? 52.891 3.811 23.808 1.00 24.13 153 SER B CA 1
ATOM 2931 C C . SER B 1 154 ? 52.327 3.852 25.222 1.00 24.71 153 SER B C 1
ATOM 2932 O O . SER B 1 154 ? 51.158 4.186 25.433 1.00 23.13 153 SER B O 1
ATOM 2935 N N . TYR B 1 155 ? 53.145 3.492 26.203 1.00 25.70 154 TYR B N 1
ATOM 2936 C CA . TYR B 1 155 ? 52.714 3.554 27.605 1.00 28.38 154 TYR B CA 1
ATOM 2937 C C . TYR B 1 155 ? 52.191 4.924 28.069 1.00 28.11 154 TYR B C 1
ATOM 2938 O O . TYR B 1 155 ? 51.209 4.998 28.799 1.00 29.16 154 TYR B O 1
ATOM 2947 N N . ASN B 1 156 ? 52.820 6.003 27.638 1.00 28.56 155 ASN B N 1
ATOM 2948 C CA . ASN B 1 156 ? 52.377 7.362 27.978 1.00 28.07 155 ASN B CA 1
ATOM 2949 C C . ASN B 1 156 ? 51.022 7.757 27.347 1.00 26.68 155 ASN B C 1
ATOM 2950 O O . ASN B 1 156 ? 50.562 8.913 27.485 1.00 27.72 155 ASN B O 1
ATOM 2955 N N . ASP B 1 157 ? 50.388 6.813 26.660 1.00 22.58 156 ASP B N 1
ATOM 2956 C CA . ASP B 1 157 ? 49.047 7.023 26.083 1.00 20.34 156 ASP B CA 1
ATOM 2957 C C . ASP B 1 157 ? 47.949 6.273 26.814 1.00 20.64 156 ASP B C 1
ATOM 2958 O O . ASP B 1 157 ? 46.749 6.486 26.552 1.00 18.64 156 ASP B O 1
ATOM 2963 N N . THR B 1 158 ? 48.318 5.360 27.710 1.00 19.95 157 THR B N 1
ATOM 2964 C CA . THR B 1 158 ? 47.318 4.490 28.293 1.00 20.80 157 THR B CA 1
ATOM 2965 C C . THR B 1 158 ? 46.324 5.180 29.223 1.00 18.78 157 THR B C 1
ATOM 2966 O O . THR B 1 158 ? 45.190 4.706 29.304 1.00 19.98 157 THR B O 1
ATOM 2970 N N . THR B 1 159 ? 46.717 6.291 29.850 1.00 21.16 158 THR B N 1
ATOM 2971 C CA . THR B 1 159 ? 45.722 7.016 30.667 1.00 20.70 158 THR B CA 1
ATOM 2972 C C . THR B 1 159 ? 44.670 7.649 29.764 1.00 19.66 158 THR B C 1
ATOM 2973 O O . THR B 1 159 ? 43.480 7.617 30.117 1.00 19.49 158 THR B O 1
ATOM 2977 N N . MET B 1 160 ? 45.104 8.193 28.621 1.00 17.99 159 MET B N 1
ATOM 2978 C CA . MET B 1 160 ? 44.196 8.768 27.626 1.00 17.21 159 MET B CA 1
ATOM 2979 C C . MET B 1 160 ? 43.266 7.670 27.102 1.00 17.34 159 MET B C 1
ATOM 2980 O O . MET B 1 160 ? 42.040 7.855 26.992 1.00 16.56 159 MET B O 1
ATOM 2985 N N . LEU B 1 161 ? 43.850 6.495 26.775 1.00 17.03 160 LEU B N 1
ATOM 2986 C CA . LEU B 1 161 ? 43.066 5.405 26.206 1.00 17.36 160 LEU B CA 1
ATOM 2987 C C . LEU B 1 161 ? 42.030 4.871 27.192 1.00 16.46 160 LEU B C 1
ATOM 2988 O O . LEU B 1 161 ? 40.950 4.508 26.790 1.00 17.62 160 LEU B O 1
ATOM 2993 N N . SER B 1 162 ? 42.401 4.858 28.469 1.00 17.18 161 SER B N 1
ATOM 2994 C CA . SER B 1 162 ? 41.522 4.342 29.537 1.00 18.18 161 SER B CA 1
ATOM 2995 C C . SER B 1 162 ? 40.398 5.324 29.826 1.00 18.06 161 SER B C 1
ATOM 2996 O O . SER B 1 162 ? 39.262 4.942 30.101 1.00 19.37 161 SER B O 1
ATOM 2999 N N . GLU B 1 163 ? 40.727 6.615 29.746 1.00 16.54 162 GLU B N 1
ATOM 3000 C CA . GLU B 1 163 ? 39.713 7.615 30.041 1.00 16.89 162 GLU B CA 1
ATOM 3001 C C . GLU B 1 163 ? 38.705 7.759 28.930 1.00 15.70 162 GLU B C 1
ATOM 3002 O O . GLU B 1 163 ? 37.547 8.097 29.179 1.00 17.20 162 GLU B O 1
ATOM 3008 N N . ALA B 1 164 ? 39.136 7.539 27.688 1.00 15.41 163 ALA B N 1
ATOM 3009 C CA . ALA B 1 164 ? 38.272 7.687 26.528 1.00 15.79 163 ALA B CA 1
ATOM 3010 C C . ALA B 1 164 ? 37.141 6.644 26.566 1.00 16.00 163 ALA B C 1
ATOM 3011 O O . ALA B 1 164 ? 37.233 5.636 27.303 1.00 17.47 163 ALA B O 1
ATOM 3013 N N . HIS B 1 165 ? 36.081 6.876 25.799 1.00 16.82 164 HIS B N 1
ATOM 3014 C CA . HIS B 1 165 ? 35.024 5.864 25.674 1.00 18.54 164 HIS B CA 1
ATOM 3015 C C . HIS B 1 165 ? 35.521 4.607 24.987 1.00 18.52 164 HIS B C 1
ATOM 3016 O O . HIS B 1 165 ? 35.054 3.500 25.290 1.00 19.55 164 HIS B O 1
ATOM 3023 N N . ALA B 1 166 ? 36.492 4.759 24.101 1.00 18.30 165 ALA B N 1
ATOM 3024 C CA . ALA B 1 166 ? 37.109 3.655 23.369 1.00 17.79 165 ALA B CA 1
ATOM 3025 C C . ALA B 1 166 ? 38.533 4.030 23.083 1.00 19.20 165 ALA B C 1
ATOM 3026 O O . ALA B 1 166 ? 38.819 5.163 22.672 1.00 18.44 165 ALA B O 1
ATOM 3028 N N . GLY B 1 167 ? 39.442 3.095 23.304 1.00 18.28 166 GLY B N 1
ATOM 3029 C CA . GLY B 1 167 ? 40.847 3.340 23.100 1.00 18.21 166 GLY B CA 1
ATOM 3030 C C . GLY B 1 167 ? 41.382 2.295 22.158 1.00 18.71 166 GLY B C 1
ATOM 3031 O O . GLY B 1 167 ? 40.891 1.152 22.175 1.00 21.56 166 GLY B O 1
ATOM 3032 N N . ILE B 1 168 ? 42.354 2.706 21.340 1.00 17.81 167 ILE B N 1
ATOM 3033 C CA . ILE B 1 168 ? 42.976 1.837 20.329 1.00 18.25 167 ILE B CA 1
ATOM 3034 C C . ILE B 1 168 ? 44.477 1.977 20.401 1.00 18.68 167 ILE B C 1
ATOM 3035 O O . ILE B 1 168 ? 45.019 3.074 20.427 1.00 18.49 167 ILE B O 1
ATOM 3040 N N . LEU B 1 169 ? 45.191 0.838 20.440 1.00 18.92 168 LEU B N 1
ATOM 3041 C CA . LEU B 1 169 ? 46.647 0.863 20.393 1.00 18.77 168 LEU B CA 1
ATOM 3042 C C . LEU B 1 169 ? 47.080 0.687 18.955 1.00 18.79 168 LEU B C 1
ATOM 3043 O O . LEU B 1 169 ? 46.619 -0.226 18.253 1.00 20.02 168 LEU B O 1
ATOM 3048 N N . PHE B 1 170 ? 47.919 1.609 18.499 1.00 18.79 169 PHE B N 1
ATOM 3049 C CA . PHE B 1 170 ? 48.402 1.605 17.117 1.00 18.88 169 PHE B CA 1
ATOM 3050 C C . PHE B 1 170 ? 49.910 1.542 17.102 1.00 21.01 169 PHE B C 1
ATOM 3051 O O . PHE B 1 170 ? 50.587 2.373 17.686 1.00 20.49 169 PHE B O 1
ATOM 3059 N N . HIS B 1 171 ? 50.443 0.501 16.447 1.00 22.12 170 HIS B N 1
ATOM 3060 C CA . HIS B 1 171 ? 51.896 0.297 16.384 1.00 24.83 170 HIS B CA 1
ATOM 3061 C C . HIS B 1 171 ? 52.523 0.152 17.766 1.00 24.12 170 HIS B C 1
ATOM 3062 O O . HIS B 1 171 ? 53.674 0.518 17.971 1.00 24.93 170 HIS B O 1
ATOM 3069 N N . ALA B 1 172 ? 51.768 -0.361 18.732 1.00 24.13 171 ALA B N 1
ATOM 3070 C CA . ALA B 1 172 ? 52.283 -0.424 20.086 1.00 23.56 171 ALA B CA 1
ATOM 3071 C C . ALA B 1 172 ? 53.287 -1.585 20.220 1.00 24.22 171 ALA B C 1
ATOM 3072 O O . ALA B 1 172 ? 53.143 -2.606 19.512 1.00 25.04 171 ALA B O 1
ATOM 3074 N N . PRO B 1 173 ? 54.237 -1.424 21.135 1.00 25.61 172 PRO B N 1
ATOM 3075 C CA . PRO B 1 173 ? 55.191 -2.503 21.436 1.00 25.89 172 PRO B CA 1
ATOM 3076 C C . PRO B 1 173 ? 54.469 -3.648 22.111 1.00 26.95 172 PRO B C 1
ATOM 3077 O O . PRO B 1 173 ? 53.421 -3.498 22.747 1.00 26.19 172 PRO B O 1
ATOM 3081 N N . GLU B 1 174 ? 55.053 -4.833 21.988 1.00 27.95 173 GLU B N 1
ATOM 3082 C CA . GLU B 1 174 ? 54.383 -6.041 22.435 1.00 30.36 173 GLU B CA 1
ATOM 3083 C C . GLU B 1 174 ? 54.114 -6.037 23.928 1.00 30.64 173 GLU B C 1
ATOM 3084 O O . GLU B 1 174 ? 53.090 -6.561 24.353 1.00 31.44 173 GLU B O 1
ATOM 3090 N N . ASN B 1 175 ? 55.030 -5.456 24.710 1.00 32.05 174 ASN B N 1
ATOM 3091 C CA . ASN B 1 175 ? 54.869 -5.347 26.163 1.00 33.69 174 ASN B CA 1
ATOM 3092 C C . ASN B 1 175 ? 53.607 -4.571 26.526 1.00 33.08 174 ASN B C 1
ATOM 3093 O O . ASN B 1 175 ? 52.851 -4.966 27.422 1.00 33.82 174 ASN B O 1
ATOM 3098 N N . VAL B 1 176 ? 53.361 -3.501 25.771 1.00 32.40 175 VAL B N 1
ATOM 3099 C CA . VAL B 1 176 ? 52.198 -2.646 26.010 1.00 30.48 175 VAL B CA 1
ATOM 3100 C C . VAL B 1 176 ? 50.921 -3.368 25.631 1.00 29.76 175 VAL B C 1
ATOM 3101 O O . VAL B 1 176 ? 49.973 -3.374 26.407 1.00 29.19 175 VAL B O 1
ATOM 3105 N N . ILE B 1 177 ? 50.891 -3.974 24.443 1.00 29.05 176 ILE B N 1
ATOM 3106 C CA . ILE B 1 177 ? 49.763 -4.794 24.002 1.00 29.24 176 ILE B CA 1
ATOM 3107 C C . ILE B 1 177 ? 49.410 -5.862 25.051 1.00 30.18 176 ILE B C 1
ATOM 3108 O O . ILE B 1 177 ? 48.237 -6.055 25.391 1.00 29.39 176 ILE B O 1
ATOM 3113 N N . ARG B 1 178 ? 50.441 -6.549 25.556 1.00 32.25 177 ARG B N 1
ATOM 3114 C CA . ARG B 1 178 ? 50.254 -7.607 26.566 1.00 34.59 177 ARG B CA 1
ATOM 3115 C C . ARG B 1 178 ? 49.738 -7.062 27.890 1.00 34.76 177 ARG B C 1
ATOM 3116 O O . ARG B 1 178 ? 48.852 -7.664 28.488 1.00 35.56 177 ARG B O 1
ATOM 3124 N N . GLU B 1 179 ? 50.274 -5.920 28.332 1.00 35.25 178 GLU B N 1
ATOM 3125 C CA . GLU B 1 179 ? 49.817 -5.278 29.577 1.00 35.16 178 GLU B CA 1
ATOM 3126 C C . GLU B 1 179 ? 48.411 -4.657 29.495 1.00 34.42 178 GLU B C 1
ATOM 3127 O O . GLU B 1 179 ? 47.717 -4.543 30.520 1.00 34.36 178 GLU B O 1
ATOM 3133 N N . PHE B 1 180 ? 47.984 -4.268 28.290 1.00 32.75 179 PHE B N 1
ATOM 3134 C CA . PHE B 1 180 ? 46.679 -3.618 28.110 1.00 31.50 179 PHE B CA 1
ATOM 3135 C C . PHE B 1 180 ? 45.778 -4.325 27.090 1.00 30.94 179 PHE B C 1
ATOM 3136 O O . PHE B 1 180 ? 45.467 -3.767 26.020 1.00 29.81 179 PHE B O 1
ATOM 3144 N N . PRO B 1 181 ? 45.341 -5.552 27.400 1.00 30.73 180 PRO B N 1
ATOM 3145 C CA . PRO B 1 181 ? 44.533 -6.332 26.466 1.00 30.21 180 PRO B CA 1
ATOM 3146 C C . PRO B 1 181 ? 43.155 -5.754 26.216 1.00 29.53 180 PRO B C 1
ATOM 3147 O O . PRO B 1 181 ? 42.475 -6.195 25.285 1.00 30.01 180 PRO B O 1
ATOM 3151 N N . GLN B 1 182 ? 42.747 -4.777 27.029 1.00 29.02 181 GLN B N 1
ATOM 3152 C CA . GLN B 1 182 ? 41.433 -4.171 26.875 1.00 28.83 181 GLN B CA 1
ATOM 3153 C C . GLN B 1 182 ? 41.314 -3.296 25.624 1.00 27.20 181 GLN B C 1
ATOM 3154 O O . GLN B 1 182 ? 40.211 -3.000 25.209 1.00 27.96 181 GLN B O 1
ATOM 3160 N N . PHE B 1 183 ? 42.445 -2.905 25.026 1.00 26.17 182 PHE B N 1
ATOM 3161 C CA . PHE B 1 183 ? 42.422 -2.093 23.804 1.00 25.07 182 PHE B CA 1
ATOM 3162 C C . PHE B 1 183 ? 42.758 -2.942 22.593 1.00 25.18 182 PHE B C 1
ATOM 3163 O O . PHE B 1 183 ? 43.760 -3.669 22.639 1.00 27.23 182 PHE B O 1
ATOM 3171 N N . PRO B 1 184 ? 41.970 -2.882 21.526 1.00 24.80 183 PRO B N 1
ATOM 3172 C CA . PRO B 1 184 ? 42.382 -3.512 20.257 1.00 25.18 183 PRO B CA 1
ATOM 3173 C C . PRO B 1 184 ? 43.713 -2.937 19.790 1.00 25.24 183 PRO B C 1
ATOM 3174 O O . PRO B 1 184 ? 44.011 -1.763 19.979 1.00 25.33 183 PRO B O 1
ATOM 3178 N N . ALA B 1 185 ? 44.557 -3.794 19.239 1.00 24.28 184 ALA B N 1
ATOM 3179 C CA . ALA B 1 185 ? 45.887 -3.393 18.826 1.00 23.85 184 ALA B CA 1
ATOM 3180 C C . ALA B 1 185 ? 46.036 -3.701 17.369 1.00 24.57 184 ALA B C 1
ATOM 3181 O O . ALA B 1 185 ? 45.870 -4.844 16.926 1.00 24.95 184 ALA B O 1
ATOM 3183 N N . VAL B 1 186 ? 46.310 -2.668 16.597 1.00 22.82 185 VAL B N 1
ATOM 3184 C CA . VAL B 1 186 ? 46.436 -2.770 15.145 1.00 22.33 185 VAL B CA 1
ATOM 3185 C C . VAL B 1 186 ? 47.698 -2.041 14.685 1.00 21.97 185 VAL B C 1
ATOM 3186 O O . VAL B 1 186 ? 48.285 -1.240 15.420 1.00 21.69 185 VAL B O 1
ATOM 3190 N N . HIS B 1 187 ? 48.125 -2.332 13.458 1.00 24.45 186 HIS B N 1
ATOM 3191 C CA . HIS B 1 187 ? 49.412 -1.830 12.985 1.00 25.64 186 HIS B CA 1
ATOM 3192 C C . HIS B 1 187 ? 49.409 -1.356 11.523 1.00 25.34 186 HIS B C 1
ATOM 3193 O O . HIS B 1 187 ? 50.487 -1.104 10.964 1.00 26.06 186 HIS B O 1
ATOM 3206 N N . THR B 1 188 ? 48.226 -1.233 10.913 1.00 24.09 187 THR B N 1
ATOM 3207 C CA . THR B 1 188 ? 48.094 -0.558 9.606 1.00 23.27 187 THR B CA 1
ATOM 3208 C C . THR B 1 188 ? 47.047 0.550 9.701 1.00 21.97 187 THR B C 1
ATOM 3209 O O . THR B 1 188 ? 46.112 0.449 10.497 1.00 21.63 187 THR B O 1
ATOM 3213 N N . TYR B 1 189 ? 47.189 1.562 8.852 1.00 21.42 188 TYR B N 1
ATOM 3214 C CA . TYR B 1 189 ? 46.161 2.597 8.812 1.00 21.21 188 TYR B CA 1
ATOM 3215 C C . TYR B 1 189 ? 44.785 2.092 8.432 1.00 21.90 188 TYR B C 1
ATOM 3216 O O . TYR B 1 189 ? 43.792 2.516 9.014 1.00 21.09 188 TYR B O 1
ATOM 3225 N N . GLU B 1 190 ? 44.693 1.155 7.469 1.00 21.43 189 GLU B N 1
ATOM 3226 C CA . GLU B 1 190 ? 43.398 0.569 7.157 1.00 22.53 189 GLU B CA 1
ATOM 3227 C C . GLU B 1 190 ? 42.738 -0.118 8.383 1.00 21.62 189 GLU B C 1
ATOM 3228 O O . GLU B 1 190 ? 41.535 -0.022 8.597 1.00 21.65 189 GLU B O 1
ATOM 3234 N N . ASP B 1 191 ? 43.534 -0.827 9.177 1.00 23.05 190 ASP B N 1
ATOM 3235 C CA . ASP B 1 191 ? 42.990 -1.502 10.342 1.00 23.46 190 ASP B CA 1
ATOM 3236 C C . ASP B 1 191 ? 42.577 -0.482 11.412 1.00 22.63 190 ASP B C 1
ATOM 3237 O O . ASP B 1 191 ? 41.584 -0.691 12.113 1.00 22.78 190 ASP B O 1
ATOM 3242 N N . LEU B 1 192 ? 43.347 0.593 11.508 1.00 21.42 191 LEU B N 1
ATOM 3243 C CA . LEU B 1 192 ? 43.031 1.699 12.431 1.00 20.01 191 LEU B CA 1
ATOM 3244 C C . LEU B 1 192 ? 41.691 2.327 12.035 1.00 19.89 191 LEU B C 1
ATOM 3245 O O . LEU B 1 192 ? 40.845 2.573 12.899 1.00 19.92 191 LEU B O 1
ATOM 3250 N N . LYS B 1 193 ? 41.493 2.594 10.740 1.00 19.43 192 LYS B N 1
ATOM 3251 C CA . LYS B 1 193 ? 40.169 2.996 10.235 1.00 19.78 192 LYS B CA 1
ATOM 3252 C C . LYS B 1 193 ? 39.068 2.050 10.721 1.00 20.44 192 LYS B C 1
ATOM 3253 O O . LYS B 1 193 ? 37.997 2.452 11.210 1.00 20.27 192 LYS B O 1
ATOM 3259 N N . ARG B 1 194 ? 39.307 0.750 10.563 1.00 21.90 193 ARG B N 1
ATOM 3260 C CA . ARG B 1 194 ? 38.267 -0.186 10.932 1.00 23.18 193 ARG B CA 1
ATOM 3261 C C . ARG B 1 194 ? 37.967 -0.147 12.432 1.00 21.74 193 ARG B C 1
ATOM 3262 O O . ARG B 1 194 ? 36.824 -0.330 12.832 1.00 21.65 193 ARG B O 1
ATOM 3270 N N . GLU B 1 195 ? 38.986 0.095 13.249 1.00 21.75 194 GLU B N 1
ATOM 3271 C CA . GLU B 1 195 ? 38.760 0.200 14.693 1.00 20.80 194 GLU B CA 1
ATOM 3272 C C . GLU B 1 195 ? 37.987 1.467 15.063 1.00 21.33 194 GLU B C 1
ATOM 3273 O O . GLU B 1 195 ? 37.133 1.425 15.956 1.00 20.64 194 GLU B O 1
ATOM 3279 N N . PHE B 1 196 ? 38.239 2.563 14.346 1.00 20.43 195 PHE B N 1
ATOM 3280 C CA . PHE B 1 196 ? 37.387 3.755 14.518 1.00 19.92 195 PHE B CA 1
ATOM 3281 C C . PHE B 1 196 ? 35.935 3.515 14.131 1.00 20.11 195 PHE B C 1
ATOM 3282 O O . PHE B 1 196 ? 35.014 3.908 14.868 1.00 20.50 195 PHE B O 1
ATOM 3290 N N . LEU B 1 197 ? 35.710 2.820 13.010 1.00 21.13 196 LEU B N 1
ATOM 3291 C CA . LEU B 1 197 ? 34.365 2.405 12.620 1.00 22.66 196 LEU B CA 1
ATOM 3292 C C . LEU B 1 197 ? 33.679 1.507 13.666 1.00 22.85 196 LEU B C 1
ATOM 3293 O O . LEU B 1 197 ? 32.505 1.703 13.979 1.00 24.06 196 LEU B O 1
ATOM 3298 N N . LYS B 1 198 ? 34.405 0.531 14.210 1.00 23.64 197 LYS B N 1
ATOM 3299 C CA . LYS B 1 198 ? 33.829 -0.328 15.248 1.00 24.55 197 LYS B CA 1
ATOM 3300 C C . LYS B 1 198 ? 33.468 0.447 16.515 1.00 23.94 197 LYS B C 1
ATOM 3301 O O . LYS B 1 198 ? 32.424 0.220 17.141 1.00 24.28 197 LYS B O 1
ATOM 3307 N N . ALA B 1 199 ? 34.339 1.378 16.902 1.00 23.07 198 ALA B N 1
ATOM 3308 C CA . ALA B 1 199 ? 34.126 2.126 18.142 1.00 21.50 198 ALA B CA 1
ATOM 3309 C C . ALA B 1 199 ? 33.025 3.182 18.040 1.00 21.71 198 ALA B C 1
ATOM 3310 O O . ALA B 1 199 ? 32.502 3.620 19.056 1.00 22.94 198 ALA B O 1
ATOM 3312 N N . SER B 1 200 ? 32.737 3.636 16.832 1.00 20.82 199 SER B N 1
ATOM 3313 C CA . SER B 1 200 ? 31.761 4.706 16.655 1.00 21.53 199 SER B CA 1
ATOM 3314 C C . SER B 1 200 ? 30.317 4.230 16.853 1.00 23.09 199 SER B C 1
ATOM 3315 O O . SER B 1 200 ? 29.963 3.090 16.442 1.00 24.49 199 SER B O 1
ATOM 3318 N N . SER B 1 201 ? 29.479 5.087 17.434 1.00 23.75 200 SER B N 1
ATOM 3319 C CA . SER B 1 201 ? 28.048 4.810 17.578 1.00 25.87 200 SER B CA 1
ATOM 3320 C C . SER B 1 201 ? 27.282 5.010 16.263 1.00 26.85 200 SER B C 1
ATOM 3321 O O . SER B 1 201 ? 26.106 4.629 16.176 1.00 27.94 200 SER B O 1
ATOM 3324 N N . ARG B 1 202 ? 27.938 5.600 15.259 1.00 25.93 201 ARG B N 1
ATOM 3325 C CA . ARG B 1 202 ? 27.324 5.994 13.995 1.00 26.49 201 ARG B CA 1
ATOM 3326 C C . ARG B 1 202 ? 27.588 4.982 12.899 1.00 28.62 201 ARG B C 1
ATOM 3327 O O . ARG B 1 202 ? 28.517 4.191 13.009 1.00 29.68 201 ARG B O 1
ATOM 3335 N N . SER B 1 203 ? 26.765 5.008 11.850 1.00 30.80 202 SER B N 1
ATOM 3336 C CA . SER B 1 203 ? 26.992 4.144 10.681 1.00 32.51 202 SER B CA 1
ATOM 3337 C C . SER B 1 203 ? 27.853 4.889 9.682 1.00 31.65 202 SER B C 1
ATOM 3338 O O . SER B 1 203 ? 27.385 5.781 8.982 1.00 33.54 202 SER B O 1
ATOM 3341 N N . LEU B 1 204 ? 29.128 4.528 9.638 1.00 30.99 203 LEU B N 1
ATOM 3342 C CA . LEU B 1 204 ? 30.072 5.196 8.772 1.00 30.23 203 LEU B CA 1
ATOM 3343 C C . LEU B 1 204 ? 30.658 4.204 7.797 1.00 30.97 203 LEU B C 1
ATOM 3344 O O . LEU B 1 204 ? 30.744 3.010 8.104 1.00 31.96 203 LEU B O 1
ATOM 3349 N N . SER B 1 205 ? 31.068 4.720 6.645 1.00 31.33 204 SER B N 1
ATOM 3350 C CA . SER B 1 205 ? 31.702 3.955 5.582 1.00 32.35 204 SER B CA 1
ATOM 3351 C C . SER B 1 205 ? 33.206 3.940 5.736 1.00 32.26 204 SER B C 1
ATOM 3352 O O . SER B 1 205 ? 33.800 4.876 6.279 1.00 31.36 204 SER B O 1
ATOM 3355 N N . LEU B 1 206 ? 33.827 2.882 5.230 1.00 32.01 205 LEU B N 1
ATOM 3356 C CA . LEU B 1 206 ? 35.268 2.838 5.080 1.00 32.87 205 LEU B CA 1
ATOM 3357 C C . LEU B 1 206 ? 35.676 3.508 3.761 1.00 33.72 205 LEU B C 1
ATOM 3358 O O . LEU B 1 206 ? 35.008 3.323 2.728 1.00 34.98 205 LEU B O 1
#

Sequence (412 aa):
DMEIACLDLEGVLVPEIWIAFAEKTGIDALKATTRDIPDYDVLMKQRLRILDEHGLKLGDIQEVIATLKPLEGAVEFVDWLRERFQVVILSDTFYEFSQPLMRQLGFPTLLCHKLEIDDSDRVVGYQLRQKDPKRQSVIAFKSLYYRVIAAGDSYNDTTMLSEAHAGILFHAPENVIREFPQFPAVHTYEDLKREFLKASSRSLSLDMEIACLDLEGVLVPEIWIAFAEKTGIDALKATTRDIPDYDVLMKQRLRILDEHGLKLGDIQEVIATLKPLEGAVEFVDWLRERFQVVILSDTFYEFSQPLMRQLGFPTLLCHKLEIDDSDRVVGYQLRQKDPKRQSVIAFKSLYYRVIAAGDSYNDTTMLSEAHAGILFHAPENVIREFPQFPAVHTYEDLKREFLKASSRSLSL

Nearest PDB structures (foldseek):
  1rkv-assembly1_B  TM=9.762E-01  e=1.520E-40  Pseudomonas aeruginosa PAO1
  3m1y-assembly1_B  TM=7.306E-01  e=5.579E-11  Helicobacter pylori
  5t41-assembly1_A  TM=7.514E-01  e=8.923E-10  Mycobacterium avium 104
  5is2-assembly1_A-2  TM=7.236E-01  e=1.073E-09  Mycobacterium avium 104
  6iuy-assembly1_A  TM=6.623E-01  e=7.082E-08  Dunaliella salina

Radius of gyration: 22.38 Å; Cα contacts (8 Å, |Δi|>4): 735; chains: 2; bounding box: 69×57×39 Å

InterPro domains:
  IPR011863 Phosphoserine phosphatase/homoserine phosphotransferase bifunctional protein [TIGR02137] (1-203)
  IPR023214 HAD superfamily [G3DSA:3.40.50.1000] (3-191)
  IPR036412 HAD-like superfamily [SSF56784] (2-191)
  IPR050582 HAD-like hydrolase superfamily, SerB [PTHR43344] (33-173)